Protein 6D52 (pdb70)

B-factor: mean 26.04, std 10.32, range [11.14, 84.32]

InterPro domains:
  IPR001424 Superoxide dismutase, copper/zinc binding domain [PF00080] (41-175)
  IPR001424 Superoxide dismutase, copper/zinc binding domain [cd00305] (23-175)
  IPR018152 Superoxide dismutase, copper/zinc, binding site [PS00332] (164-175)
  IPR024134 Superoxide dismutase (Cu/Zn) / superoxide dismutase copper chaperone [PTHR10003] (38-175)
  IPR036423 Superoxide dismutase-like, copper/zinc binding domain superfamily [G3DSA:2.60.40.200] (21-177)
  IPR036423 Superoxide dismutase-like, copper/zinc binding domain superfamily [SSF49329] (25-176)

Secondary structure (DSSP, 8-state):
--EEEEEEEEEETTEEEEEEEEEEEEEETTEEEEEEEE-S--SEEE-EEEESSS----EEETTEEETTGGG-SB--TT-------TT-TTS-TTB-PPEEE-TTS-B---EEETT---GGGGTTEEEEEESS---SSSSSSGGGG--SEEEEEEE--/--EEEEEEEEEETTEEEEEEEEEEEEEETTEEEEEEEE-S--SEEE-EEEESSS----EEETTEEETTGGG-SB--TT-------TT-TTS-TTBPPPEEE-TTS-B---EEETT---GGGGTTEEEEEESS---SSSSSSGGGG--SEEEEEEE-/--EEEEEEEEEETTEEEEEEEEEEEEEETTEEEEEEEE-S--SEEE-EEEESSS----EEETTEEETTGGG-SB--TT-------TT-TTS-TTB-PPEEE-TTS-B---EEETT---GGGGTTEEEEEESS---SSSSSSGGGG--SEEEEEEE--/--EEEEEEEEE-SSSEEEEEEEEEEEEETTEEEEEEEE-S--SEEE-EEEESSS----EEETTEEETTGGG-SB--TT-------TT-TTS-TTBPPPEEE-TTS-B---EEETT---GGGGTTEEEEEESS---SSSSSSGGGG--SEEEEEEE--

Foldseek 3Di:
DDKDKWWKFWWDLQFTHGTFFIWIWDADPQAIKTFTWGFDAAADWWFKWKAQAQDQTWDDDPHGTAGRCVLHGGAAPPPLPWQQALPDPSDGLGHWATFGADNRGTTGDMTGRRSHGDPVVRARIKMWTANFHAPRGPPPHHNRGRPGTTMMTGHD/DDKDWWWKFWWDLVWTHDTFFTWIWDADPQAIKTFTWGFDAAADWWFKWKAQAQDQTWDDDPHGTATRCVLHGGAAPVPLPWQQALPDPSDGVGHWATFGADNRRTGGDMTGRRSHGDPVVRARIKMWTANDHAPRGPPPHHNRGRPGTTMMTGHHD/DAKDKWWKFWWDLVWTHGTFAIWMWGADPQAIKTFFFGFDAAADWWFKWKAQAQDQTWDDDPNGTAGRCVLHGGAAPVPLQWQQALPDPSDGLGHWATFGADNRGTGGDMTGRRSHGDPVVRERIKMWTANDHAPRGCPPHHNRGRPGTTMMTGRYD/DQKDKWWKFWWDLQFTHDTFAIWMWGADPQAIKTFDFGFDAAADWWFKWKAQAQDQGWDDDPHGIAGRCVLHGGAAVVPLVWQQALPDPSDGLGHWATFGADNRRTTGDMTGRRSHGDCVSRERIKMWTANDHAPSGCPPHHNRGRPGTTMMTGHYD

Radius of gyration: 34.14 Å; Cα contacts (8 Å, |Δi|>4): 2012; chains: 4; bounding box: 68×37×112 Å

Nearest PDB structures (foldseek):
  6d52-assembly2_D  TM=1.006E+00  e=9.455E-32  Salmonella enterica subsp. enterica serovar Typhimurium str. ST4/74
  6vbs-assembly3_F  TM=9.992E-01  e=1.410E-27  Salmonella enterica subsp. enterica serovar Typhimurium
  2wwo-assembly1_B  TM=1.000E+00  e=6.544E-25  Yersinia pseudotuberculosis
  2aqq-assembly1_A  TM=9.770E-01  e=2.189E-21  Neisseria meningitidis
  2aps-assembly1_B  TM=9.524E-01  e=6.412E-22  Actinobacillus pleuropneumoniae

CATH classification: 2.60.40.200

Solvent-accessible surface area: 26966 Å² total; per-residue (Å²): 181,109,56,29,88,4,148,0,41,10,12,22,30,80,13,66,19,107,79,3,17,40,0,34,0,16,72,30,119,33,1,0,26,0,32,1,100,5,75,51,8,83,80,32,43,5,0,0,0,0,0,58,69,71,31,18,96,26,9,119,116,138,54,96,61,40,31,0,42,80,0,26,40,16,10,29,71,142,175,37,63,95,0,49,0,1,27,56,99,137,1,13,34,0,2,0,2,0,0,6,8,38,91,112,8,40,0,74,15,30,3,7,2,1,31,1,113,40,2,75,61,0,81,19,34,0,0,0,0,7,126,26,26,18,80,30,35,48,156,126,39,96,77,6,29,0,61,47,37,51,0,2,2,60,5,162,206,116,50,28,76,3,127,0,41,18,12,80,60,103,10,64,24,126,80,6,21,40,0,32,0,29,85,27,118,43,0,0,28,0,33,1,94,7,82,50,9,83,66,23,42,5,0,0,0,0,0,58,58,68,26,16,84,16,10,108,117,131,66,142,77,42,33,0,50,103,0,22,41,14,15,32,89,140,186,37,64,112,0,49,0,1,21,48,79,147,1,14,37,0,3,0,2,0,0,5,8,38,75,111,8,38,0,72,14,32,4,8,2,2,26,1,109,40,6,74,61,0,67,10,35,0,0,0,0,8,133,24,25,18,77,30,34,50,155,124,38,97,76,6,30,1,60,50,37,52,0,2,2,50,8,133,195,184,104,71,24,83,2,130,0,36,18,12,87,63,105,14,96,19,132,68,3,17,43,0,30,0,29,74,28,109,43,1,0,24,0,34,1,86,4,82,50,7,87,68,31,46,6,0,0,0,0,0,51,60,69,24,24,126,24,7,140,117,116,81,128,54,41,33,0,44,86,0,20,39,14,11,34,62,27,88,33,60,111,0,48,0,1,27,51,92,143,0,12,32,0,2,0,2,0,0,4,8,30,69,116,7,35,0,69,11,27,3,8,2,2,29,1,114,39,5,68,28,0,88,18,38,0,0,0,0,8,152,22,25,19,79,37,23,54,156,134,37,98,76,6,30,0,60,60,40,69,0,2,1,55,5,127,201,118,110,56,20,78,3,142,0,37,24,12,77,57,100,16,88,22,127,69,6,23,44,0,34,0,28,76,29,119,37,1,0,25,0,32,1,94,7,82,41,9,84,76,30,45,6,0,0,0,0,0,57,60,68,28,19,120,15,2,115,120,127,68,134,78,36,35,0,49,102,0,21,42,11,8,29,85,134,185,38,57,109,0,50,0,1,33,52,96,134,1,13,30,0,3,0,3,0,0,5,8,40,94,110,7,39,0,73,15,27,4,7,2,1,31,1,121,41,3,76,50,0,46,29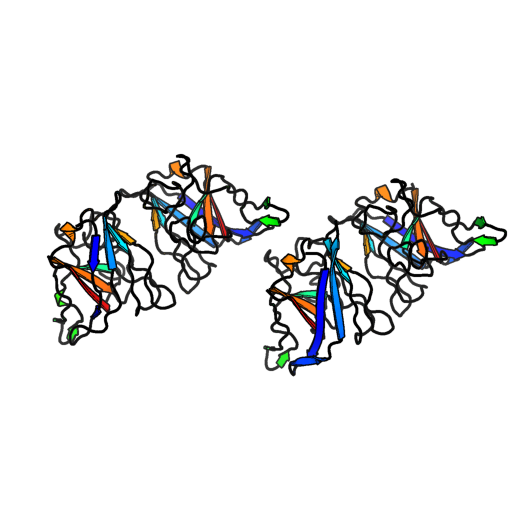,37,0,0,0,0,7,152,23,24,19,80,36,24,56,159,135,39,98,73,7,30,1,58,62,37,67,0,1,2,50,9,129,186

Structure (mmCIF, N/CA/C/O backbone):
data_6D52
#
_entry.id   6D52
#
_cell.length_a   67.530
_cell.length_b   68.571
_cell.length_c   122.172
_cell.angle_alpha   90.00
_cell.angle_beta   90.00
_cell.angle_gamma   90.00
#
_symmetry.space_group_name_H-M   'P 21 21 21'
#
loop_
_entity.id
_entity.type
_entity.pdbx_description
1 polymer 'Superoxide dismutase [Cu-Zn] 1'
2 non-polymer 'ZINC ION'
3 non-polymer 'COPPER (II) ION'
4 water water
#
loop_
_atom_site.group_PDB
_atom_site.id
_atom_site.type_symbol
_atom_site.label_atom_id
_atom_site.label_alt_id
_atom_site.label_comp_id
_atom_site.label_asym_id
_atom_site.label_entity_id
_atom_site.label_seq_id
_atom_site.pdbx_PDB_ins_code
_atom_site.Cartn_x
_atom_site.Cartn_y
_atom_site.Cartn_z
_atom_site.occupancy
_atom_site.B_iso_or_equiv
_atom_site.auth_seq_id
_atom_site.auth_comp_id
_atom_site.auth_asym_id
_atom_site.auth_atom_id
_atom_site.pdbx_PDB_model_num
ATOM 1 N N . GLU A 1 1 ? 4.699 88.632 19.110 1.00 50.55 1 GLU B N 1
ATOM 2 C CA . GLU A 1 1 ? 4.098 87.305 19.428 1.00 48.86 1 GLU B CA 1
ATOM 3 C C . GLU A 1 1 ? 4.595 86.809 20.782 1.00 41.11 1 GLU B C 1
ATOM 4 O O . GLU A 1 1 ? 5.505 87.391 21.375 1.00 38.92 1 GLU B O 1
ATOM 18 N N . ASN A 1 2 ? 3.985 85.734 21.266 1.00 38.78 2 ASN B N 1
ATOM 19 C CA . ASN A 1 2 ? 4.369 85.151 22.544 1.00 38.66 2 ASN B CA 1
ATOM 20 C C . ASN A 1 2 ? 5.596 84.262 22.346 1.00 32.46 2 ASN B C 1
ATOM 21 O O . ASN A 1 2 ? 5.546 83.267 21.615 1.00 30.48 2 ASN B O 1
ATOM 32 N N . THR A 1 3 ? 6.700 84.639 22.975 1.00 29.46 3 THR B N 1
ATOM 33 C CA . THR A 1 3 ? 7.913 83.834 22.943 1.00 27.31 3 THR B CA 1
ATOM 34 C C . THR A 1 3 ? 8.485 83.786 24.344 1.00 27.48 3 THR B C 1
ATOM 35 O O . THR A 1 3 ? 8.201 84.653 25.179 1.00 30.80 3 THR B O 1
ATOM 46 N N . LEU A 1 4 ? 9.278 82.748 24.603 1.00 23.39 4 LEU B N 1
ATOM 47 C CA . LEU A 1 4 ? 10.083 82.637 25.808 1.00 27.41 4 LEU B CA 1
ATOM 48 C C . LEU A 1 4 ? 11.537 82.841 25.422 1.00 23.76 4 LEU B C 1
ATOM 49 O O . LEU A 1 4 ? 11.969 82.391 24.362 1.00 23.46 4 LEU B O 1
ATOM 65 N N . THR A 1 5 ? 12.279 83.530 26.278 1.00 23.43 5 THR B N 1
ATOM 66 C CA . THR A 1 5 ? 13.724 83.638 26.149 1.00 23.65 5 THR B CA 1
ATOM 67 C C . THR A 1 5 ? 14.355 82.988 27.369 1.00 22.53 5 THR B C 1
ATOM 68 O O . THR A 1 5 ? 14.150 83.452 28.493 1.00 26.22 5 THR B O 1
ATOM 79 N N . VAL A 1 6 ? 15.115 81.924 27.153 1.00 18.77 6 VAL B N 1
ATOM 80 C CA . VAL A 1 6 ? 15.674 81.124 28.238 1.00 20.20 6 VAL B CA 1
ATOM 81 C C . VAL A 1 6 ? 17.184 81.328 28.255 1.00 19.70 6 VAL B C 1
ATOM 82 O O . VAL A 1 6 ? 17.890 80.880 27.346 1.00 15.98 6 VAL B O 1
ATOM 95 N N . LYS A 1 7 ? 17.693 82.016 29.282 1.00 19.13 7 LYS B N 1
ATOM 96 C CA . LYS A 1 7 ? 19.135 82.167 29.419 1.00 18.12 7 LYS B CA 1
ATOM 97 C C . LYS A 1 7 ? 19.755 80.837 29.814 1.00 19.76 7 LYS B C 1
ATOM 98 O O . LYS A 1 7 ? 19.251 80.138 30.701 1.00 20.97 7 LYS B O 1
ATOM 117 N N . MET A 1 8 ? 20.849 80.484 29.154 1.00 16.28 8 MET B N 1
ATOM 118 C CA . MET A 1 8 ? 21.540 79.221 29.385 1.00 17.07 8 MET B CA 1
ATOM 119 C C . MET A 1 8 ? 22.918 79.501 29.960 1.00 17.32 8 MET B C 1
ATOM 120 O O . MET A 1 8 ? 23.637 80.369 29.455 1.00 16.90 8 MET B O 1
ATOM 134 N N . ASN A 1 9 ? 23.287 78.782 31.023 1.00 16.76 9 ASN B N 1
ATOM 135 C CA . ASN A 1 9 ? 24.565 78.952 31.677 1.00 16.79 9 ASN B CA 1
ATOM 136 C C . ASN A 1 9 ? 25.262 77.606 31.832 1.00 16.44 9 ASN B C 1
ATOM 137 O O . ASN A 1 9 ? 24.627 76.573 32.027 1.00 15.96 9 ASN B O 1
ATOM 148 N N . ASP A 1 10 ? 26.585 77.622 31.752 1.00 17.66 10 ASP B N 1
ATOM 149 C CA . ASP A 1 10 ? 27.330 76.400 32.007 1.00 17.82 10 ASP B CA 1
ATOM 150 C C . ASP A 1 10 ? 27.030 75.876 33.403 1.00 17.07 10 ASP B C 1
ATOM 151 O O . ASP A 1 10 ? 26.845 76.638 34.360 1.00 19.82 10 ASP B O 1
ATOM 160 N N . ALA A 1 11 ? 26.923 74.562 33.503 1.00 16.53 11 ALA B N 1
ATOM 161 C CA . ALA A 1 11 ? 26.669 73.890 34.770 1.00 17.12 11 ALA B CA 1
ATOM 162 C C . ALA A 1 11 ? 27.978 73.330 35.299 1.00 19.70 11 ALA B C 1
ATOM 163 O O . ALA A 1 11 ? 28.667 72.576 34.596 1.00 19.96 11 ALA B O 1
ATOM 170 N N . LEU A 1 12 ? 28.303 73.689 36.537 1.00 18.98 12 LEU B N 1
ATOM 171 C CA . LEU A 1 12 ? 29.523 73.232 37.190 1.00 18.53 12 LEU B CA 1
ATOM 172 C C . LEU A 1 12 ? 29.202 72.437 38.446 1.00 22.16 12 LEU B C 1
ATOM 173 O O . LEU A 1 12 ? 28.106 72.518 39.005 1.00 21.74 12 LEU B O 1
ATOM 189 N N . SER A 1 13 ? 30.175 71.641 38.902 1.00 22.00 13 SER B N 1
ATOM 190 C CA . SER A 1 13 ? 29.931 70.897 40.137 1.00 23.02 13 SER B CA 1
ATOM 191 C C . SER A 1 13 ? 29.752 71.834 41.327 1.00 26.02 13 SER B C 1
ATOM 192 O O . SER A 1 13 ? 29.079 71.469 42.295 1.00 26.18 13 SER B O 1
ATOM 200 N N . SER A 1 14 ? 30.292 73.047 41.266 1.00 24.04 14 SER B N 1
ATOM 201 C CA . SER A 1 14 ? 30.245 73.975 42.390 1.00 27.19 14 SER B CA 1
ATOM 202 C C . SER A 1 14 ? 29.094 74.959 42.306 1.00 30.44 14 SER B C 1
ATOM 203 O O . SER A 1 14 ? 28.883 75.720 43.253 1.00 28.84 14 SER B O 1
ATOM 211 N N . GLY A 1 15 ? 28.348 74.962 41.211 1.00 22.87 15 GLY B N 1
ATOM 212 C CA . GLY A 1 15 ? 27.301 75.923 41.016 1.00 25.51 15 GLY B CA 1
ATOM 213 C C . GLY A 1 15 ? 27.177 76.242 39.538 1.00 26.34 15 GLY B C 1
ATOM 214 O O . GLY A 1 15 ? 27.503 75.416 38.684 1.00 23.12 15 GLY B O 1
ATOM 218 N N . THR A 1 16 ? 26.733 77.460 39.272 1.00 25.01 16 THR B N 1
ATOM 219 C CA . THR A 1 16 ? 26.452 77.911 37.914 1.00 22.51 16 THR B CA 1
ATOM 220 C C . THR A 1 16 ? 27.627 78.710 37.381 1.00 25.61 16 THR B C 1
ATOM 221 O O . THR A 1 16 ? 28.168 79.581 38.078 1.00 26.16 16 THR B O 1
ATOM 232 N N . GLY A 1 17 ? 28.031 78.400 36.152 1.00 22.04 17 GLY B N 1
ATOM 233 C CA . GLY A 1 17 ? 29.118 79.069 35.492 1.00 21.18 17 GLY B CA 1
ATOM 234 C C . GLY A 1 17 ? 28.643 80.148 34.540 1.00 21.32 17 GLY B C 1
ATOM 235 O O . GLY A 1 17 ? 27.545 80.703 34.683 1.00 24.51 17 GLY B O 1
ATOM 239 N N . GLU A 1 18 ? 29.480 80.438 33.556 1.00 22.77 18 GLU B N 1
ATOM 240 C CA . GLU A 1 18 ? 29.268 81.589 32.692 1.00 24.27 18 GLU B CA 1
ATOM 241 C C . GLU A 1 18 ? 28.073 81.392 31.759 1.00 23.91 18 GLU B C 1
ATOM 242 O O . GLU A 1 18 ? 27.711 80.275 31.374 1.00 21.32 18 GLU B O 1
ATOM 254 N N . ASN A 1 19 ? 27.442 82.508 31.426 1.00 22.27 19 ASN B N 1
ATOM 255 C CA . ASN A 1 19 ? 26.363 82.503 30.458 1.00 20.70 19 ASN B CA 1
ATOM 256 C C . ASN A 1 19 ? 26.883 82.200 29.061 1.00 21.81 19 ASN B C 1
ATOM 257 O O . ASN A 1 19 ? 27.921 82.724 28.636 1.00 21.80 19 ASN B O 1
ATOM 268 N N . ILE A 1 20 ? 26.137 81.377 28.329 1.00 18.55 20 ILE B N 1
ATOM 269 C CA . ILE A 1 20 ? 26.522 81.030 26.965 1.00 18.18 20 ILE B CA 1
ATOM 270 C C . ILE A 1 20 ? 25.450 81.449 25.962 1.00 20.67 20 ILE B C 1
ATOM 271 O O . ILE A 1 20 ? 25.394 80.913 24.859 1.00 20.16 20 ILE B O 1
ATOM 287 N N . GLY A 1 21 ? 24.609 82.408 26.335 1.00 19.40 21 GLY B N 1
ATOM 288 C CA . GLY A 1 21 ? 23.601 82.901 25.426 1.00 18.41 21 GLY B CA 1
ATOM 289 C C . GLY A 1 21 ? 22.195 82.567 25.864 1.00 20.39 21 GLY B C 1
ATOM 290 O O . GLY A 1 21 ? 21.932 82.388 27.057 1.00 19.30 21 GLY B O 1
ATOM 294 N N . GLU A 1 22 ? 21.273 82.503 24.914 1.00 19.61 22 GLU B N 1
ATOM 295 C CA . GLU A 1 22 ? 19.887 82.225 25.246 1.00 17.00 22 GLU B CA 1
ATOM 296 C C . GLU A 1 22 ? 19.255 81.406 24.135 1.00 19.65 22 GLU B C 1
ATOM 297 O O . GLU A 1 22 ? 19.757 81.360 23.000 1.00 18.55 22 GLU B O 1
ATOM 309 N N . ILE A 1 23 ? 18.142 80.760 24.482 1.00 17.33 23 ILE B N 1
ATOM 310 C CA . ILE A 1 23 ? 17.324 80.017 23.534 1.00 17.59 23 ILE B CA 1
ATOM 311 C C . ILE A 1 23 ? 15.956 80.677 23.503 1.00 18.55 23 ILE B C 1
ATOM 312 O O . ILE A 1 23 ? 15.334 80.871 24.554 1.00 18.25 23 ILE B O 1
ATOM 328 N N . THR A 1 24 ? 15.509 81.039 22.313 1.00 19.24 24 THR B N 1
ATOM 329 C CA . THR A 1 24 ? 14.188 81.618 22.118 1.00 19.72 24 THR B CA 1
ATOM 330 C C . THR A 1 24 ? 13.206 80.538 21.680 1.00 17.23 24 THR B C 1
ATOM 331 O O . THR A 1 24 ? 13.410 79.902 20.641 1.00 20.91 24 THR B O 1
ATOM 342 N N . VAL A 1 25 ? 12.138 80.355 22.450 1.00 18.03 25 VAL B N 1
ATOM 343 C CA . VAL A 1 25 ? 11.115 79.356 22.162 1.00 18.68 25 VAL B CA 1
ATOM 344 C C . VAL A 1 25 ? 9.876 80.065 21.624 1.00 21.89 25 VAL B C 1
ATOM 345 O O . VAL A 1 25 ? 9.390 81.032 22.225 1.00 20.62 25 VAL B O 1
ATOM 358 N N . SER A 1 26 ? 9.367 79.578 20.499 1.00 18.58 26 SER B N 1
ATOM 359 C CA . SER A 1 26 ? 8.183 80.170 19.893 1.00 19.61 26 SER B CA 1
ATOM 360 C C . SER A 1 26 ? 7.190 79.064 19.570 1.00 21.20 26 SER B C 1
ATOM 361 O O . SER A 1 26 ? 7.547 77.896 19.453 1.00 21.35 26 SER B O 1
ATOM 369 N N . GLU A 1 27 ? 5.916 79.446 19.432 1.00 21.27 27 GLU B N 1
ATOM 370 C CA . GLU A 1 27 ? 4.875 78.510 19.032 1.00 21.93 27 GLU B CA 1
ATOM 371 C C . GLU A 1 27 ? 4.688 78.586 17.521 1.00 22.03 27 GLU B C 1
ATOM 372 O O . GLU A 1 27 ? 4.698 79.675 16.941 1.00 24.59 27 GLU B O 1
ATOM 384 N N . THR A 1 28 ? 4.577 77.430 16.880 1.00 20.46 28 THR B N 1
ATOM 385 C CA . THR A 1 28 ? 4.272 77.306 15.467 1.00 22.48 28 THR B CA 1
ATOM 386 C C . THR A 1 28 ? 3.071 76.395 15.315 1.00 19.83 28 THR B C 1
ATOM 387 O O . THR A 1 28 ? 2.716 75.651 16.229 1.00 20.33 28 THR B O 1
ATOM 398 N N . PRO A 1 29 ? 2.448 76.374 14.134 1.00 20.13 29 PRO B N 1
ATOM 399 C CA . PRO A 1 29 ? 1.359 75.406 13.894 1.00 19.27 29 PRO B CA 1
ATOM 400 C C . PRO A 1 29 ? 1.793 73.953 13.971 1.00 20.59 29 PRO B C 1
ATOM 401 O O . PRO A 1 29 ? 0.936 73.061 13.942 1.00 22.20 29 PRO B O 1
ATOM 412 N N . TYR A 1 30 ? 3.101 73.679 14.052 1.00 18.36 30 TYR B N 1
ATOM 413 C CA . TYR A 1 30 ? 3.630 72.322 14.072 1.00 21.74 30 TYR B CA 1
ATOM 414 C C . TYR A 1 30 ? 4.241 71.954 15.411 1.00 21.16 30 TYR B C 1
ATOM 415 O O . TYR A 1 30 ? 4.693 70.818 15.574 1.00 22.54 30 TYR B O 1
ATOM 433 N N . GLY A 1 31 ? 4.244 72.871 16.372 1.00 19.78 31 GLY B N 1
ATOM 434 C CA . GLY A 1 31 ? 4.809 72.615 17.684 1.00 21.05 31 GLY B CA 1
ATOM 435 C C . GLY A 1 31 ? 5.759 73.722 18.065 1.00 19.15 31 GLY B C 1
ATOM 436 O O . GLY A 1 31 ? 5.876 74.742 17.384 1.00 19.20 31 GLY B O 1
ATOM 440 N N . LEU A 1 32 ? 6.480 73.514 19.163 1.00 16.35 32 LEU B N 1
ATOM 441 C CA . LEU A 1 32 ? 7.383 74.534 19.661 1.00 15.55 32 LEU B CA 1
ATOM 442 C C . LEU A 1 32 ? 8.703 74.524 18.899 1.00 16.41 32 LEU B C 1
ATOM 443 O O . LEU A 1 32 ? 9.289 73.466 18.637 1.00 18.94 32 LEU B O 1
ATOM 459 N N . LEU A 1 33 ? 9.178 75.719 18.562 1.00 17.11 33 LEU B N 1
ATOM 460 C CA . LEU A 1 33 ? 10.439 75.926 17.870 1.00 16.20 33 LEU B CA 1
ATOM 461 C C . LEU A 1 33 ? 11.442 76.518 18.849 1.00 18.58 33 LEU B C 1
ATOM 462 O O . LEU A 1 33 ? 11.191 77.577 19.434 1.00 17.35 33 LEU B O 1
ATOM 478 N N . PHE A 1 34 ? 12.580 75.819 19.034 1.00 14.41 34 PHE B N 1
ATOM 479 C CA . PHE A 1 34 ? 13.671 76.280 19.875 1.00 14.52 34 PHE B CA 1
ATOM 480 C C . PHE A 1 34 ? 14.755 76.869 18.973 1.00 16.94 34 PHE B C 1
ATOM 481 O O . PHE A 1 34 ? 15.421 76.137 18.226 1.00 16.56 34 PHE B O 1
ATOM 498 N N . THR A 1 35 ? 14.922 78.189 19.021 1.00 14.49 35 THR B N 1
ATOM 499 C CA . THR A 1 35 ? 15.904 78.877 18.182 1.00 16.87 35 THR B CA 1
ATOM 500 C C . THR A 1 35 ? 17.071 79.287 19.066 1.00 18.63 35 THR B C 1
ATOM 501 O O . THR A 1 35 ? 16.936 80.233 19.866 1.00 17.63 35 THR B O 1
ATOM 512 N N . PRO A 1 36 ? 18.205 78.609 18.998 1.00 16.84 36 PRO B N 1
ATOM 513 C CA . PRO A 1 36 ? 19.293 78.931 19.917 1.00 17.55 36 PRO B CA 1
ATOM 514 C C . PRO A 1 36 ? 20.100 80.111 19.413 1.00 17.67 36 PRO B C 1
ATOM 515 O O . PRO A 1 36 ? 20.193 80.370 18.213 1.00 19.08 36 PRO B O 1
ATOM 526 N N . HIS A 1 37 ? 20.655 80.851 20.382 1.00 19.12 37 HIS B N 1
ATOM 527 C CA A HIS A 1 37 ? 21.653 81.884 20.133 0.64 20.55 37 HIS B CA 1
ATOM 528 C CA B HIS A 1 37 ? 21.664 81.876 20.125 0.36 20.80 37 HIS B CA 1
ATOM 529 C C . HIS A 1 37 ? 22.763 81.663 21.163 1.00 19.72 37 HIS B C 1
ATOM 530 O O . HIS A 1 37 ? 22.874 82.409 22.139 1.00 19.99 37 HIS B O 1
ATOM 557 N N . LEU A 1 38 ? 23.550 80.607 20.959 1.00 18.19 38 LEU B N 1
ATOM 558 C CA . LEU A 1 38 ? 24.507 80.165 21.958 1.00 18.26 38 LEU B CA 1
ATOM 559 C C . LEU A 1 38 ? 25.924 80.145 21.420 1.00 20.88 38 LEU B C 1
ATOM 560 O O . LEU A 1 38 ? 26.160 80.126 20.213 1.00 17.28 38 LEU B O 1
ATOM 576 N N . ASN A 1 39 ? 26.861 80.113 22.364 1.00 19.28 39 ASN B N 1
ATOM 577 C CA . ASN A 1 39 ? 28.280 80.025 22.075 1.00 20.67 39 ASN B CA 1
ATOM 578 C C . ASN A 1 39 ? 28.928 79.114 23.114 1.00 20.24 39 ASN B C 1
ATOM 579 O O . ASN A 1 39 ? 28.288 78.666 24.068 1.00 21.45 39 ASN B O 1
ATOM 590 N N . GLY A 1 40 ? 30.220 78.855 22.944 1.00 19.62 40 GLY B N 1
ATOM 591 C CA . GLY A 1 40 ? 30.972 78.147 23.960 1.00 21.34 40 GLY B CA 1
ATOM 592 C C . GLY A 1 40 ? 30.674 76.671 24.096 1.00 21.00 40 GLY B C 1
ATOM 593 O O . GLY A 1 40 ? 30.902 76.097 25.166 1.00 21.11 40 GLY B O 1
ATOM 597 N N . LEU A 1 41 ? 30.205 76.025 23.032 1.00 19.68 41 LEU B N 1
ATOM 598 C CA . LEU A 1 41 ? 29.889 74.607 23.071 1.00 19.62 41 LEU B CA 1
ATOM 599 C C . LEU A 1 41 ? 30.826 73.822 22.162 1.00 18.19 41 LEU B C 1
ATOM 600 O O . LEU A 1 41 ? 31.367 74.346 21.193 1.00 18.69 41 LEU B O 1
ATOM 616 N N . THR A 1 42 ? 30.979 72.537 22.455 1.00 18.71 42 THR B N 1
ATOM 617 C CA . THR A 1 42 ? 31.808 71.708 21.586 1.00 20.33 42 THR B CA 1
ATOM 618 C C . THR A 1 42 ? 31.059 71.433 20.282 1.00 18.66 42 THR B C 1
ATOM 619 O O . THR A 1 42 ? 29.855 71.171 20.295 1.00 17.71 42 THR B O 1
ATOM 630 N N . PRO A 1 43 ? 31.726 71.544 19.141 1.00 18.76 43 PRO B N 1
ATOM 631 C CA . PRO A 1 43 ? 31.054 71.257 17.874 1.00 19.47 43 PRO B CA 1
ATOM 632 C C . PRO A 1 43 ? 30.418 69.878 17.872 1.00 16.62 43 PRO B C 1
ATOM 633 O O . PRO A 1 43 ? 30.955 68.925 18.430 1.00 21.43 43 PRO B O 1
ATOM 644 N N . GLY A 1 44 ? 29.251 69.776 17.227 1.00 19.08 44 GLY B N 1
ATOM 645 C CA . GLY A 1 44 ? 28.598 68.492 17.105 1.00 18.77 44 GLY B CA 1
ATOM 646 C C . GLY A 1 44 ? 27.179 68.564 17.596 1.00 19.50 44 GLY B C 1
ATOM 647 O O . GLY A 1 44 ? 26.615 69.647 17.769 1.00 20.26 44 GLY B O 1
ATOM 651 N N . ILE A 1 45 ? 26.604 67.394 17.845 1.00 16.90 45 ILE B N 1
ATOM 652 C CA . ILE A 1 45 ? 25.224 67.279 18.301 1.00 17.12 45 ILE B CA 1
ATOM 653 C C . ILE A 1 45 ? 25.235 67.017 19.796 1.00 19.51 45 ILE B C 1
ATOM 654 O O . ILE A 1 45 ? 25.958 66.133 20.272 1.00 20.46 45 ILE B O 1
ATOM 670 N N . HIS A 1 46 ? 24.411 67.764 20.526 1.00 15.94 46 HIS B N 1
ATOM 671 C CA . HIS A 1 46 ? 24.289 67.648 21.968 1.00 16.47 46 HIS B CA 1
ATOM 672 C C . HIS A 1 46 ? 22.884 67.243 22.385 1.00 14.65 46 HIS B C 1
ATOM 673 O O . HIS A 1 46 ? 21.891 67.807 21.905 1.00 15.63 46 HIS B O 1
ATOM 688 N N . GLY A 1 47 ? 22.810 66.296 23.300 1.00 15.78 47 GLY B N 1
ATOM 689 C CA . GLY A 1 47 ? 21.553 65.990 23.964 1.00 17.11 47 GLY B CA 1
ATOM 690 C C . GLY A 1 47 ? 20.907 67.250 24.489 1.00 16.26 47 GLY B C 1
ATOM 691 O O . GLY A 1 47 ? 21.560 68.074 25.136 1.00 15.71 47 GLY B O 1
ATOM 695 N N . PHE A 1 48 ? 19.611 67.407 24.223 1.00 14.97 48 PHE B N 1
ATOM 696 C CA . PHE A 1 48 ? 18.880 68.637 24.526 1.00 14.42 48 PHE B CA 1
ATOM 697 C C . PHE A 1 48 ? 17.489 68.210 24.967 1.00 15.54 48 PHE B C 1
ATOM 698 O O . PHE A 1 48 ? 16.754 67.618 24.177 1.00 16.35 48 PHE B O 1
ATOM 715 N N . HIS A 1 49 ? 17.142 68.451 26.232 1.00 12.36 49 HIS B N 1
ATOM 716 C CA . HIS A 1 49 ? 15.852 67.979 26.743 1.00 14.09 49 HIS B CA 1
ATOM 717 C C . HIS A 1 49 ? 15.298 68.939 27.779 1.00 14.47 49 HIS B C 1
ATOM 718 O O . HIS A 1 49 ? 16.039 69.700 28.428 1.00 16.89 49 HIS B O 1
ATOM 732 N N . VAL A 1 50 ? 13.980 68.897 27.920 1.00 14.99 50 VAL B N 1
ATOM 733 C CA . VAL A 1 50 ? 13.313 69.533 29.046 1.00 14.10 50 VAL B CA 1
ATOM 734 C C . VAL A 1 50 ? 13.386 68.587 30.231 1.00 16.76 50 VAL B C 1
ATOM 735 O O . VAL A 1 50 ? 13.015 67.410 30.123 1.00 18.25 50 VAL B O 1
ATOM 748 N N . HIS A 1 51 ? 13.848 69.099 31.363 1.00 15.83 51 HIS B N 1
ATOM 749 C CA . HIS A 1 51 ? 13.922 68.340 32.609 1.00 16.91 51 HIS B CA 1
ATOM 750 C C . HIS A 1 51 ? 12.873 68.862 33.590 1.00 15.89 51 HIS B C 1
ATOM 751 O O . HIS A 1 51 ? 12.361 69.978 33.464 1.00 17.81 51 HIS B O 1
ATOM 765 N N . THR A 1 52 ? 12.558 68.033 34.578 1.00 16.42 52 THR B N 1
ATOM 766 C CA . THR A 1 52 ? 11.339 68.245 35.356 1.00 19.70 52 THR B CA 1
ATOM 767 C C . THR A 1 52 ? 11.425 69.471 36.255 1.00 18.65 52 THR B C 1
ATOM 768 O O . THR A 1 52 ? 10.466 70.248 36.341 1.00 19.85 52 THR B O 1
ATOM 779 N N . ASN A 1 53 ? 12.564 69.662 36.960 1.00 17.97 53 ASN B N 1
ATOM 780 C CA . ASN A 1 53 ? 12.567 70.691 38.001 1.00 18.31 53 ASN B CA 1
ATOM 781 C C . ASN A 1 53 ? 13.081 72.036 37.508 1.00 19.63 53 ASN B C 1
ATOM 782 O O . ASN A 1 53 ? 13.982 72.097 36.660 1.00 19.70 53 ASN B O 1
ATOM 793 N N . PRO A 1 54 ? 12.551 73.130 38.054 1.00 19.36 54 PRO B N 1
ATOM 794 C CA . PRO A 1 54 ? 13.023 74.481 37.685 1.00 18.72 54 PRO B CA 1
ATOM 795 C C . PRO A 1 54 ? 14.279 74.879 38.450 1.00 20.37 54 PRO B C 1
ATOM 796 O O . PRO A 1 54 ? 14.326 75.881 39.163 1.00 22.38 54 PRO B O 1
ATOM 807 N N . SER A 1 55 ? 15.314 74.062 38.315 1.00 17.35 55 SER B N 1
ATOM 808 C CA . SER A 1 55 ? 16.599 74.351 38.916 1.00 21.46 55 SER B CA 1
ATOM 809 C C . SER A 1 55 ? 17.702 73.805 38.029 1.00 20.24 55 SER B C 1
ATOM 810 O O . SER A 1 55 ? 17.541 72.766 37.378 1.00 18.86 55 SER B O 1
ATOM 818 N N . CYS A 1 56 ? 18.830 74.514 38.029 1.00 18.02 56 CYS B N 1
ATOM 819 C CA . CYS A 1 56 ? 20.047 74.057 37.382 1.00 17.64 56 CYS B CA 1
ATOM 820 C C . CYS A 1 56 ? 21.159 73.801 38.379 1.00 19.38 56 CYS B C 1
ATOM 821 O O . CYS A 1 56 ? 22.309 73.619 37.978 1.00 18.52 56 CYS B O 1
ATOM 828 N N . MET A 1 57 ? 20.852 73.783 39.674 1.00 18.51 57 MET B N 1
ATOM 829 C CA A MET A 1 57 ? 21.923 73.692 40.649 0.61 21.14 57 MET B CA 1
ATOM 830 C CA B MET A 1 57 ? 21.894 73.685 40.685 0.39 21.16 57 MET B CA 1
ATOM 831 C C . MET A 1 57 ? 22.499 72.282 40.728 1.00 19.09 57 MET B C 1
ATOM 832 O O . MET A 1 57 ? 21.838 71.297 40.391 1.00 16.88 57 MET B O 1
ATOM 859 N N . PRO A 1 58 ? 23.746 72.166 41.164 1.00 17.37 58 PRO B N 1
ATOM 860 C CA . PRO A 1 58 ? 24.370 70.853 41.325 1.00 18.22 58 PRO B CA 1
ATOM 861 C C . PRO A 1 58 ? 23.903 70.180 42.604 1.00 18.83 58 PRO B C 1
ATOM 862 O O . PRO A 1 58 ? 23.307 70.801 43.480 1.00 19.71 58 PRO B O 1
ATOM 873 N N . GLY A 1 59 ? 24.184 68.886 42.692 1.00 20.57 59 GLY B N 1
ATOM 874 C CA . GLY A 1 59 ? 23.908 68.152 43.916 1.00 23.02 59 GLY B CA 1
ATOM 875 C C . GLY A 1 59 ? 24.767 66.915 44.019 1.00 24.49 59 GLY B C 1
ATOM 876 O O . GLY A 1 59 ? 25.370 66.468 43.044 1.00 23.24 59 GLY B O 1
ATOM 880 N N . MET A 1 60 ? 24.812 66.352 45.231 1.00 23.25 60 MET B N 1
ATOM 881 C CA . MET A 1 60 ? 25.619 65.172 45.488 1.00 25.39 60 MET B CA 1
ATOM 882 C C . MET A 1 60 ? 24.896 63.899 45.065 1.00 27.84 60 MET B C 1
ATOM 883 O O . MET A 1 60 ? 23.693 63.745 45.281 1.00 34.74 60 MET B O 1
ATOM 897 N N . LYS A 1 61 ? 25.639 62.985 44.458 1.00 34.58 61 LYS B N 1
ATOM 898 C CA . LYS A 1 61 ? 25.120 61.670 44.104 1.00 37.88 61 LYS B CA 1
ATOM 899 C C . LYS A 1 61 ? 26.246 60.669 44.280 1.00 40.72 61 LYS B C 1
ATOM 900 O O . LYS A 1 61 ? 27.323 60.833 43.695 1.00 39.76 61 LYS B O 1
ATOM 919 N N . ASP A 1 62 ? 26.007 59.657 45.111 1.00 46.09 62 ASP B N 1
ATOM 920 C CA . ASP A 1 62 ? 26.980 58.594 45.324 1.00 43.70 62 ASP B CA 1
ATOM 921 C C . ASP A 1 62 ? 28.354 59.173 45.648 1.00 45.06 62 ASP B C 1
ATOM 922 O O . ASP A 1 62 ? 29.384 58.688 45.179 1.00 48.12 62 ASP B O 1
ATOM 931 N N . GLY A 1 63 ? 28.366 60.243 46.445 1.00 44.90 63 GLY B N 1
ATOM 932 C CA . GLY A 1 63 ? 29.597 60.819 46.940 1.00 40.03 63 GLY B CA 1
ATOM 933 C C . GLY A 1 63 ? 30.241 61.871 46.068 1.00 42.78 63 GLY B C 1
ATOM 934 O O . GLY A 1 63 ? 31.294 62.403 46.447 1.00 46.72 63 GLY B O 1
ATOM 938 N N . LYS A 1 64 ? 29.653 62.197 44.919 1.00 41.77 64 LYS B N 1
ATOM 939 C CA . LYS A 1 64 ? 30.223 63.185 44.014 1.00 38.41 64 LYS B CA 1
ATOM 940 C C . LYS A 1 64 ? 29.192 64.265 43.718 1.00 33.70 64 LYS B C 1
ATOM 941 O O . LYS A 1 64 ? 27.988 63.998 43.689 1.00 29.23 64 LYS B O 1
ATOM 960 N N . GLU A 1 65 ? 29.676 65.493 43.526 1.00 29.17 65 GLU B N 1
ATOM 961 C CA . GLU A 1 65 ? 28.817 66.585 43.077 1.00 28.82 65 GLU B CA 1
ATOM 962 C C . GLU A 1 65 ? 28.590 66.445 41.580 1.00 28.56 65 GLU B C 1
ATOM 963 O O . GLU A 1 65 ? 29.543 66.323 40.802 1.00 30.16 65 GLU B O 1
ATOM 975 N N . VAL A 1 66 ? 27.329 66.467 41.183 1.00 23.69 66 VAL B N 1
ATOM 976 C CA . VAL A 1 66 ? 26.899 66.263 39.804 1.00 19.84 66 VAL B CA 1
ATOM 977 C C . VAL A 1 66 ? 26.347 67.584 39.286 1.00 19.21 66 VAL B C 1
ATOM 978 O O . VAL A 1 66 ? 25.379 68.102 39.851 1.00 17.67 66 VAL B O 1
ATOM 991 N N . PRO A 1 67 ? 26.921 68.161 38.231 1.00 17.06 67 PRO B N 1
ATOM 992 C CA . PRO A 1 67 ? 26.368 69.406 37.687 1.00 17.50 67 PRO B CA 1
ATOM 993 C C . PRO A 1 67 ? 24.902 69.275 37.314 1.00 16.71 67 PRO B C 1
ATOM 994 O O . PRO A 1 67 ? 24.458 68.287 36.709 1.00 17.67 67 PRO B O 1
ATOM 1005 N N . ALA A 1 68 ? 24.144 70.294 37.701 1.00 17.65 68 ALA B N 1
ATOM 1006 C CA . ALA A 1 68 ? 22.731 70.433 37.368 1.00 16.68 68 ALA B CA 1
ATOM 1007 C C . ALA A 1 68 ? 21.896 69.222 37.760 1.00 19.08 68 ALA B C 1
ATOM 1008 O O . ALA A 1 68 ? 20.800 69.001 37.226 1.00 16.76 68 ALA B O 1
ATOM 1015 N N . LEU A 1 69 ? 22.339 68.473 38.766 1.00 17.31 69 LEU B N 1
ATOM 1016 C CA . LEU A 1 69 ? 21.537 67.338 39.213 1.00 19.28 69 LEU B CA 1
ATOM 1017 C C . LEU A 1 69 ? 20.146 67.759 39.669 1.00 19.37 69 LEU B C 1
ATOM 1018 O O . LEU A 1 69 ? 19.182 66.986 39.526 1.00 19.91 69 LEU B O 1
ATOM 1034 N N . MET A 1 70 ? 19.991 68.970 40.203 1.00 18.44 70 MET B N 1
ATOM 1035 C CA A MET A 1 70 ? 18.709 69.357 40.785 0.56 20.36 70 MET B CA 1
ATOM 1036 C CA B MET A 1 70 ? 18.711 69.372 40.777 0.44 20.37 70 MET B CA 1
ATOM 1037 C C . MET A 1 70 ? 17.619 69.588 39.744 1.00 18.03 70 MET B C 1
ATOM 1038 O O . MET A 1 70 ? 16.450 69.745 40.124 1.00 19.04 70 MET B O 1
ATOM 1065 N N . ALA A 1 71 ? 17.959 69.615 38.460 1.00 17.78 71 ALA B N 1
ATOM 1066 C CA . ALA A 1 71 ? 16.928 69.660 37.437 1.00 19.44 71 ALA B CA 1
ATOM 1067 C C . ALA A 1 71 ? 16.107 68.379 37.382 1.00 19.92 71 ALA B C 1
ATOM 1068 O O . ALA A 1 71 ? 15.062 68.365 36.727 1.00 18.26 71 ALA B O 1
ATOM 1075 N N . GLY A 1 72 ? 16.549 67.308 38.034 1.00 19.17 72 GLY B N 1
ATOM 1076 C CA . GLY A 1 72 ? 15.805 66.071 37.894 1.00 18.79 72 GLY B CA 1
ATOM 1077 C C . GLY A 1 72 ? 15.997 65.434 36.529 1.00 20.88 72 GLY B C 1
ATOM 1078 O O . GLY A 1 72 ? 16.940 65.731 35.798 1.00 18.48 72 GLY B O 1
ATOM 1082 N N . GLY A 1 73 ? 15.097 64.514 36.212 1.00 19.61 73 GLY B N 1
ATOM 1083 C CA . GLY A 1 73 ? 15.184 63.737 34.992 1.00 20.56 73 GLY B CA 1
ATOM 1084 C C . GLY A 1 73 ? 14.455 64.395 33.838 1.00 18.67 73 GLY B C 1
ATOM 1085 O O . GLY A 1 73 ? 13.978 65.521 33.925 1.00 17.66 73 GLY B O 1
ATOM 1089 N N . HIS A 1 74 ? 14.358 63.655 32.735 1.00 21.65 74 HIS B N 1
ATOM 1090 C CA . HIS A 1 74 ? 13.615 64.152 31.583 1.00 18.57 74 HIS B CA 1
ATOM 1091 C C . HIS A 1 74 ? 12.132 64.293 31.893 1.00 18.34 74 HIS B C 1
ATOM 1092 O O . HIS A 1 74 ? 11.511 63.414 32.507 1.00 21.03 74 HIS B O 1
ATOM 1106 N N . LEU A 1 75 ? 11.551 65.411 31.459 1.00 20.48 75 LEU B N 1
ATOM 1107 C CA . LEU A 1 75 ? 10.137 65.659 31.661 1.00 19.66 75 LEU B CA 1
ATOM 1108 C C . LEU A 1 75 ? 9.321 64.515 31.069 1.00 21.82 75 LEU B C 1
ATOM 1109 O O . LEU A 1 75 ? 9.495 64.153 29.898 1.00 21.09 75 LEU B O 1
ATOM 1125 N N . ASP A 1 76 ? 8.427 63.943 31.881 1.00 24.45 76 ASP B N 1
ATOM 1126 C CA . ASP A 1 76 ? 7.750 62.691 31.522 1.00 22.93 76 ASP B CA 1
ATOM 1127 C C . ASP A 1 76 ? 6.375 62.633 32.184 1.00 25.57 76 ASP B C 1
ATOM 1128 O O . ASP A 1 76 ? 6.123 61.739 32.998 1.00 26.42 76 ASP B O 1
ATOM 1137 N N . PRO A 1 77 ? 5.471 63.562 31.873 1.00 26.66 77 PRO B N 1
ATOM 1138 C CA . PRO A 1 77 ? 4.164 63.583 32.560 1.00 29.06 77 PRO B CA 1
ATOM 1139 C C . PRO A 1 77 ? 3.351 62.314 32.360 1.00 35.24 77 PRO B C 1
ATOM 1140 O O . PRO A 1 77 ? 2.498 62.002 33.203 1.00 35.31 77 PRO B O 1
ATOM 1151 N N . GLU A 1 78 ? 3.577 61.573 31.282 1.00 29.98 78 GLU B N 1
ATOM 1152 C CA . GLU A 1 78 ? 2.854 60.333 31.025 1.00 32.13 78 GLU B CA 1
ATOM 1153 C C . GLU A 1 78 ? 3.547 59.118 31.621 1.00 31.81 78 GLU B C 1
ATOM 1154 O O . GLU A 1 78 ? 3.051 57.997 31.460 1.00 31.72 78 GLU B O 1
ATOM 1166 N N . LYS A 1 79 ? 4.668 59.316 32.315 1.00 31.25 79 LYS B N 1
ATOM 1167 C CA . LYS A 1 79 ? 5.375 58.254 33.019 1.00 30.13 79 LYS B CA 1
ATOM 1168 C C . LYS A 1 79 ? 5.688 57.088 32.088 1.00 33.29 79 LYS B C 1
ATOM 1169 O O . LYS A 1 79 ? 5.489 55.916 32.414 1.00 31.04 79 LYS B O 1
ATOM 1188 N N . THR A 1 80 ? 6.219 57.425 30.907 1.00 28.70 80 THR B N 1
ATOM 1189 C CA . THR A 1 80 ? 6.628 56.398 29.961 1.00 29.42 80 THR B CA 1
ATOM 1190 C C . THR A 1 80 ? 7.863 55.652 30.433 1.00 27.68 80 THR B C 1
ATOM 1191 O O . THR A 1 80 ? 8.021 54.461 30.134 1.00 30.16 80 THR B O 1
ATOM 1202 N N . GLY A 1 81 ? 8.769 56.332 31.139 1.00 27.21 81 GLY B N 1
ATOM 1203 C CA . GLY A 1 81 ? 10.034 55.732 31.510 1.00 28.44 81 GLY B CA 1
ATOM 1204 C C . GLY A 1 81 ? 10.930 55.343 30.358 1.00 28.70 81 GLY B C 1
ATOM 1205 O O . GLY A 1 81 ? 11.817 54.505 30.527 1.00 31.25 81 GLY B O 1
ATOM 1209 N N . LYS A 1 82 ? 10.740 55.942 29.184 1.00 23.85 82 LYS B N 1
ATOM 1210 C CA . LYS A 1 82 ? 11.505 55.584 28.004 1.00 23.52 82 LYS B CA 1
ATOM 1211 C C . LYS A 1 82 ? 11.975 56.843 27.298 1.00 20.62 82 LYS B C 1
ATOM 1212 O O . LYS A 1 82 ? 11.209 57.796 27.145 1.00 21.25 82 LYS B O 1
ATOM 1231 N N . HIS A 1 83 ? 13.207 56.807 26.827 1.00 22.42 83 HIS B N 1
ATOM 1232 C CA . HIS A 1 83 ? 13.793 57.902 26.054 1.00 20.69 83 HIS B CA 1
ATOM 1233 C C . HIS A 1 83 ? 13.709 57.547 24.573 1.00 20.00 83 HIS B C 1
ATOM 1234 O O . HIS A 1 83 ? 14.491 56.725 24.079 1.00 19.95 83 HIS B O 1
ATOM 1248 N N . LEU A 1 84 ? 12.782 58.188 23.861 1.00 17.74 84 LEU B N 1
ATOM 1249 C CA . LEU A 1 84 ? 12.582 57.870 22.447 1.00 18.51 84 LEU B CA 1
ATOM 1250 C C . LEU A 1 84 ? 12.618 59.081 21.523 1.00 20.47 84 LEU B C 1
ATOM 1251 O O . LEU A 1 84 ? 12.319 58.937 20.331 1.00 19.11 84 LEU B O 1
ATOM 1267 N N . GLY A 1 85 ? 13.007 60.259 22.022 1.00 19.11 85 GLY B N 1
ATOM 1268 C CA . GLY A 1 85 ? 13.218 61.404 21.165 1.00 19.38 85 GLY B CA 1
ATOM 1269 C C . GLY A 1 85 ? 11.974 62.198 2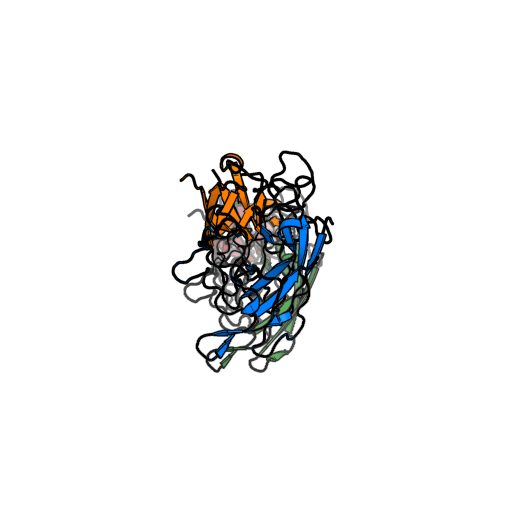0.841 1.00 16.67 85 GLY B C 1
ATOM 1270 O O . GLY A 1 85 ? 10.873 61.927 21.331 1.00 17.56 85 GLY B O 1
ATOM 1274 N N . PRO A 1 86 ? 12.147 63.238 20.021 1.00 14.98 86 PRO B N 1
ATOM 1275 C CA . PRO A 1 86 ? 11.081 64.232 19.818 1.00 17.34 86 PRO B CA 1
ATOM 1276 C C . PRO A 1 86 ? 9.957 63.811 18.880 1.00 18.86 86 PRO B C 1
ATOM 1277 O O . PRO A 1 86 ? 8.986 64.561 18.748 1.00 18.49 86 PRO B O 1
ATOM 1288 N N . TYR A 1 87 ? 10.067 62.668 18.208 1.00 17.82 87 TYR B N 1
ATOM 1289 C CA . TYR A 1 87 ? 9.109 62.276 17.174 1.00 18.67 87 TYR B CA 1
ATOM 1290 C C . TYR A 1 87 ? 8.307 61.042 17.557 1.00 21.63 87 TYR B C 1
ATOM 1291 O O . TYR A 1 87 ? 7.563 60.513 16.723 1.00 23.51 87 TYR B O 1
ATOM 1309 N N . ASN A 1 88 ? 8.437 60.577 18.795 1.00 20.42 88 ASN B N 1
ATOM 1310 C CA . ASN A 1 88 ? 7.889 59.298 19.228 1.00 23.63 88 ASN B CA 1
ATOM 1311 C C . ASN A 1 88 ? 7.146 59.527 20.541 1.00 25.05 88 ASN B C 1
ATOM 1312 O O . ASN A 1 88 ? 7.773 59.804 21.570 1.00 23.58 88 ASN B O 1
ATOM 1323 N N . ASP A 1 89 ? 5.813 59.440 20.510 1.00 23.23 89 ASP B N 1
ATOM 1324 C CA . ASP A 1 89 ? 5.034 59.805 21.692 1.00 25.61 89 ASP B CA 1
ATOM 1325 C C . ASP A 1 89 ? 5.033 58.717 22.760 1.00 26.11 89 ASP B C 1
ATOM 1326 O O . ASP A 1 89 ? 4.366 58.876 23.785 1.00 28.20 89 ASP B O 1
ATOM 1335 N N . LYS A 1 90 ? 5.778 57.640 22.562 1.00 25.42 90 LYS B N 1
ATOM 1336 C CA . LYS A 1 90 ? 5.908 56.585 23.558 1.00 25.48 90 LYS B CA 1
ATOM 1337 C C . LYS A 1 90 ? 6.997 56.868 24.585 1.00 26.48 90 LYS B C 1
ATOM 1338 O O . LYS A 1 90 ? 7.175 56.068 25.513 1.00 21.43 90 LYS B O 1
ATOM 1357 N N . GLY A 1 91 ? 7.724 57.979 24.435 1.00 22.61 91 GLY B N 1
ATOM 1358 C CA . GLY A 1 91 ? 8.789 58.324 25.364 1.00 22.63 91 GLY B CA 1
ATOM 1359 C C . GLY A 1 91 ? 8.607 59.683 26.017 1.00 18.74 91 GLY B C 1
ATOM 1360 O O . GLY A 1 91 ? 7.568 60.333 25.850 1.00 21.02 91 GLY B O 1
ATOM 1364 N N . HIS A 1 92 ? 9.636 60.117 26.758 1.00 21.11 92 HIS B N 1
ATOM 1365 C CA . HIS A 1 92 ? 9.577 61.358 27.524 1.00 18.57 92 HIS B CA 1
ATOM 1366 C C . HIS A 1 92 ? 9.095 62.522 26.668 1.00 18.20 92 HIS B C 1
ATOM 1367 O O . HIS A 1 92 ? 9.679 62.805 25.621 1.00 18.80 92 HIS B O 1
ATOM 1381 N N . LEU A 1 93 ? 8.100 63.256 27.171 1.00 19.27 93 LEU B N 1
ATOM 1382 C CA . LEU A 1 93 ? 7.636 64.457 26.490 1.00 20.49 93 LEU B CA 1
ATOM 1383 C C . LEU A 1 93 ? 8.731 65.511 26.400 1.00 17.93 93 LEU B C 1
ATOM 1384 O O . LEU A 1 93 ? 8.720 66.342 25.491 1.00 19.27 93 LEU B O 1
ATOM 1400 N N . GLY A 1 94 ? 9.669 65.507 27.342 1.00 17.15 94 GLY B N 1
ATOM 1401 C CA . GLY A 1 94 ? 10.717 66.502 27.327 1.00 17.56 94 GLY B CA 1
ATOM 1402 C C . GLY A 1 94 ? 11.830 66.277 26.330 1.00 16.93 94 GLY B C 1
ATOM 1403 O O . GLY A 1 94 ? 12.764 67.084 26.285 1.00 15.52 94 GLY B O 1
ATOM 1407 N N . ASP A 1 95 ? 11.753 65.208 25.526 1.00 17.26 95 ASP B N 1
ATOM 1408 C CA . ASP A 1 95 ? 12.798 64.875 24.556 1.00 17.16 95 ASP B CA 1
ATOM 1409 C C . ASP A 1 95 ? 12.740 65.818 23.360 1.00 15.11 95 ASP B C 1
ATOM 1410 O O . ASP A 1 95 ? 11.801 65.774 22.555 1.00 16.68 95 ASP B O 1
ATOM 1419 N N . LEU A 1 96 ? 13.731 66.686 23.226 1.00 13.95 96 LEU B N 1
ATOM 1420 C CA . LEU A 1 96 ? 13.808 67.624 22.123 1.00 13.39 96 LEU B CA 1
ATOM 1421 C C . LEU A 1 96 ? 14.785 67.112 21.079 1.00 14.71 96 LEU B C 1
ATOM 1422 O O . LEU A 1 96 ? 15.583 66.210 21.345 1.00 14.15 96 LEU B O 1
ATOM 1438 N N . PRO A 1 97 ? 14.780 67.681 19.871 1.00 13.12 97 PRO B N 1
ATOM 1439 C CA . PRO A 1 97 ? 15.817 67.309 18.911 1.00 15.18 97 PRO B CA 1
ATOM 1440 C C . PRO A 1 97 ? 17.194 67.681 19.431 1.00 16.57 97 PRO B C 1
ATOM 1441 O O . PRO A 1 97 ? 17.356 68.605 20.230 1.00 15.39 97 PRO B O 1
ATOM 1452 N N . GLY A 1 98 ? 18.191 66.937 18.961 1.00 14.51 98 GLY B N 1
ATOM 1453 C CA . GLY A 1 98 ? 19.558 67.238 19.333 1.00 13.96 98 GLY B CA 1
ATOM 1454 C C . GLY A 1 98 ? 19.946 68.661 18.963 1.00 15.41 98 GLY B C 1
ATOM 1455 O O . GLY A 1 98 ? 19.622 69.148 17.870 1.00 14.75 98 GLY B O 1
ATOM 1459 N N . LEU A 1 99 ? 20.674 69.316 19.869 1.00 13.82 99 LEU B N 1
ATOM 1460 C CA . LEU A 1 99 ? 21.168 70.668 19.638 1.00 16.07 99 LEU B CA 1
ATOM 1461 C C . LEU A 1 99 ? 22.357 70.612 18.688 1.00 17.06 99 LEU B C 1
ATOM 1462 O O . LEU A 1 99 ? 23.335 69.891 18.933 1.00 15.15 99 LEU B O 1
ATOM 1478 N N . VAL A 1 100 ? 22.280 71.376 17.608 1.00 14.21 100 VAL B N 1
ATOM 1479 C CA . VAL A 1 100 ? 23.306 71.378 16.578 1.00 14.51 100 VAL B CA 1
ATOM 1480 C C . VAL A 1 100 ? 24.260 72.531 16.848 1.00 17.19 100 VAL B C 1
ATOM 1481 O O . VAL A 1 100 ? 23.847 73.697 16.837 1.00 15.84 100 VAL B O 1
ATOM 1494 N N . VAL A 1 101 ? 25.538 72.203 17.098 1.00 15.35 101 VAL B N 1
ATOM 1495 C CA . VAL A 1 101 ? 26.575 73.191 17.371 1.00 17.82 101 VAL B CA 1
ATOM 1496 C C . VAL A 1 101 ? 27.544 73.250 16.188 1.00 17.02 101 VAL B C 1
ATOM 1497 O O . VAL A 1 101 ? 28.079 72.220 15.747 1.00 15.86 101 VAL B O 1
ATOM 1510 N N . ASN A 1 102 ? 27.762 74.459 15.693 1.00 16.84 102 ASN B N 1
ATOM 1511 C CA . ASN A 1 102 ? 28.600 74.711 14.535 1.00 19.00 102 ASN B CA 1
ATOM 1512 C C . ASN A 1 102 ? 30.083 74.549 14.893 1.00 21.14 102 ASN B C 1
ATOM 1513 O O . ASN A 1 102 ? 30.472 74.445 16.065 1.00 20.07 102 ASN B O 1
ATOM 1524 N N . ALA A 1 103 ? 30.925 74.515 13.850 1.00 20.08 103 ALA B N 1
ATOM 1525 C CA . ALA A 1 103 ? 32.352 74.289 14.057 1.00 21.21 103 ALA B CA 1
ATOM 1526 C C . ALA A 1 103 ? 32.980 75.356 14.944 1.00 21.02 103 ALA B C 1
ATOM 1527 O O . ALA A 1 103 ? 33.988 75.087 15.602 1.00 21.37 103 ALA B O 1
ATOM 1534 N N . ASP A 1 104 ? 32.447 76.573 14.938 1.00 19.93 104 ASP B N 1
ATOM 1535 C CA . ASP A 1 104 ? 32.994 77.646 15.766 1.00 23.28 104 ASP B CA 1
ATOM 1536 C C . ASP A 1 104 ? 32.426 77.657 17.183 1.00 23.38 104 ASP B C 1
ATOM 1537 O O . ASP A 1 104 ? 32.690 78.596 17.945 1.00 22.75 104 ASP B O 1
ATOM 1546 N N . GLY A 1 105 ? 31.687 76.627 17.565 1.00 22.12 105 GLY B N 1
ATOM 1547 C CA . GLY A 1 105 ? 31.183 76.525 18.913 1.00 21.16 105 GLY B CA 1
ATOM 1548 C C . GLY A 1 105 ? 29.874 77.233 19.170 1.00 20.71 105 GLY B C 1
ATOM 1549 O O . GLY A 1 105 ? 29.418 77.244 20.324 1.00 18.22 105 GLY B O 1
ATOM 1553 N N . THR A 1 106 ? 29.266 77.840 18.153 1.00 19.00 106 THR B N 1
ATOM 1554 C CA . THR A 1 106 ? 27.977 78.498 18.297 1.00 18.83 106 THR B CA 1
ATOM 1555 C C . THR A 1 106 ? 26.846 77.560 17.882 1.00 17.12 106 THR B C 1
ATOM 1556 O O . THR A 1 106 ? 27.038 76.630 17.101 1.00 18.94 106 THR B O 1
ATOM 1567 N N . ALA A 1 107 ? 25.649 77.840 18.418 1.00 16.49 107 ALA B N 1
ATOM 1568 C CA . ALA A 1 107 ? 24.428 77.113 18.081 1.00 17.04 107 ALA B CA 1
ATOM 1569 C C . ALA A 1 107 ? 23.383 78.112 17.601 1.00 18.00 107 ALA B C 1
ATOM 1570 O O . ALA A 1 107 ? 23.001 79.026 18.338 1.00 17.47 107 ALA B O 1
ATOM 1577 N N . THR A 1 108 ? 22.950 77.939 16.352 1.00 16.83 108 THR B N 1
ATOM 1578 C CA . THR A 1 108 ? 21.990 78.808 15.697 1.00 17.76 108 THR B CA 1
ATOM 1579 C C . THR A 1 108 ? 20.862 78.054 15.013 1.00 17.14 108 THR B C 1
ATOM 1580 O O . THR A 1 108 ? 19.810 78.655 14.764 1.00 18.88 108 THR B O 1
ATOM 1591 N N . TYR A 1 109 ? 21.043 76.774 14.701 1.00 16.63 109 TYR B N 1
ATOM 1592 C CA . TYR A 1 109 ? 20.080 76.024 13.888 1.00 16.18 109 TYR B CA 1
ATOM 1593 C C . TYR A 1 109 ? 18.789 75.786 14.660 1.00 16.12 109 TYR B C 1
ATOM 1594 O O . TYR A 1 109 ? 18.830 75.223 15.759 1.00 15.92 109 TYR B O 1
ATOM 1612 N N . PRO A 1 110 ? 17.624 76.197 14.141 1.00 17.80 110 PRO B N 1
ATOM 1613 C CA . PRO A 1 110 ? 16.389 76.062 14.925 1.00 15.65 110 PRO B CA 1
ATOM 1614 C C . PRO A 1 110 ? 15.885 74.626 14.981 1.00 16.63 110 PRO B C 1
ATOM 1615 O O . PRO A 1 110 ? 15.996 73.861 14.019 1.00 16.40 110 PRO B O 1
ATOM 1626 N N . LEU A 1 111 ? 15.299 74.277 16.125 1.00 14.86 111 LEU B N 1
ATOM 1627 C CA . LEU A 1 111 ? 14.894 72.904 16.415 1.00 12.36 111 LEU B CA 1
ATOM 1628 C C . LEU A 1 111 ? 13.393 72.845 16.672 1.00 14.62 111 LEU B C 1
ATOM 1629 O O . LEU A 1 111 ? 12.903 73.441 17.634 1.00 15.96 111 LEU B O 1
ATOM 1645 N N . LEU A 1 112 ? 12.689 72.048 15.884 1.00 15.92 112 LEU B N 1
ATOM 1646 C CA . LEU A 1 112 ? 11.247 71.865 16.053 1.00 14.18 112 LEU B CA 1
ATOM 1647 C C . LEU A 1 112 ? 10.948 70.631 16.891 1.00 13.92 112 LEU B C 1
ATOM 1648 O O . LEU A 1 112 ? 11.360 69.514 16.544 1.00 16.39 112 LEU B O 1
ATOM 1664 N N . ALA A 1 113 ? 10.214 70.827 17.991 1.00 14.31 113 ALA B N 1
ATOM 1665 C CA . ALA A 1 113 ? 9.728 69.747 18.845 1.00 15.73 113 ALA B CA 1
ATOM 1666 C C . ALA A 1 113 ? 8.227 69.587 18.646 1.00 18.09 113 ALA B C 1
ATOM 1667 O O . ALA A 1 113 ? 7.435 70.267 19.324 1.00 15.37 113 ALA B O 1
ATOM 1674 N N . PRO A 1 114 ? 7.780 68.713 17.736 1.00 16.13 114 PRO B N 1
ATOM 1675 C CA . PRO A 1 114 ? 6.358 68.740 17.349 1.00 18.12 114 PRO B CA 1
ATOM 1676 C C . PRO A 1 114 ? 5.411 68.283 18.439 1.00 16.46 114 PRO B C 1
ATOM 1677 O O . PRO A 1 114 ? 4.208 68.572 18.342 1.00 19.37 114 PRO B O 1
ATOM 1688 N N . ARG A 1 115 ? 5.890 67.564 19.449 1.00 16.69 115 ARG B N 1
ATOM 1689 C CA . ARG A 1 115 ? 5.010 67.016 20.471 1.00 18.47 115 ARG B CA 1
ATOM 1690 C C . ARG A 1 115 ? 4.617 68.042 21.522 1.00 20.16 115 ARG B C 1
ATOM 1691 O O . ARG A 1 115 ? 3.635 67.820 22.247 1.00 23.40 115 ARG B O 1
ATOM 1712 N N . LEU A 1 116 ? 5.357 69.143 21.613 1.00 18.23 116 LEU B N 1
ATOM 1713 C CA . LEU A 1 116 ? 5.058 70.253 22.501 1.00 17.71 116 LEU B CA 1
ATOM 1714 C C . LEU A 1 116 ? 4.301 71.308 21.718 1.00 18.83 116 LEU B C 1
ATOM 1715 O O . LEU A 1 116 ? 4.713 71.692 20.621 1.00 18.52 116 LEU B O 1
ATOM 1731 N N . LYS A 1 117 ? 3.182 71.771 22.277 1.00 20.17 117 LYS B N 1
ATOM 1732 C CA . LYS A 1 117 ? 2.300 72.654 21.527 1.00 20.62 117 LYS B CA 1
ATOM 1733 C C . LYS A 1 117 ? 2.193 74.055 22.098 1.00 21.31 117 LYS B C 1
ATOM 1734 O O . LYS A 1 117 ? 1.955 74.996 21.340 1.00 21.74 117 LYS B O 1
ATOM 1753 N N . SER A 1 118 ? 2.365 74.223 23.408 1.00 21.28 118 SER B N 1
ATOM 1754 C CA . SER A 1 118 ? 2.183 75.514 24.058 1.00 21.38 118 SER B CA 1
ATOM 1755 C C . SER A 1 118 ? 3.356 75.821 24.980 1.00 21.33 118 SER B C 1
ATOM 1756 O O . SER A 1 118 ? 3.865 74.933 25.667 1.00 18.88 118 SER B O 1
ATOM 1764 N N . LEU A 1 119 ? 3.762 77.094 24.997 1.00 21.01 119 LEU B N 1
ATOM 1765 C CA . LEU A 1 119 ? 4.816 77.530 25.907 1.00 22.15 119 LEU B CA 1
ATOM 1766 C C . LEU A 1 119 ? 4.487 77.232 27.355 1.00 22.63 119 LEU B C 1
ATOM 1767 O O . LEU A 1 119 ? 5.400 77.041 28.167 1.00 20.47 119 LEU B O 1
ATOM 1783 N N . SER A 1 120 ? 3.194 77.213 27.709 1.00 22.57 120 SER B N 1
ATOM 1784 C CA . SER A 1 120 ? 2.808 76.936 29.087 1.00 21.61 120 SER B CA 1
ATOM 1785 C C . SER A 1 120 ? 3.304 75.574 29.548 1.00 23.21 120 SER B C 1
ATOM 1786 O O . SER A 1 120 ? 3.499 75.381 30.754 1.00 24.51 120 SER B O 1
ATOM 1794 N N . GLU A 1 121 ? 3.539 74.640 28.612 1.00 21.21 121 GLU B N 1
ATOM 1795 C CA . GLU A 1 121 ? 4.001 73.302 28.952 1.00 20.52 121 GLU B CA 1
ATOM 1796 C C . GLU A 1 121 ? 5.438 73.294 29.460 1.00 18.15 121 GLU B C 1
ATOM 1797 O O . GLU A 1 121 ? 5.856 72.309 30.079 1.00 23.32 121 GLU B O 1
ATOM 1809 N N . LEU A 1 122 ? 6.193 74.372 29.212 1.00 18.36 122 LEU B N 1
ATOM 1810 C CA . LEU A 1 122 ? 7.567 74.491 29.665 1.00 20.45 122 LEU B CA 1
ATOM 1811 C C . LEU A 1 122 ? 7.694 75.183 31.016 1.00 22.03 122 LEU B C 1
ATOM 1812 O O . LEU A 1 122 ? 8.751 75.098 31.634 1.00 21.06 122 LEU B O 1
ATOM 1828 N N . LYS A 1 123 ? 6.655 75.863 31.482 1.00 23.01 123 LYS B N 1
ATOM 1829 C CA . LYS A 1 123 ? 6.755 76.625 32.726 1.00 23.39 123 LYS B CA 1
ATOM 1830 C C . LYS A 1 123 ? 7.001 75.721 33.930 1.00 23.10 123 LYS B C 1
ATOM 1831 O O . LYS A 1 123 ? 6.365 74.673 34.099 1.00 21.92 123 LYS B O 1
ATOM 1850 N N . GLY A 1 124 ? 7.919 76.155 34.794 1.00 22.02 124 GLY B N 1
ATOM 1851 C CA . GLY A 1 124 ? 8.299 75.371 35.949 1.00 23.90 124 GLY B CA 1
ATOM 1852 C C . GLY A 1 124 ? 9.234 74.225 35.663 1.00 21.36 124 GLY B C 1
ATOM 1853 O O . GLY A 1 124 ? 9.323 73.300 36.471 1.00 20.79 124 GLY B O 1
ATOM 1857 N N . HIS A 1 125 ? 9.915 74.246 34.522 1.00 19.72 125 HIS B N 1
ATOM 1858 C CA . HIS A 1 125 ? 10.835 73.180 34.156 1.00 17.67 125 HIS B CA 1
ATOM 1859 C C . HIS A 1 125 ? 12.177 73.794 33.780 1.00 20.72 125 HIS B C 1
ATOM 1860 O O . HIS A 1 125 ? 12.402 74.992 34.001 1.00 18.26 125 HIS B O 1
ATOM 1874 N N . SER A 1 126 ? 13.075 72.985 33.232 1.00 17.10 126 SER B N 1
ATOM 1875 C CA . SER A 1 126 ? 14.398 73.471 32.862 1.00 16.28 126 SER B CA 1
ATOM 1876 C C . SER A 1 126 ? 14.764 72.923 31.490 1.00 16.20 126 SER B C 1
ATOM 1877 O O . SER A 1 126 ? 14.237 71.903 31.047 1.00 16.49 126 SER B O 1
ATOM 1885 N N . LEU A 1 127 ? 15.664 73.624 30.818 1.00 15.74 127 LEU B N 1
ATOM 1886 C CA . LEU A 1 127 ? 16.228 73.149 29.557 1.00 14.27 127 LEU B CA 1
ATOM 1887 C C . LEU A 1 127 ? 17.661 72.719 29.800 1.00 16.87 127 LEU B C 1
ATOM 1888 O O . LEU A 1 127 ? 18.416 73.446 30.448 1.00 17.48 127 LEU B O 1
ATOM 1904 N N . MET A 1 128 ? 18.038 71.555 29.268 1.00 13.72 128 MET B N 1
ATOM 1905 C CA . MET A 1 128 ? 19.332 70.949 29.532 1.00 14.03 128 MET B CA 1
ATOM 1906 C C . MET A 1 128 ? 20.083 70.691 28.239 1.00 15.85 128 MET B C 1
ATOM 1907 O O . MET A 1 128 ? 19.503 70.156 27.288 1.00 15.30 128 MET B O 1
ATOM 1921 N N . ILE A 1 129 ? 21.362 71.075 28.213 1.00 14.41 129 ILE B N 1
ATOM 1922 C CA . ILE A 1 129 ? 22.278 70.714 27.132 1.00 15.11 129 ILE B CA 1
ATOM 1923 C C . ILE A 1 129 ? 23.321 69.774 27.713 1.00 17.94 129 ILE B C 1
ATOM 1924 O O . ILE A 1 129 ? 23.993 70.115 28.698 1.00 16.22 129 ILE B O 1
ATOM 1940 N N . HIS A 1 130 ? 23.449 68.591 27.119 1.00 16.08 130 HIS B N 1
ATOM 1941 C CA . HIS A 1 130 ? 24.377 67.580 27.613 1.00 19.12 130 HIS B CA 1
ATOM 1942 C C . HIS A 1 130 ? 25.724 67.623 26.886 1.00 15.92 130 HIS B C 1
ATOM 1943 O O . HIS A 1 130 ? 25.886 68.232 25.826 1.00 17.51 130 HIS B O 1
ATOM 1957 N N . LYS A 1 131 ? 26.713 66.936 27.477 1.00 18.24 131 LYS B N 1
ATOM 1958 C CA . LYS A 1 131 ? 28.017 66.808 26.842 1.00 18.57 131 LYS B CA 1
ATOM 1959 C C . LYS A 1 131 ? 27.952 65.890 25.627 1.00 17.75 131 LYS B C 1
ATOM 1960 O O . LYS A 1 131 ? 28.504 66.213 24.573 1.00 20.00 131 LYS B O 1
ATOM 1979 N N . GLY A 1 132 ? 27.277 64.751 25.764 1.00 18.99 132 GLY B N 1
ATOM 1980 C CA . GLY A 1 132 ? 27.148 63.791 24.691 1.00 18.65 132 GLY B CA 1
ATOM 1981 C C . GLY A 1 132 ? 26.009 64.153 23.748 1.00 17.23 132 GLY B C 1
ATOM 1982 O O . GLY A 1 132 ? 25.389 65.210 23.845 1.00 17.61 132 GLY B O 1
ATOM 1986 N N . GLY A 1 133 ? 25.739 63.250 22.824 1.00 20.10 133 GLY B N 1
ATOM 1987 C CA . GLY A 1 133 ? 24.713 63.468 21.811 1.00 18.31 133 GLY B CA 1
ATOM 1988 C C . GLY A 1 133 ? 23.371 62.906 22.212 1.00 17.51 133 GLY B C 1
ATOM 1989 O O . GLY A 1 133 ? 23.055 62.784 23.393 1.00 18.59 133 GLY B O 1
ATOM 1993 N N . ASP A 1 134 ? 22.564 62.548 21.204 1.00 17.90 134 ASP B N 1
ATOM 1994 C CA . ASP A 1 134 ? 21.264 61.941 21.453 1.00 15.20 134 ASP B CA 1
ATOM 1995 C C . ASP A 1 134 ? 20.845 61.136 20.226 1.00 18.71 134 ASP B C 1
ATOM 1996 O O . ASP A 1 134 ? 20.534 61.725 19.192 1.00 18.90 134 ASP B O 1
ATOM 2005 N N . ASN A 1 135 ? 20.856 59.810 20.337 1.00 20.30 135 ASN B N 1
ATOM 2006 C CA . ASN A 1 135 ? 20.343 58.955 19.272 1.00 17.42 135 ASN B CA 1
ATOM 2007 C C . ASN A 1 135 ? 18.870 58.591 19.470 1.00 21.63 135 ASN B C 1
ATOM 2008 O O . ASN A 1 135 ? 18.366 57.688 18.783 1.00 22.12 135 ASN B O 1
ATOM 2019 N N . TYR A 1 136 ? 18.170 59.280 20.382 1.00 16.70 136 TYR B N 1
ATOM 2020 C CA . TYR A 1 136 ? 16.722 59.144 20.577 1.00 18.18 136 TYR B CA 1
ATOM 2021 C C . TYR A 1 136 ? 16.340 57.719 20.998 1.00 16.58 136 TYR B C 1
ATOM 2022 O O . TYR A 1 136 ? 15.254 57.233 20.686 1.00 19.49 136 TYR B O 1
ATOM 2040 N N . SER A 1 137 ? 17.197 57.081 21.792 1.00 18.99 137 SER B N 1
ATOM 2041 C CA . SER A 1 137 ? 16.955 55.715 22.233 1.00 18.32 137 SER B CA 1
ATOM 2042 C C . SER A 1 137 ? 17.673 55.501 23.557 1.00 19.34 137 SER B C 1
ATOM 2043 O O . SER A 1 137 ? 18.596 56.241 23.902 1.00 18.48 137 SER B O 1
ATOM 2051 N N . ASP A 1 138 ? 17.230 54.485 24.295 1.00 21.18 138 ASP B N 1
ATOM 2052 C CA . ASP A 1 138 ? 17.908 54.059 25.520 1.00 19.79 138 ASP B CA 1
ATOM 2053 C C . ASP A 1 138 ? 19.012 53.036 25.275 1.00 23.15 138 ASP B C 1
ATOM 2054 O O . ASP A 1 138 ? 19.614 52.554 26.248 1.00 23.12 138 ASP B O 1
ATOM 2063 N N . LYS A 1 139 ? 19.287 52.679 24.022 1.00 22.24 139 LYS B N 1
ATOM 2064 C CA . LYS A 1 139 ? 20.427 51.848 23.681 1.00 20.51 139 LYS B CA 1
ATOM 2065 C C . LYS A 1 139 ? 21.209 52.493 22.550 1.00 22.09 139 LYS B C 1
ATOM 2066 O O . LYS A 1 139 ? 20.610 53.135 21.677 1.00 22.67 139 LYS B O 1
ATOM 2085 N N . PRO A 1 140 ? 22.533 52.312 22.504 1.00 21.58 140 PRO B N 1
ATOM 2086 C CA . PRO A 1 140 ? 23.336 51.464 23.409 1.00 22.68 140 PRO B CA 1
ATOM 2087 C C . PRO A 1 140 ? 23.526 52.100 24.783 1.00 24.66 140 PRO B C 1
ATOM 2088 O O . PRO A 1 140 ? 23.862 51.390 25.731 1.00 24.14 140 PRO B O 1
ATOM 2099 N N . ALA A 1 141 ? 23.259 53.401 24.897 1.00 23.29 141 ALA B N 1
ATOM 2100 C CA . ALA A 1 141 ? 23.414 54.124 26.164 1.00 23.04 141 ALA B CA 1
ATOM 2101 C C . ALA A 1 141 ? 22.084 54.701 26.632 1.00 24.13 141 ALA B C 1
ATOM 2102 O O . ALA A 1 141 ? 21.298 55.201 25.818 1.00 20.72 141 ALA B O 1
ATOM 2109 N N . PRO A 1 142 ? 21.800 54.671 27.936 1.00 20.98 142 PRO B N 1
ATOM 2110 C CA . PRO A 1 142 ? 20.526 55.210 28.408 1.00 22.37 142 PRO B CA 1
ATOM 2111 C C . PRO A 1 142 ? 20.396 56.689 28.060 1.00 20.27 142 PRO B C 1
ATOM 2112 O O . PRO A 1 142 ? 21.386 57.407 27.909 1.00 20.49 142 PRO B O 1
ATOM 2123 N N . LEU A 1 143 ? 19.154 57.121 27.913 1.00 21.48 143 LEU B N 1
ATOM 2124 C CA . LEU A 1 143 ? 18.824 58.536 27.738 1.00 21.10 143 LEU B CA 1
ATOM 2125 C C . LEU A 1 143 ? 19.537 59.131 26.529 1.00 20.79 143 LEU B C 1
ATOM 2126 O O . LEU A 1 143 ? 19.960 60.291 26.537 1.00 20.36 143 LEU B O 1
ATOM 2142 N N . GLY A 1 144 ? 19.698 58.320 25.478 1.00 21.10 144 GLY B N 1
ATOM 2143 C CA . GLY A 1 144 ? 20.264 58.780 24.237 1.00 21.41 144 GLY B CA 1
ATOM 2144 C C . GLY A 1 144 ? 21.763 58.981 24.225 1.00 20.58 144 GLY B C 1
ATOM 2145 O O . GLY A 1 144 ? 22.296 59.420 23.205 1.00 22.06 144 GLY B O 1
ATOM 2149 N N . GLY A 1 145 ? 22.470 58.679 25.321 1.00 18.23 145 GLY B N 1
ATOM 2150 C CA . GLY A 1 145 ? 23.893 58.912 25.372 1.00 21.68 145 GLY B CA 1
ATOM 2151 C C . GLY A 1 145 ? 24.291 60.328 25.719 1.00 18.58 145 GLY B C 1
ATOM 2152 O O . GLY A 1 145 ? 25.444 60.710 25.496 1.00 18.49 145 GLY B O 1
ATOM 2156 N N . GLY A 1 146 ? 23.362 61.124 26.246 1.00 19.23 146 GLY B N 1
ATOM 2157 C CA . GLY A 1 146 ? 23.675 62.498 26.586 1.00 19.24 146 GLY B CA 1
ATOM 2158 C C . GLY A 1 146 ? 24.711 62.599 27.694 1.00 20.40 146 GLY B C 1
ATOM 2159 O O . GLY A 1 146 ? 25.542 63.518 27.704 1.00 20.57 146 GLY B O 1
ATOM 2163 N N . GLY A 1 147 ? 24.692 61.662 28.626 1.00 19.64 147 GLY B N 1
ATOM 2164 C CA . GLY A 1 147 ? 25.708 61.697 29.663 1.00 20.89 147 GLY B CA 1
ATOM 2165 C C . GLY A 1 147 ? 25.596 62.936 30.530 1.00 19.32 147 GLY B C 1
ATOM 2166 O O . GLY A 1 147 ? 24.502 63.372 30.888 1.00 19.39 147 GLY B O 1
ATOM 2170 N N . ALA A 1 148 ? 26.751 63.537 30.841 1.00 21.15 148 ALA B N 1
ATOM 2171 C CA . ALA A 1 148 ? 26.804 64.629 31.807 1.00 20.33 148 ALA B CA 1
ATOM 2172 C C . ALA A 1 148 ? 26.084 65.876 31.293 1.00 20.38 148 ALA B C 1
ATOM 2173 O O . ALA A 1 148 ? 25.895 66.079 30.085 1.00 19.35 148 ALA B O 1
ATOM 2180 N N . ARG A 1 149 ? 25.683 66.718 32.245 1.00 17.36 149 ARG B N 1
ATOM 2181 C CA . ARG A 1 149 ? 24.965 67.953 31.974 1.00 16.21 149 ARG B CA 1
ATOM 2182 C C . ARG A 1 149 ? 25.956 69.096 31.865 1.00 16.85 149 ARG B C 1
ATOM 2183 O O . ARG A 1 149 ? 26.723 69.348 32.796 1.00 20.29 149 ARG B O 1
ATOM 2204 N N . PHE A 1 150 ? 25.963 69.766 30.714 1.00 15.22 150 PHE B N 1
ATOM 2205 C CA . PHE A 1 150 ? 26.938 70.799 30.406 1.00 16.29 150 PHE B CA 1
ATOM 2206 C C . PHE A 1 150 ? 26.423 72.213 30.628 1.00 16.96 150 PHE B C 1
ATOM 2207 O O . PHE A 1 150 ? 27.166 73.064 31.132 1.00 16.90 150 PHE B O 1
ATOM 2224 N N . ALA A 1 151 ? 25.194 72.501 30.216 1.00 16.44 151 ALA B N 1
ATOM 2225 C CA . ALA A 1 151 ? 24.605 73.821 30.394 1.00 13.21 151 ALA B CA 1
ATOM 2226 C C . ALA A 1 151 ? 23.116 73.651 30.621 1.00 17.05 151 ALA B C 1
ATOM 2227 O O . ALA A 1 151 ? 22.525 72.623 30.272 1.00 17.57 151 ALA B O 1
ATOM 2234 N N . CYS A 1 152 ? 22.500 74.686 31.187 1.00 16.30 152 CYS B N 1
ATOM 2235 C CA . CYS A 1 152 ? 21.149 74.545 31.721 1.00 16.84 152 CYS B CA 1
ATOM 2236 C C . CYS A 1 152 ? 20.511 75.928 31.854 1.00 18.08 152 CYS B C 1
ATOM 2237 O O . CYS A 1 152 ? 21.207 76.939 32.015 1.00 16.65 152 CYS B O 1
ATOM 2244 N N . GLY A 1 153 ? 19.185 75.970 31.720 1.00 16.32 153 GLY B N 1
ATOM 2245 C CA . GLY A 1 153 ? 18.433 77.187 31.955 1.00 16.17 153 GLY B CA 1
ATOM 2246 C C . GLY A 1 153 ? 17.067 76.918 32.541 1.00 19.23 153 GLY B C 1
ATOM 2247 O O . GLY A 1 153 ? 16.397 75.965 32.142 1.00 20.12 153 GLY B O 1
ATOM 2251 N N . VAL A 1 154 ? 16.642 77.731 33.511 1.00 19.27 154 VAL B N 1
ATOM 2252 C CA . VAL A 1 154 ? 15.342 77.549 34.147 1.00 18.78 154 VAL B CA 1
ATOM 2253 C C . VAL A 1 154 ? 14.274 78.336 33.395 1.00 20.67 154 VAL B C 1
ATOM 2254 O O . VAL A 1 154 ? 14.503 79.473 32.961 1.00 22.06 154 VAL B O 1
ATOM 2267 N N . ILE A 1 155 ? 13.092 77.732 33.269 1.00 20.04 155 ILE B N 1
ATOM 2268 C CA . ILE A 1 155 ? 11.910 78.392 32.720 1.00 20.70 155 ILE B CA 1
ATOM 2269 C C . ILE A 1 155 ? 10.941 78.636 33.874 1.00 27.62 155 ILE B C 1
ATOM 2270 O O . ILE A 1 155 ? 10.333 77.687 34.389 1.00 25.76 155 ILE B O 1
ATOM 2286 N N . GLU A 1 156 ? 10.761 79.908 34.231 1.00 32.56 156 GLU B N 1
ATOM 2287 C CA . GLU A 1 156 ? 9.890 80.330 35.339 1.00 44.01 156 GLU B CA 1
ATOM 2288 C C . GLU A 1 156 ? 10.550 79.934 36.649 1.00 41.48 156 GLU B C 1
ATOM 2289 O O . GLU A 1 156 ? 11.168 80.769 37.315 1.00 52.00 156 GLU B O 1
ATOM 2301 N N . GLU B 1 1 ? 39.024 89.683 62.761 1.00 27.94 1 GLU D N 1
ATOM 2302 C CA . GLU B 1 1 ? 38.942 88.221 62.495 1.00 28.56 1 GLU D CA 1
ATOM 2303 C C . GLU B 1 1 ? 39.129 87.448 63.790 1.00 29.38 1 GLU D C 1
ATOM 2304 O O . GLU B 1 1 ? 39.774 87.920 64.735 1.00 28.85 1 GLU D O 1
ATOM 2318 N N . ASN B 1 2 ? 38.573 86.245 63.833 1.00 26.41 2 ASN D N 1
ATOM 2319 C CA . ASN B 1 2 ? 38.617 85.423 65.034 1.00 26.44 2 ASN D CA 1
ATOM 2320 C C . ASN B 1 2 ? 39.842 84.513 64.967 1.00 26.19 2 ASN D C 1
ATOM 2321 O O . ASN B 1 2 ? 39.907 83.618 64.113 1.00 25.02 2 ASN D O 1
ATOM 2332 N N . THR B 1 3 ? 40.826 84.767 65.829 1.00 25.09 3 THR D N 1
ATOM 2333 C CA . THR B 1 3 ? 42.020 83.932 65.876 1.00 23.44 3 THR D CA 1
ATOM 2334 C C . THR B 1 3 ? 42.478 83.755 67.322 1.00 25.73 3 THR D C 1
ATOM 2335 O O . THR B 1 3 ? 42.074 84.487 68.233 1.00 26.43 3 THR D O 1
ATOM 2346 N N . LEU B 1 4 ? 43.324 82.753 67.533 1.00 18.68 4 LEU D N 1
ATOM 2347 C CA . LEU B 1 4 ? 44.063 82.627 68.778 1.00 21.15 4 LEU D CA 1
ATOM 2348 C C . LEU B 1 4 ? 45.535 82.834 68.475 1.00 21.12 4 LEU D C 1
ATOM 2349 O O . LEU B 1 4 ? 46.034 82.379 67.443 1.00 20.54 4 LEU D O 1
ATOM 2365 N N . THR B 1 5 ? 46.219 83.498 69.397 1.00 20.86 5 THR D N 1
ATOM 2366 C CA . THR B 1 5 ? 47.662 83.689 69.334 1.00 23.81 5 THR D CA 1
ATOM 2367 C C . THR B 1 5 ? 48.226 82.963 70.542 1.00 24.22 5 THR D C 1
ATOM 2368 O O . THR B 1 5 ? 47.960 83.346 71.686 1.00 24.22 5 THR D O 1
ATOM 2379 N N . VAL B 1 6 ? 48.967 81.893 70.293 1.00 18.43 6 VAL D N 1
ATOM 2380 C CA . VAL B 1 6 ? 49.464 81.020 71.343 1.00 18.64 6 VAL D CA 1
ATOM 2381 C C . VAL B 1 6 ? 50.973 81.235 71.429 1.00 18.80 6 VAL D C 1
ATOM 2382 O O . VAL B 1 6 ? 51.710 80.829 70.531 1.00 19.00 6 VAL D O 1
ATOM 2395 N N . LYS B 1 7 ? 51.428 81.883 72.501 1.00 20.93 7 LYS D N 1
ATOM 2396 C CA . LYS B 1 7 ? 52.861 82.046 72.718 1.00 21.17 7 LYS D CA 1
ATOM 2397 C C . LYS B 1 7 ? 53.457 80.709 73.134 1.00 19.63 7 LYS D C 1
ATOM 2398 O O . LYS B 1 7 ? 52.924 80.028 74.022 1.00 21.31 7 LYS D O 1
ATOM 2417 N N . MET B 1 8 ? 54.554 80.327 72.484 1.00 17.88 8 MET D N 1
ATOM 2418 C CA . MET B 1 8 ? 55.253 79.080 72.757 1.00 17.99 8 MET D CA 1
ATOM 2419 C C . MET B 1 8 ? 56.604 79.355 73.399 1.00 20.47 8 MET D C 1
ATOM 2420 O O . MET B 1 8 ? 57.347 80.231 72.945 1.00 20.28 8 MET D O 1
ATOM 2434 N N . ASN B 1 9 ? 56.922 78.583 74.438 1.00 18.98 9 ASN D N 1
ATOM 2435 C CA . ASN B 1 9 ? 58.162 78.717 75.189 1.00 20.40 9 ASN D CA 1
ATOM 2436 C C . ASN B 1 9 ? 58.859 77.372 75.342 1.00 20.14 9 ASN D C 1
ATOM 2437 O O . ASN B 1 9 ? 58.221 76.323 75.480 1.00 17.77 9 ASN D O 1
ATOM 2448 N N . ASP B 1 10 ? 60.192 77.410 75.364 1.00 19.52 10 ASP D N 1
ATOM 2449 C CA . ASP B 1 10 ? 60.953 76.208 75.657 1.00 20.74 10 ASP D CA 1
ATOM 2450 C C . ASP B 1 10 ? 60.479 75.607 76.974 1.00 21.68 10 ASP D C 1
ATOM 2451 O O . ASP B 1 10 ? 60.174 76.326 77.937 1.00 21.40 10 ASP D O 1
ATOM 2460 N N . ALA B 1 11 ? 60.450 74.287 77.032 1.00 19.82 11 ALA D N 1
ATOM 2461 C CA . ALA B 1 11 ? 60.125 73.571 78.263 1.00 19.91 11 ALA D CA 1
ATOM 2462 C C . ALA B 1 11 ? 61.411 72.987 78.826 1.00 23.38 11 ALA D C 1
ATOM 2463 O O . ALA B 1 11 ? 62.103 72.230 78.145 1.00 21.64 11 ALA D O 1
ATOM 2470 N N . LEU B 1 12 ? 61.724 73.338 80.075 1.00 20.03 12 LEU D N 1
ATOM 2471 C CA . LEU B 1 12 ? 62.939 72.863 80.720 1.00 22.91 12 LEU D CA 1
ATOM 2472 C C . LEU B 1 12 ? 62.588 72.005 81.931 1.00 24.32 12 LEU D C 1
ATOM 2473 O O . LEU B 1 12 ? 61.472 72.037 82.445 1.00 25.33 12 LEU D O 1
ATOM 2489 N N . SER B 1 13 ? 63.561 71.212 82.384 1.00 27.50 13 SER D N 1
ATOM 2490 C CA . SER B 1 13 ? 63.355 70.462 83.620 1.00 30.01 13 SER D CA 1
ATOM 2491 C C . SER B 1 13 ? 63.138 71.409 84.789 1.00 27.59 13 SER D C 1
ATOM 2492 O O . SER B 1 13 ? 62.377 71.101 85.714 1.00 29.37 13 SER D O 1
ATOM 2500 N N . SER B 1 14 ? 63.755 72.591 84.733 1.00 32.50 14 SER D N 1
ATOM 2501 C CA . SER B 1 14 ? 63.725 73.574 85.804 1.00 32.59 14 SER D CA 1
ATOM 2502 C C . SER B 1 14 ? 62.515 74.492 85.758 1.00 34.28 14 SER D C 1
ATOM 2503 O O . SER B 1 14 ? 62.250 75.190 86.739 1.00 36.40 14 SER D O 1
ATOM 2511 N N . GLY B 1 15 ? 61.790 74.525 84.657 1.00 27.93 15 GLY D N 1
ATOM 2512 C CA . GLY B 1 15 ? 60.679 75.431 84.512 1.00 25.99 15 GLY D CA 1
ATOM 2513 C C . GLY B 1 15 ? 60.485 75.774 83.043 1.00 28.15 15 GLY D C 1
ATOM 2514 O O . GLY B 1 15 ? 60.795 74.969 82.172 1.00 26.65 15 GLY D O 1
ATOM 2518 N N . THR B 1 16 ? 59.996 76.986 82.797 1.00 26.48 16 THR D N 1
ATOM 2519 C CA . THR B 1 16 ? 59.757 77.478 81.445 1.00 27.41 16 THR D CA 1
ATOM 2520 C C . THR B 1 16 ? 60.918 78.355 80.995 1.00 28.56 16 THR D C 1
ATOM 2521 O O . THR B 1 16 ? 61.427 79.178 81.761 1.00 31.24 16 THR D O 1
ATOM 2532 N N . GLY B 1 17 ? 61.343 78.167 79.753 1.00 27.55 17 GLY D N 1
ATOM 2533 C CA . GLY B 1 17 ? 62.479 78.861 79.190 1.00 23.83 17 GLY D CA 1
ATOM 2534 C C . GLY B 1 17 ? 62.085 79.973 78.243 1.00 23.62 17 GLY D C 1
ATOM 2535 O O . GLY B 1 17 ? 61.030 80.598 78.383 1.00 27.18 17 GLY D O 1
ATOM 2539 N N . GLU B 1 18 ? 62.948 80.227 77.261 1.00 25.70 18 GLU D N 1
ATOM 2540 C CA . GLU B 1 18 ? 62.784 81.393 76.406 1.00 29.17 18 GLU D CA 1
ATOM 2541 C C . GLU B 1 18 ? 61.562 81.233 75.506 1.00 26.13 18 GLU D C 1
ATOM 2542 O O . GLU B 1 18 ? 61.165 80.118 75.146 1.00 24.86 18 GLU D O 1
ATOM 2554 N N . ASN B 1 19 ? 60.953 82.362 75.164 1.00 26.40 19 ASN D N 1
ATOM 2555 C CA . ASN B 1 19 ? 59.910 82.361 74.153 1.00 23.45 19 ASN D CA 1
ATOM 2556 C C . ASN B 1 19 ? 60.526 82.108 72.785 1.00 23.54 19 ASN D C 1
ATOM 2557 O O . ASN B 1 19 ? 61.586 82.651 72.451 1.00 25.93 19 ASN D O 1
ATOM 2568 N N . ILE B 1 20 ? 59.855 81.280 71.985 1.00 19.85 20 ILE D N 1
ATOM 2569 C CA . ILE B 1 20 ? 60.325 80.949 70.652 1.00 17.15 20 ILE D CA 1
ATOM 2570 C C . ILE B 1 20 ? 59.327 81.400 69.586 1.00 20.97 20 ILE D C 1
ATOM 2571 O O . ILE B 1 20 ? 59.385 80.936 68.438 1.00 20.01 20 ILE D O 1
ATOM 2587 N N . GLY B 1 21 ? 58.434 82.309 69.922 1.00 19.67 21 GLY D N 1
ATOM 2588 C CA . GLY B 1 21 ? 57.472 82.822 68.971 1.00 17.56 21 GLY D CA 1
ATOM 2589 C C . GLY B 1 21 ? 56.052 82.459 69.364 1.00 18.43 21 GLY D C 1
ATOM 2590 O O . GLY B 1 21 ? 55.731 82.214 70.508 1.00 19.05 21 GLY D O 1
ATOM 2594 N N . GLU B 1 22 ? 55.187 82.435 68.350 1.00 17.30 22 GLU D N 1
ATOM 2595 C CA . GLU B 1 22 ? 53.775 82.166 68.600 1.00 20.03 22 GLU D CA 1
ATOM 2596 C C . GLU B 1 22 ? 53.218 81.354 67.444 1.00 16.52 22 GLU D C 1
ATOM 2597 O O . GLU B 1 22 ? 53.751 81.354 66.333 1.00 18.82 22 GLU D O 1
ATOM 2609 N N . ILE B 1 23 ? 52.114 80.669 67.715 1.00 18.48 23 ILE D N 1
ATOM 2610 C CA . ILE B 1 23 ? 51.343 79.966 66.697 1.00 17.51 23 ILE D CA 1
ATOM 2611 C C . ILE B 1 23 ? 49.984 80.639 66.620 1.00 17.95 23 ILE D C 1
ATOM 2612 O O . ILE B 1 23 ? 49.307 80.784 67.646 1.00 19.82 23 ILE D O 1
ATOM 2628 N N . THR B 1 24 ? 49.600 81.063 65.426 1.00 17.36 24 THR D N 1
ATOM 2629 C CA . THR B 1 24 ? 48.296 81.692 65.216 1.00 17.66 24 THR D CA 1
ATOM 2630 C C . THR B 1 24 ? 47.308 80.638 64.732 1.00 18.80 24 THR D C 1
ATOM 2631 O O . THR B 1 24 ? 47.582 79.945 63.755 1.00 18.25 24 THR D O 1
ATOM 2642 N N . VAL B 1 25 ? 46.181 80.499 65.425 1.00 17.13 25 VAL D N 1
ATOM 2643 C CA . VAL B 1 25 ? 45.184 79.499 65.065 1.00 17.23 25 VAL D CA 1
ATOM 2644 C C . VAL B 1 25 ? 43.995 80.224 64.462 1.00 16.93 25 VAL D C 1
ATOM 2645 O O . VAL B 1 25 ? 43.470 81.178 65.064 1.00 17.91 25 VAL D O 1
ATOM 2658 N N . SER B 1 26 ? 43.559 79.760 63.303 1.00 17.16 26 SER D N 1
ATOM 2659 C CA . SER B 1 26 ? 42.424 80.349 62.606 1.00 16.16 26 SER D CA 1
ATOM 2660 C C . SER B 1 26 ? 41.479 79.233 62.181 1.00 20.77 26 SER D C 1
ATOM 2661 O O . SER B 1 26 ? 41.821 78.049 62.208 1.00 17.29 26 SER D O 1
ATOM 2669 N N . GLU B 1 27 ? 40.264 79.619 61.786 1.00 19.28 27 GLU D N 1
ATOM 2670 C CA . GLU B 1 27 ? 39.242 78.679 61.350 1.00 18.52 27 GLU D CA 1
ATOM 2671 C C . GLU B 1 27 ? 39.119 78.734 59.833 1.00 18.36 27 GLU D C 1
ATOM 2672 O O . GLU B 1 27 ? 39.099 79.821 59.251 1.00 21.27 27 GLU D O 1
ATOM 2684 N N . THR B 1 28 ? 39.096 77.573 59.203 1.00 17.88 28 THR D N 1
ATOM 2685 C CA . THR B 1 28 ? 38.804 77.437 57.788 1.00 19.82 28 THR D CA 1
ATOM 2686 C C . THR B 1 28 ? 37.593 76.522 57.635 1.00 18.53 28 THR D C 1
ATOM 2687 O O . THR B 1 28 ? 37.210 75.827 58.579 1.00 18.55 28 THR D O 1
ATOM 2698 N N . PRO B 1 29 ? 36.964 76.508 56.456 1.00 20.29 29 PRO D N 1
ATOM 2699 C CA . PRO B 1 29 ? 35.876 75.549 56.214 1.00 22.55 29 PRO D CA 1
ATOM 2700 C C . PRO B 1 29 ? 36.305 74.094 56.313 1.00 22.38 29 PRO D C 1
ATOM 2701 O O . PRO B 1 29 ? 35.434 73.225 56.420 1.00 23.88 29 PRO D O 1
ATOM 2712 N N . TYR B 1 30 ? 37.600 73.804 56.295 1.00 18.11 30 TYR D N 1
ATOM 2713 C CA . TYR B 1 30 ? 38.112 72.439 56.340 1.00 18.74 30 TYR D CA 1
ATOM 2714 C C . TYR B 1 30 ? 38.741 72.090 57.678 1.00 18.90 30 TYR D C 1
ATOM 2715 O O . TYR B 1 30 ? 39.295 70.987 57.818 1.00 18.85 30 TYR D O 1
ATOM 2733 N N . GLY B 1 31 ? 38.678 72.989 58.648 1.00 17.64 31 GLY D N 1
ATOM 2734 C CA . GLY B 1 31 ? 39.200 72.749 59.983 1.00 19.37 31 GLY D CA 1
ATOM 2735 C C . GLY B 1 31 ? 40.104 73.870 60.448 1.00 17.26 31 GLY D C 1
ATOM 2736 O O . GLY B 1 31 ? 40.306 74.879 59.775 1.00 17.79 31 GLY D O 1
ATOM 2740 N N . LEU B 1 32 ? 40.677 73.665 61.636 1.00 15.56 32 LEU D N 1
ATOM 2741 C CA . LEU B 1 32 ? 41.563 74.667 62.209 1.00 12.98 32 LEU D CA 1
ATOM 2742 C C . LEU B 1 32 ? 42.909 74.691 61.495 1.00 15.45 32 LEU D C 1
ATOM 2743 O O . LEU B 1 32 ? 43.479 73.646 61.152 1.00 15.59 32 LEU D O 1
ATOM 2759 N N . LEU B 1 33 ? 43.433 75.893 61.315 1.00 14.59 33 LEU D N 1
ATOM 2760 C CA . LEU B 1 33 ? 44.722 76.111 60.668 1.00 15.11 33 LEU D CA 1
ATOM 2761 C C . LEU B 1 33 ? 45.676 76.663 61.709 1.00 14.71 33 LEU D C 1
ATOM 2762 O O . LEU B 1 33 ? 45.399 77.698 62.316 1.00 15.83 33 LEU D O 1
ATOM 2778 N N . PHE B 1 34 ? 46.781 75.955 61.932 1.00 14.00 34 PHE D N 1
ATOM 2779 C CA . PHE B 1 34 ? 47.834 76.389 62.847 1.00 14.31 34 PHE D CA 1
ATOM 2780 C C . PHE B 1 34 ? 48.961 76.983 62.011 1.00 14.81 34 PHE D C 1
ATOM 2781 O O . PHE B 1 34 ? 49.639 76.258 61.272 1.00 15.92 34 PHE D O 1
ATOM 2798 N N . THR B 1 35 ? 49.130 78.306 62.076 1.00 15.85 35 THR D N 1
ATOM 2799 C CA . THR B 1 35 ? 50.157 78.992 61.295 1.00 13.94 35 THR D CA 1
ATOM 2800 C C . THR B 1 35 ? 51.269 79.396 62.244 1.00 15.95 35 THR D C 1
ATOM 2801 O O . THR B 1 35 ? 51.113 80.351 63.020 1.00 16.60 35 THR D O 1
ATOM 2812 N N . PRO B 1 36 ? 52.382 78.664 62.275 1.00 16.31 36 PRO D N 1
ATOM 2813 C CA . PRO B 1 36 ? 53.442 78.977 63.229 1.00 16.53 36 PRO D CA 1
ATOM 2814 C C . PRO B 1 36 ? 54.289 80.149 62.774 1.00 16.04 36 PRO D C 1
ATOM 2815 O O . PRO B 1 36 ? 54.444 80.411 61.580 1.00 15.94 36 PRO D O 1
ATOM 2826 N N . HIS B 1 37 ? 54.830 80.863 63.775 1.00 16.71 37 HIS D N 1
ATOM 2827 C CA A HIS B 1 37 ? 55.831 81.903 63.575 0.49 18.85 37 HIS D CA 1
ATOM 2828 C CA B HIS B 1 37 ? 55.856 81.877 63.556 0.51 18.84 37 HIS D CA 1
ATOM 2829 C C . HIS B 1 37 ? 56.891 81.678 64.665 1.00 18.24 37 HIS D C 1
ATOM 2830 O O . HIS B 1 37 ? 56.967 82.420 65.646 1.00 17.38 37 HIS D O 1
ATOM 2857 N N . LEU B 1 38 ? 57.682 80.620 64.508 1.00 17.85 38 LEU D N 1
ATOM 2858 C CA . LEU B 1 38 ? 58.559 80.133 65.559 1.00 18.83 38 LEU D CA 1
ATOM 2859 C C . LEU B 1 38 ? 60.005 80.087 65.086 1.00 18.09 38 LEU D C 1
ATOM 2860 O O . LEU B 1 38 ? 60.279 80.040 63.880 1.00 16.91 38 LEU D O 1
ATOM 2876 N N . ASN B 1 39 ? 60.912 80.067 66.061 1.00 19.34 39 ASN D N 1
ATOM 2877 C CA . ASN B 1 39 ? 62.321 79.810 65.803 1.00 21.58 39 ASN D CA 1
ATOM 2878 C C . ASN B 1 39 ? 62.862 78.929 66.924 1.00 20.80 39 ASN D C 1
ATOM 2879 O O . ASN B 1 39 ? 62.121 78.442 67.785 1.00 21.90 39 ASN D O 1
ATOM 2890 N N . GLY B 1 40 ? 64.164 78.700 66.896 1.00 18.12 40 GLY D N 1
ATOM 2891 C CA . GLY B 1 40 ? 64.797 77.934 67.946 1.00 21.32 40 GLY D CA 1
ATOM 2892 C C . GLY B 1 40 ? 64.485 76.455 67.980 1.00 17.95 40 GLY D C 1
ATOM 2893 O O . GLY B 1 40 ? 64.528 75.857 69.056 1.00 18.23 40 GLY D O 1
ATOM 2897 N N . LEU B 1 41 ? 64.211 75.841 66.835 1.00 16.52 41 LEU D N 1
ATOM 2898 C CA . LEU B 1 41 ? 63.845 74.437 66.768 1.00 15.67 41 LEU D CA 1
ATOM 2899 C C . LEU B 1 41 ? 64.791 73.668 65.861 1.00 15.56 41 LEU D C 1
ATOM 2900 O O . LEU B 1 41 ? 65.403 74.221 64.950 1.00 15.85 41 LEU D O 1
ATOM 2916 N N . THR B 1 42 ? 64.889 72.366 66.100 1.00 15.63 42 THR D N 1
ATOM 2917 C CA . THR B 1 42 ? 65.679 71.526 65.208 1.00 14.81 42 THR D CA 1
ATOM 2918 C C . THR B 1 42 ? 64.945 71.333 63.883 1.00 14.95 42 THR D C 1
ATOM 2919 O O . THR B 1 42 ? 63.720 71.108 63.862 1.00 15.38 42 THR D O 1
ATOM 2930 N N . PRO B 1 43 ? 65.634 71.451 62.749 1.00 13.97 43 PRO D N 1
ATOM 2931 C CA . PRO B 1 43 ? 64.978 71.191 61.464 1.00 15.44 43 PRO D CA 1
ATOM 2932 C C . PRO B 1 43 ? 64.313 69.820 61.406 1.00 17.44 43 PRO D C 1
ATOM 2933 O O . PRO B 1 43 ? 64.787 68.848 61.989 1.00 18.26 43 PRO D O 1
ATOM 2944 N N . GLY B 1 44 ? 63.202 69.756 60.679 1.00 14.34 44 GLY D N 1
ATOM 2945 C CA . GLY B 1 44 ? 62.512 68.508 60.470 1.00 15.96 44 GLY D CA 1
ATOM 2946 C C . GLY B 1 44 ? 61.109 68.546 61.024 1.00 13.98 44 GLY D C 1
ATOM 2947 O O . GLY B 1 44 ? 60.574 69.610 61.333 1.00 14.78 44 GLY D O 1
ATOM 2951 N N . ILE B 1 45 ? 60.532 67.370 61.197 1.00 13.13 45 ILE D N 1
ATOM 2952 C CA . ILE B 1 45 ? 59.141 67.230 61.602 1.00 12.90 45 ILE D CA 1
ATOM 2953 C C . ILE B 1 45 ? 59.113 66.926 63.084 1.00 16.83 45 ILE D C 1
ATOM 2954 O O . ILE B 1 45 ? 59.811 66.021 63.539 1.00 16.22 45 ILE D O 1
ATOM 2970 N N . HIS B 1 46 ? 58.301 67.676 63.824 1.00 13.99 46 HIS D N 1
ATOM 2971 C CA . HIS B 1 46 ? 58.135 67.529 65.267 1.00 13.75 46 HIS D CA 1
ATOM 2972 C C . HIS B 1 46 ? 56.706 67.129 65.615 1.00 12.43 46 HIS D C 1
ATOM 2973 O O . HIS B 1 46 ? 55.740 67.720 65.120 1.00 13.48 46 HIS D O 1
ATOM 2988 N N . GLY B 1 47 ? 56.580 66.155 66.521 1.00 14.29 47 GLY D N 1
ATOM 2989 C CA . GLY B 1 47 ? 55.295 65.867 67.140 1.00 14.28 47 GLY D CA 1
ATOM 2990 C C . GLY B 1 47 ? 54.650 67.129 67.663 1.00 13.79 47 GLY D C 1
ATOM 2991 O O . GLY B 1 47 ? 55.290 67.939 68.350 1.00 13.60 47 GLY D O 1
ATOM 2995 N N . PHE B 1 48 ? 53.361 67.292 67.353 1.00 13.47 48 PHE D N 1
ATOM 2996 C CA . PHE B 1 48 ? 52.629 68.532 67.614 1.00 13.19 48 PHE D CA 1
ATOM 2997 C C . PHE B 1 48 ? 51.215 68.123 67.974 1.00 14.95 48 PHE D C 1
ATOM 2998 O O . PHE B 1 48 ? 50.497 67.572 67.136 1.00 13.97 48 PHE D O 1
ATOM 3015 N N . HIS B 1 49 ? 50.829 68.339 69.234 1.00 12.39 49 HIS D N 1
ATOM 3016 C CA . HIS B 1 49 ? 49.532 67.876 69.695 1.00 13.37 49 HIS D CA 1
ATOM 3017 C C . HIS B 1 49 ? 48.932 68.824 70.720 1.00 14.32 49 HIS D C 1
ATOM 3018 O O . HIS B 1 49 ? 49.636 69.585 71.406 1.00 14.64 49 HIS D O 1
ATOM 3032 N N . VAL B 1 50 ? 47.611 68.747 70.838 1.00 13.95 50 VAL D N 1
ATOM 3033 C CA . VAL B 1 50 ? 46.902 69.402 71.923 1.00 14.85 50 VAL D CA 1
ATOM 3034 C C . VAL B 1 50 ? 46.914 68.456 73.116 1.00 15.35 50 VAL D C 1
ATOM 3035 O O . VAL B 1 50 ? 46.517 67.287 72.999 1.00 15.55 50 VAL D O 1
ATOM 3048 N N . HIS B 1 51 ? 47.376 68.953 74.255 1.00 14.28 51 HIS D N 1
ATOM 3049 C CA . HIS B 1 51 ? 47.369 68.190 75.499 1.00 15.34 51 HIS D CA 1
ATOM 3050 C C . HIS B 1 51 ? 46.241 68.685 76.395 1.00 16.55 51 HIS D C 1
ATOM 3051 O O . HIS B 1 51 ? 45.703 69.785 76.219 1.00 18.77 51 HIS D O 1
ATOM 3065 N N . THR B 1 52 ? 45.877 67.843 77.361 1.00 16.76 52 THR D N 1
ATOM 3066 C CA . THR B 1 52 ? 44.636 68.038 78.106 1.00 18.64 52 THR D CA 1
ATOM 3067 C C . THR B 1 52 ? 44.669 69.276 78.995 1.00 17.63 52 THR D C 1
ATOM 3068 O O . THR B 1 52 ? 43.695 70.040 79.035 1.00 18.94 52 THR D O 1
ATOM 3079 N N . ASN B 1 53 ? 45.770 69.480 79.756 1.00 19.92 53 ASN D N 1
ATOM 3080 C CA . ASN B 1 53 ? 45.735 70.486 80.813 1.00 19.04 53 ASN D CA 1
ATOM 3081 C C . ASN B 1 53 ? 46.327 71.811 80.367 1.00 21.25 53 ASN D C 1
ATOM 3082 O O . ASN B 1 53 ? 47.285 71.846 79.582 1.00 20.02 53 ASN D O 1
ATOM 3093 N N . PRO B 1 54 ? 45.773 72.920 80.879 1.00 19.24 54 PRO D N 1
ATOM 3094 C CA . PRO B 1 54 ? 46.287 74.261 80.542 1.00 20.76 54 PRO D CA 1
ATOM 3095 C C . PRO B 1 54 ? 47.492 74.643 81.391 1.00 21.53 54 PRO D C 1
ATOM 3096 O O . PRO B 1 54 ? 47.492 75.633 82.121 1.00 24.05 54 PRO D O 1
ATOM 3107 N N . SER B 1 55 ? 48.541 73.831 81.310 1.00 20.73 55 SER D N 1
ATOM 3108 C CA . SER B 1 55 ? 49.794 74.130 81.985 1.00 20.81 55 SER D CA 1
ATOM 3109 C C . SER B 1 55 ? 50.947 73.598 81.154 1.00 21.57 55 SER D C 1
ATOM 3110 O O . SER B 1 55 ? 50.821 72.563 80.491 1.00 20.77 55 SER D O 1
ATOM 3118 N N . CYS B 1 56 ? 52.067 74.314 81.209 1.00 19.33 56 CYS D N 1
ATOM 3119 C CA . CYS B 1 56 ? 53.294 73.856 80.570 1.00 21.57 56 CYS D CA 1
ATOM 3120 C C . CYS B 1 56 ? 54.385 73.591 81.584 1.00 20.78 56 CYS D C 1
ATOM 3121 O O . CYS B 1 56 ? 55.549 73.407 81.192 1.00 19.50 56 CYS D O 1
ATOM 3128 N N . MET B 1 57 ? 54.049 73.579 82.874 1.00 21.76 57 MET D N 1
ATOM 3129 C CA A MET B 1 57 ? 55.104 73.461 83.862 0.51 24.25 57 MET D CA 1
ATOM 3130 C CA B MET B 1 57 ? 55.060 73.447 83.914 0.49 24.27 57 MET D CA 1
ATOM 3131 C C . MET B 1 57 ? 55.620 72.026 83.948 1.00 23.20 57 MET D C 1
ATOM 3132 O O . MET B 1 57 ? 54.919 71.073 83.595 1.00 22.10 57 MET D O 1
ATOM 3159 N N . PRO B 1 58 ? 56.871 71.857 84.390 1.00 21.62 58 PRO D N 1
ATOM 3160 C CA . PRO B 1 58 ? 57.424 70.508 84.550 1.00 21.15 58 PRO D CA 1
ATOM 3161 C C . PRO B 1 58 ? 56.824 69.821 85.754 1.00 24.39 58 PRO D C 1
ATOM 3162 O O . PRO B 1 58 ? 56.201 70.453 86.605 1.00 24.69 58 PRO D O 1
ATOM 3173 N N . GLY B 1 59 ? 57.008 68.504 85.804 1.00 22.64 59 GLY D N 1
ATOM 3174 C CA . GLY B 1 59 ? 56.511 67.721 86.917 1.00 23.55 59 GLY D CA 1
ATOM 3175 C C . GLY B 1 59 ? 57.425 66.541 87.185 1.00 24.80 59 GLY D C 1
ATOM 3176 O O . GLY B 1 59 ? 58.157 66.084 86.313 1.00 23.22 59 GLY D O 1
ATOM 3180 N N . MET B 1 60 ? 57.369 66.050 88.419 1.00 24.36 60 MET D N 1
ATOM 3181 C CA . MET B 1 60 ? 58.188 64.902 88.784 1.00 26.55 60 MET D CA 1
ATOM 3182 C C . MET B 1 60 ? 57.564 63.604 88.281 1.00 27.72 60 MET D C 1
ATOM 3183 O O . MET B 1 60 ? 56.343 63.453 88.214 1.00 30.28 60 MET D O 1
ATOM 3197 N N . LYS B 1 61 ? 58.425 62.664 87.909 1.00 29.92 61 LYS D N 1
ATOM 3198 C CA . LYS B 1 61 ? 57.993 61.313 87.553 1.00 30.77 61 LYS D CA 1
ATOM 3199 C C . LYS B 1 61 ? 59.180 60.383 87.730 1.00 35.91 61 LYS D C 1
ATOM 3200 O O . LYS B 1 61 ? 60.241 60.616 87.139 1.00 34.41 61 LYS D O 1
ATOM 3219 N N . ASP B 1 62 ? 59.010 59.343 88.548 1.00 42.89 62 ASP D N 1
ATOM 3220 C CA . ASP B 1 62 ? 60.064 58.356 88.784 1.00 43.83 62 ASP D CA 1
ATOM 3221 C C . ASP B 1 62 ? 61.358 59.029 89.235 1.00 37.18 62 ASP D C 1
ATOM 3222 O O . ASP B 1 62 ? 62.460 58.616 88.872 1.00 40.59 62 ASP D O 1
ATOM 3231 N N . GLY B 1 63 ? 61.219 60.092 90.030 1.00 36.69 63 GLY D N 1
ATOM 3232 C CA . GLY B 1 63 ? 62.342 60.741 90.669 1.00 36.33 63 GLY D CA 1
ATOM 3233 C C . GLY B 1 63 ? 63.020 61.844 89.890 1.00 35.35 63 GLY D C 1
ATOM 3234 O O . GLY B 1 63 ? 63.974 62.445 90.407 1.00 33.35 63 GLY D O 1
ATOM 3238 N N . LYS B 1 64 ? 62.563 62.149 88.678 1.00 34.60 64 LYS D N 1
ATOM 3239 C CA . LYS B 1 64 ? 63.188 63.168 87.852 1.00 32.86 64 LYS D CA 1
ATOM 3240 C C . LYS B 1 64 ? 62.133 64.121 87.320 1.00 26.34 64 LYS D C 1
ATOM 3241 O O . LYS B 1 64 ? 60.979 63.740 87.128 1.00 24.67 64 LYS D O 1
ATOM 3260 N N . GLU B 1 65 ? 62.559 65.365 87.096 1.00 25.43 65 GLU D N 1
ATOM 3261 C CA . GLU B 1 65 ? 61.679 66.375 86.531 1.00 24.14 65 GLU D CA 1
ATOM 3262 C C . GLU B 1 65 ? 61.508 66.097 85.046 1.00 27.32 65 GLU D C 1
ATOM 3263 O O . GLU B 1 65 ? 62.483 65.831 84.336 1.00 28.12 65 GLU D O 1
ATOM 3275 N N . VAL B 1 66 ? 60.266 66.107 84.596 1.00 21.15 66 VAL D N 1
ATOM 3276 C CA . VAL B 1 66 ? 59.919 65.892 83.191 1.00 21.84 66 VAL D CA 1
ATOM 3277 C C . VAL B 1 66 ? 59.421 67.218 82.624 1.00 22.96 66 VAL D C 1
ATOM 3278 O O . VAL B 1 66 ? 58.395 67.738 83.093 1.00 21.43 66 VAL D O 1
ATOM 3291 N N . PRO B 1 67 ? 60.081 67.788 81.609 1.00 19.25 67 PRO D N 1
ATOM 3292 C CA . PRO B 1 67 ? 59.614 69.067 81.068 1.00 19.30 67 PRO D CA 1
ATOM 3293 C C . PRO B 1 67 ? 58.167 68.976 80.594 1.00 20.49 67 PRO D C 1
ATOM 3294 O O . PRO B 1 67 ? 57.757 67.983 79.984 1.00 18.58 67 PRO D O 1
ATOM 3305 N N . ALA B 1 68 ? 57.387 70.019 80.925 1.00 18.60 68 ALA D N 1
ATOM 3306 C CA . ALA B 1 68 ? 55.985 70.172 80.499 1.00 18.99 68 ALA D CA 1
ATOM 3307 C C . ALA B 1 68 ? 55.094 68.973 80.860 1.00 20.52 68 ALA D C 1
ATOM 3308 O O . ALA B 1 68 ? 54.019 68.773 80.285 1.00 16.77 68 ALA D O 1
ATOM 3315 N N . LEU B 1 69 ? 55.463 68.219 81.896 1.00 18.56 69 LEU D N 1
ATOM 3316 C CA . LEU B 1 69 ? 54.648 67.077 82.296 1.00 21.33 69 LEU D CA 1
ATOM 3317 C C . LEU B 1 69 ? 53.247 67.489 82.746 1.00 18.79 69 LEU D C 1
ATOM 3318 O O . LEU B 1 69 ? 52.303 66.699 82.601 1.00 19.81 69 LEU D O 1
ATOM 3334 N N . MET B 1 70 ? 53.095 68.704 83.298 1.00 19.10 70 MET D N 1
ATOM 3335 C CA A MET B 1 70 ? 51.814 69.140 83.839 0.36 21.68 70 MET D CA 1
ATOM 3336 C CA B MET B 1 70 ? 51.815 69.144 83.840 0.64 21.68 70 MET D CA 1
ATOM 3337 C C . MET B 1 70 ? 50.756 69.339 82.768 1.00 20.82 70 MET D C 1
ATOM 3338 O O . MET B 1 70 ? 49.576 69.487 83.105 1.00 19.48 70 MET D O 1
ATOM 3365 N N . ALA B 1 71 ? 51.142 69.350 81.494 1.00 18.55 71 ALA D N 1
ATOM 3366 C CA . ALA B 1 71 ? 50.152 69.455 80.432 1.00 19.65 71 ALA D CA 1
ATOM 3367 C C . ALA B 1 71 ? 49.284 68.208 80.320 1.00 18.65 71 ALA D C 1
ATOM 3368 O O . ALA B 1 71 ? 48.259 68.254 79.636 1.00 18.84 71 ALA D O 1
ATOM 3375 N N . GLY B 1 72 ? 49.659 67.104 80.960 1.00 19.50 72 GLY D N 1
ATOM 3376 C CA . GLY B 1 72 ? 48.947 65.868 80.812 1.00 17.90 72 GLY D CA 1
ATOM 3377 C C . GLY B 1 72 ? 49.217 65.206 79.469 1.00 17.56 72 GLY D C 1
ATOM 3378 O O . GLY B 1 72 ? 50.215 65.484 78.806 1.00 18.51 72 GLY D O 1
ATOM 3382 N N . GLY B 1 73 ? 48.320 64.304 79.088 1.00 17.61 73 GLY D N 1
ATOM 3383 C CA . GLY B 1 73 ? 48.477 63.521 77.882 1.00 19.34 73 GLY D CA 1
ATOM 3384 C C . GLY B 1 73 ? 47.797 64.192 76.704 1.00 15.88 73 GLY D C 1
ATOM 3385 O O . GLY B 1 73 ? 47.367 65.342 76.774 1.00 16.75 73 GLY D O 1
ATOM 3389 N N . HIS B 1 74 ? 47.750 63.468 75.581 1.00 16.61 74 HIS D N 1
ATOM 3390 C CA . HIS B 1 74 ? 47.068 63.983 74.398 1.00 15.20 74 HIS D CA 1
ATOM 3391 C C . HIS B 1 74 ? 45.570 64.109 74.662 1.00 15.41 74 HIS D C 1
ATOM 3392 O O . HIS B 1 74 ? 44.949 63.207 75.217 1.00 16.61 74 HIS D O 1
ATOM 3406 N N . LEU B 1 75 ? 44.984 65.227 74.240 1.00 14.56 75 LEU D N 1
ATOM 3407 C CA . LEU B 1 75 ? 43.544 65.420 74.386 1.00 17.11 75 LEU D CA 1
ATOM 3408 C C . LEU B 1 75 ? 42.771 64.256 73.764 1.00 15.40 75 LEU D C 1
ATOM 3409 O O . LEU B 1 75 ? 42.924 63.946 72.577 1.00 15.94 75 LEU D O 1
ATOM 3425 N N . ASP B 1 76 ? 41.900 63.618 74.575 1.00 16.40 76 ASP D N 1
ATOM 3426 C CA . ASP B 1 76 ? 41.253 62.376 74.158 1.00 15.02 76 ASP D CA 1
ATOM 3427 C C . ASP B 1 76 ? 39.869 62.228 74.772 1.00 15.95 76 ASP D C 1
ATOM 3428 O O . ASP B 1 76 ? 39.628 61.286 75.532 1.00 16.69 76 ASP D O 1
ATOM 3437 N N . PRO B 1 77 ? 38.934 63.130 74.477 1.00 17.74 77 PRO D N 1
ATOM 3438 C CA . PRO B 1 77 ? 37.586 63.000 75.071 1.00 19.12 77 PRO D CA 1
ATOM 3439 C C . PRO B 1 77 ? 36.834 61.750 74.642 1.00 20.33 77 PRO D C 1
ATOM 3440 O O . PRO B 1 77 ? 35.926 61.311 75.372 1.00 22.16 77 PRO D O 1
ATOM 3451 N N . GLU B 1 78 ? 37.139 61.164 73.496 1.00 16.73 78 GLU D N 1
ATOM 3452 C CA . GLU B 1 78 ? 36.503 59.904 73.115 1.00 19.05 78 GLU D CA 1
ATOM 3453 C C . GLU B 1 78 ? 37.093 58.705 73.854 1.00 21.31 78 GLU D C 1
ATOM 3454 O O . GLU B 1 78 ? 36.619 57.580 73.655 1.00 21.08 78 GLU D O 1
ATOM 3466 N N . LYS B 1 79 ? 38.130 58.912 74.666 1.00 20.84 79 LYS D N 1
ATOM 3467 C CA . LYS B 1 79 ? 38.767 57.832 75.415 1.00 17.76 79 LYS D CA 1
ATOM 3468 C C . LYS B 1 79 ? 39.220 56.711 74.485 1.00 21.38 79 LYS D C 1
ATOM 3469 O O . LYS B 1 79 ? 39.057 55.523 74.778 1.00 22.81 79 LYS D O 1
ATOM 3488 N N . THR B 1 80 ? 39.827 57.085 73.351 1.00 18.39 80 THR D N 1
ATOM 3489 C CA . THR B 1 80 ? 40.314 56.062 72.436 1.00 19.53 80 THR D CA 1
ATOM 3490 C C . THR B 1 80 ? 41.536 55.342 72.988 1.00 17.73 80 THR D C 1
ATOM 3491 O O . THR B 1 80 ? 41.739 54.161 72.696 1.00 20.34 80 THR D O 1
ATOM 3502 N N . GLY B 1 81 ? 42.386 56.042 73.728 1.00 18.57 81 GLY D N 1
ATOM 3503 C CA . GLY B 1 81 ? 43.640 55.463 74.176 1.00 20.28 81 GLY D CA 1
ATOM 3504 C C . GLY B 1 81 ? 44.598 55.102 73.062 1.00 20.01 81 GLY D C 1
ATOM 3505 O O . GLY B 1 81 ? 45.508 54.293 73.266 1.00 22.23 81 GLY D O 1
ATOM 3509 N N . LYS B 1 82 ? 44.439 55.694 71.886 1.00 18.49 82 LYS D N 1
ATOM 3510 C CA . LYS B 1 82 ? 45.266 55.374 70.724 1.00 15.31 82 LYS D CA 1
ATOM 3511 C C . LYS B 1 82 ? 45.750 56.659 70.074 1.00 17.84 82 LYS D C 1
ATOM 3512 O O . LYS B 1 82 ? 45.007 57.645 69.991 1.00 15.91 82 LYS D O 1
ATOM 3531 N N . HIS B 1 83 ? 47.000 56.648 69.620 1.00 15.93 83 HIS D N 1
ATOM 3532 C CA . HIS B 1 83 ? 47.568 57.769 68.877 1.00 14.92 83 HIS D CA 1
ATOM 3533 C C . HIS B 1 83 ? 47.527 57.420 67.394 1.00 15.99 83 HIS D C 1
ATOM 3534 O O . HIS B 1 83 ? 48.279 56.557 66.935 1.00 15.09 83 HIS D O 1
ATOM 3548 N N . LEU B 1 84 ? 46.660 58.099 66.633 1.00 13.12 84 LEU D N 1
ATOM 3549 C CA . LEU B 1 84 ? 46.508 57.781 65.216 1.00 14.37 84 LEU D CA 1
ATOM 3550 C C . LEU B 1 84 ? 46.549 59.004 64.302 1.00 15.72 84 LEU D C 1
ATOM 3551 O O . LEU B 1 84 ? 46.322 58.861 63.101 1.00 14.81 84 LEU D O 1
ATOM 3567 N N . GLY B 1 85 ? 46.890 60.191 64.828 1.00 14.73 85 GLY D N 1
ATOM 3568 C CA . GLY B 1 85 ? 47.127 61.326 63.957 1.00 12.50 85 GLY D CA 1
ATOM 3569 C C . GLY B 1 85 ? 45.904 62.156 63.648 1.00 13.41 85 GLY D C 1
ATOM 3570 O O . GLY B 1 85 ? 44.796 61.888 64.131 1.00 13.89 85 GLY D O 1
ATOM 3574 N N . PRO B 1 86 ? 46.102 63.188 62.833 1.00 12.62 86 PRO D N 1
ATOM 3575 C CA . PRO B 1 86 ? 45.082 64.215 62.606 1.00 14.78 86 PRO D CA 1
ATOM 3576 C C . PRO B 1 86 ? 44.018 63.838 61.589 1.00 13.94 86 PRO D C 1
ATOM 3577 O O . PRO B 1 86 ? 43.078 64.617 61.389 1.00 14.20 86 PRO D O 1
ATOM 3588 N N . TYR B 1 87 ? 44.139 62.683 60.937 1.00 13.58 87 TYR D N 1
ATOM 3589 C CA . TYR B 1 87 ? 43.195 62.299 59.895 1.00 15.22 87 TYR D CA 1
ATOM 3590 C C . TYR B 1 87 ? 42.409 61.041 60.231 1.00 15.51 87 TYR D C 1
ATOM 3591 O O . TYR B 1 87 ? 41.760 60.474 59.345 1.00 18.17 87 TYR D O 1
ATOM 3609 N N . ASN B 1 88 ? 42.446 60.596 61.482 1.00 15.10 88 ASN D N 1
ATOM 3610 C CA . ASN B 1 88 ? 41.863 59.314 61.889 1.00 18.39 88 ASN D CA 1
ATOM 3611 C C . ASN B 1 88 ? 41.083 59.510 63.182 1.00 17.08 88 ASN D C 1
ATOM 3612 O O . ASN B 1 88 ? 41.664 59.818 64.231 1.00 17.55 88 ASN D O 1
ATOM 3623 N N . ASP B 1 89 ? 39.752 59.333 63.119 1.00 17.43 89 ASP D N 1
ATOM 3624 C CA . ASP B 1 89 ? 38.923 59.559 64.295 1.00 19.14 89 ASP D CA 1
ATOM 3625 C C . ASP B 1 89 ? 39.131 58.540 65.409 1.00 18.24 89 ASP D C 1
ATOM 3626 O O . ASP B 1 89 ? 38.635 58.751 66.521 1.00 19.08 89 ASP D O 1
ATOM 3635 N N . LYS B 1 90 ? 39.777 57.417 65.129 1.00 18.14 90 LYS D N 1
ATOM 3636 C CA . LYS B 1 90 ? 39.889 56.368 66.132 1.00 19.38 90 LYS D CA 1
ATOM 3637 C C . LYS B 1 90 ? 40.982 56.638 67.160 1.00 18.97 90 LYS D C 1
ATOM 3638 O O . LYS B 1 90 ? 41.176 55.810 68.066 1.00 16.96 90 LYS D O 1
ATOM 3657 N N . GLY B 1 91 ? 41.687 57.767 67.053 1.00 16.89 91 GLY D N 1
ATOM 3658 C CA . GLY B 1 91 ? 42.680 58.139 68.031 1.00 17.33 91 GLY D CA 1
ATOM 3659 C C . GLY B 1 91 ? 42.460 59.500 68.666 1.00 14.15 91 GLY D C 1
ATOM 3660 O O . GLY B 1 91 ? 41.418 60.140 68.436 1.00 17.44 91 GLY D O 1
ATOM 3664 N N . HIS B 1 92 ? 43.430 59.959 69.458 1.00 14.60 92 HIS D N 1
ATOM 3665 C CA . HIS B 1 92 ? 43.296 61.205 70.216 1.00 14.91 92 HIS D CA 1
ATOM 3666 C C . HIS B 1 92 ? 42.842 62.378 69.353 1.00 16.76 92 HIS D C 1
ATOM 3667 O O . HIS B 1 92 ? 43.484 62.713 68.354 1.00 14.48 92 HIS D O 1
ATOM 3681 N N . LEU B 1 93 ? 41.808 63.085 69.827 1.00 14.73 93 LEU D N 1
ATOM 3682 C CA . LEU B 1 93 ? 41.359 64.299 69.151 1.00 17.03 93 LEU D CA 1
ATOM 3683 C C . LEU B 1 93 ? 42.450 65.357 69.099 1.00 15.95 93 LEU D C 1
ATOM 3684 O O . LEU B 1 93 ? 42.486 66.160 68.163 1.00 16.26 93 LEU D O 1
ATOM 3700 N N . GLY B 1 94 ? 43.343 65.376 70.087 1.00 15.06 94 GLY D N 1
ATOM 3701 C CA . GLY B 1 94 ? 44.430 66.348 70.128 1.00 15.19 94 GLY D CA 1
ATOM 3702 C C . GLY B 1 94 ? 45.550 66.134 69.122 1.00 14.84 94 GLY D C 1
ATOM 3703 O O . GLY B 1 94 ? 46.494 66.934 69.111 1.00 14.30 94 GLY D O 1
ATOM 3707 N N . ASP B 1 95 ? 45.501 65.071 68.313 1.00 14.74 95 ASP D N 1
ATOM 3708 C CA . ASP B 1 95 ? 46.584 64.753 67.384 1.00 13.58 95 ASP D CA 1
ATOM 3709 C C . ASP B 1 95 ? 46.563 65.715 66.208 1.00 13.54 95 ASP D C 1
ATOM 3710 O O . ASP B 1 95 ? 45.677 65.633 65.363 1.00 16.10 95 ASP D O 1
ATOM 3719 N N . LEU B 1 96 ? 47.566 66.574 66.114 1.00 12.82 96 LEU D N 1
ATOM 3720 C CA . LEU B 1 96 ? 47.691 67.525 65.031 1.00 13.87 96 LEU D CA 1
ATOM 3721 C C . LEU B 1 96 ? 48.719 67.041 64.025 1.00 12.21 96 LEU D C 1
ATOM 3722 O O . LEU B 1 96 ? 49.473 66.098 64.302 1.00 12.33 96 LEU D O 1
ATOM 3738 N N . PRO B 1 97 ? 48.757 67.609 62.817 1.00 11.57 97 PRO D N 1
ATOM 3739 C CA . PRO B 1 97 ? 49.841 67.253 61.900 1.00 13.71 97 PRO D CA 1
ATOM 3740 C C . PRO B 1 97 ? 51.194 67.639 62.468 1.00 13.18 97 PRO D C 1
ATOM 3741 O O . PRO B 1 97 ? 51.314 68.577 63.270 1.00 13.57 97 PRO D O 1
ATOM 3752 N N . GLY B 1 98 ? 52.215 66.895 62.046 1.00 12.88 98 GLY D N 1
ATOM 3753 C CA . GLY B 1 98 ? 53.564 67.192 62.452 1.00 13.76 98 GLY D CA 1
ATOM 3754 C C . GLY B 1 98 ? 53.927 68.622 62.142 1.00 11.84 98 GLY D C 1
ATOM 3755 O O . GLY B 1 98 ? 53.609 69.127 61.052 1.00 12.93 98 GLY D O 1
ATOM 3759 N N . LEU B 1 99 ? 54.619 69.285 63.080 1.00 11.50 99 LEU D N 1
ATOM 3760 C CA . LEU B 1 99 ? 55.103 70.648 62.864 1.00 13.75 99 LEU D CA 1
ATOM 3761 C C . LEU B 1 99 ? 56.336 70.625 61.975 1.00 15.38 99 LEU D C 1
ATOM 3762 O O . LEU B 1 99 ? 57.287 69.869 62.237 1.00 13.02 99 LEU D O 1
ATOM 3778 N N . VAL B 1 100 ? 56.334 71.448 60.930 1.00 14.46 100 VAL D N 1
ATOM 3779 C CA . VAL B 1 100 ? 57.401 71.468 59.933 1.00 15.06 100 VAL D CA 1
ATOM 3780 C C . VAL B 1 100 ? 58.382 72.586 60.283 1.00 15.42 100 VAL D C 1
ATOM 3781 O O . VAL B 1 100 ? 58.022 73.770 60.291 1.00 14.54 100 VAL D O 1
ATOM 3794 N N . VAL B 1 101 ? 59.640 72.223 60.558 1.00 14.61 101 VAL D N 1
ATOM 3795 C CA . VAL B 1 101 ? 60.678 73.195 60.900 1.00 15.40 101 VAL D CA 1
ATOM 3796 C C . VAL B 1 101 ? 61.651 73.266 59.730 1.00 17.32 101 VAL D C 1
ATOM 3797 O O . VAL B 1 101 ? 62.162 72.233 59.284 1.00 15.63 101 VAL D O 1
ATOM 3810 N N . ASN B 1 102 ? 61.920 74.484 59.271 1.00 16.64 102 ASN D N 1
ATOM 3811 C CA . ASN B 1 102 ? 62.800 74.753 58.149 1.00 14.42 102 ASN D CA 1
ATOM 3812 C C . ASN B 1 102 ? 64.270 74.522 58.537 1.00 17.73 102 ASN D C 1
ATOM 3813 O O . ASN B 1 102 ? 64.625 74.344 59.714 1.00 14.51 102 ASN D O 1
ATOM 3824 N N . ALA B 1 103 ? 65.133 74.567 57.513 1.00 17.59 103 ALA D N 1
ATOM 3825 C CA . ALA B 1 103 ? 66.560 74.293 57.708 1.00 15.54 103 ALA D CA 1
ATOM 3826 C C . ALA B 1 103 ? 67.234 75.334 58.577 1.00 15.82 103 ALA D C 1
ATOM 3827 O O . ALA B 1 103 ? 68.275 75.035 59.188 1.00 18.13 103 ALA D O 1
ATOM 3834 N N . ASP B 1 104 ? 66.665 76.529 58.703 1.00 15.96 104 ASP D N 1
ATOM 3835 C CA . ASP B 1 104 ? 67.229 77.553 59.580 1.00 17.92 104 ASP D CA 1
ATOM 3836 C C . ASP B 1 104 ? 66.634 77.548 60.981 1.00 16.74 104 ASP D C 1
ATOM 3837 O O . ASP B 1 104 ? 66.884 78.485 61.756 1.00 17.01 104 ASP D O 1
ATOM 3846 N N . GLY B 1 105 ? 65.870 76.513 61.341 1.00 16.14 105 GLY D N 1
ATOM 3847 C CA . GLY B 1 105 ? 65.330 76.381 62.675 1.00 15.99 105 GLY D CA 1
ATOM 3848 C C . GLY B 1 105 ? 64.032 77.125 62.913 1.00 15.90 105 GLY D C 1
ATOM 3849 O O . GLY B 1 105 ? 63.554 77.142 64.051 1.00 16.09 105 GLY D O 1
ATOM 3853 N N . THR B 1 106 ? 63.492 77.784 61.905 1.00 18.04 106 THR D N 1
ATOM 3854 C CA . THR B 1 106 ? 62.211 78.460 62.012 1.00 17.90 106 THR D CA 1
ATOM 3855 C C . THR B 1 106 ? 61.088 77.531 61.555 1.00 16.10 106 THR D C 1
ATOM 3856 O O . THR B 1 106 ? 61.288 76.604 60.762 1.00 16.86 106 THR D O 1
ATOM 3867 N N . ALA B 1 107 ? 59.881 77.799 62.064 1.00 16.71 107 ALA D N 1
ATOM 3868 C CA . ALA B 1 107 ? 58.684 77.100 61.621 1.00 14.09 107 ALA D CA 1
ATOM 3869 C C . ALA B 1 107 ? 57.688 78.128 61.107 1.00 15.76 107 ALA D C 1
ATOM 3870 O O . ALA B 1 107 ? 57.321 79.060 61.835 1.00 17.32 107 ALA D O 1
ATOM 3877 N N . THR B 1 108 ? 57.259 77.944 59.863 1.00 14.41 108 THR D N 1
ATOM 3878 C CA . THR B 1 108 ? 56.369 78.859 59.149 1.00 15.37 108 THR D CA 1
ATOM 3879 C C . THR B 1 108 ? 55.257 78.152 58.384 1.00 16.00 108 THR D C 1
ATOM 3880 O O . THR B 1 108 ? 54.231 78.779 58.083 1.00 17.34 108 THR D O 1
ATOM 3891 N N . TYR B 1 109 ? 55.408 76.897 58.055 1.00 14.70 109 TYR D N 1
ATOM 3892 C CA . TYR B 1 109 ? 54.461 76.195 57.182 1.00 15.67 109 TYR D CA 1
ATOM 3893 C C . TYR B 1 109 ? 53.145 75.930 57.905 1.00 15.82 109 TYR D C 1
ATOM 3894 O O . TYR B 1 109 ? 53.150 75.405 59.024 1.00 13.99 109 TYR D O 1
ATOM 3912 N N . PRO B 1 110 ? 52.007 76.324 57.332 1.00 14.42 110 PRO D N 1
ATOM 3913 C CA . PRO B 1 110 ? 50.726 76.179 58.036 1.00 15.63 110 PRO D CA 1
ATOM 3914 C C . PRO B 1 110 ? 50.196 74.751 58.025 1.00 13.27 110 PRO D C 1
ATOM 3915 O O . PRO B 1 110 ? 50.353 74.014 57.044 1.00 16.60 110 PRO D O 1
ATOM 3926 N N . LEU B 1 111 ? 49.540 74.387 59.128 1.00 14.16 111 LEU D N 1
ATOM 3927 C CA . LEU B 1 111 ? 49.111 73.010 59.394 1.00 14.52 111 LEU D CA 1
ATOM 3928 C C . LEU B 1 111 ? 47.591 72.952 59.552 1.00 13.07 111 LEU D C 1
ATOM 3929 O O . LEU B 1 111 ? 47.025 73.581 60.456 1.00 14.61 111 LEU D O 1
ATOM 3945 N N . LEU B 1 112 ? 46.941 72.138 58.733 1.00 14.93 112 LEU D N 1
ATOM 3946 C CA . LEU B 1 112 ? 45.493 71.956 58.815 1.00 13.83 112 LEU D CA 1
ATOM 3947 C C . LEU B 1 112 ? 45.144 70.728 59.652 1.00 13.61 112 LEU D C 1
ATOM 3948 O O . LEU B 1 112 ? 45.565 69.614 59.336 1.00 14.84 112 LEU D O 1
ATOM 3964 N N . ALA B 1 113 ? 44.316 70.932 60.675 1.00 12.45 113 ALA D N 1
ATOM 3965 C CA . ALA B 1 113 ? 43.820 69.850 61.524 1.00 14.36 113 ALA D CA 1
ATOM 3966 C C . ALA B 1 113 ? 42.324 69.695 61.248 1.00 13.45 113 ALA D C 1
ATOM 3967 O O . ALA B 1 113 ? 41.508 70.401 61.853 1.00 15.48 113 ALA D O 1
ATOM 3974 N N . PRO B 1 114 ? 41.918 68.811 60.330 1.00 13.27 114 PRO D N 1
ATOM 3975 C CA . PRO B 1 114 ? 40.492 68.797 59.893 1.00 14.79 114 PRO D CA 1
ATOM 3976 C C . PRO B 1 114 ? 39.523 68.253 60.921 1.00 15.85 114 PRO D C 1
ATOM 3977 O O . PRO B 1 114 ? 38.296 68.443 60.778 1.00 15.63 114 PRO D O 1
ATOM 3988 N N . ARG B 1 115 ? 40.015 67.568 61.947 1.00 14.04 115 ARG D N 1
ATOM 3989 C CA . ARG B 1 115 ? 39.145 67.028 62.981 1.00 16.71 115 ARG D CA 1
ATOM 3990 C C . ARG B 1 115 ? 38.682 68.072 63.986 1.00 17.13 115 ARG D C 1
ATOM 3991 O O . ARG B 1 115 ? 37.772 67.786 64.774 1.00 19.65 115 ARG D O 1
ATOM 4012 N N . LEU B 1 116 ? 39.282 69.256 63.979 1.00 14.36 116 LEU D N 1
ATOM 4013 C CA . LEU B 1 116 ? 38.942 70.363 64.860 1.00 15.81 116 LEU D CA 1
ATOM 4014 C C . LEU B 1 116 ? 38.356 71.471 64.003 1.00 17.21 116 LEU D C 1
ATOM 4015 O O . LEU B 1 116 ? 38.906 71.795 62.951 1.00 15.45 116 LEU D O 1
ATOM 4031 N N . LYS B 1 117 ? 37.228 72.033 64.436 1.00 16.47 117 LYS D N 1
ATOM 4032 C CA . LYS B 1 117 ? 36.538 73.030 63.649 1.00 16.79 117 LYS D CA 1
ATOM 4033 C C . LYS B 1 117 ? 36.344 74.374 64.317 1.00 15.62 117 LYS D C 1
ATOM 4034 O O . LYS B 1 117 ? 36.059 75.346 63.607 1.00 20.00 117 LYS D O 1
ATOM 4053 N N . SER B 1 118 ? 36.476 74.470 65.631 1.00 15.07 118 SER D N 1
ATOM 4054 C CA . SER B 1 118 ? 36.241 75.721 66.327 1.00 15.94 118 SER D CA 1
ATOM 4055 C C . SER B 1 118 ? 37.355 76.000 67.310 1.00 16.86 118 SER D C 1
ATOM 4056 O O . SER B 1 118 ? 37.831 75.093 68.003 1.00 16.27 118 SER D O 1
ATOM 4064 N N . LEU B 1 119 ? 37.762 77.275 67.371 1.00 19.27 119 LEU D N 1
ATOM 4065 C CA . LEU B 1 119 ? 38.768 77.676 68.339 1.00 17.94 119 LEU D CA 1
ATOM 4066 C C . LEU B 1 119 ? 38.332 77.342 69.762 1.00 18.94 119 LEU D C 1
ATOM 4067 O O . LEU B 1 119 ? 39.181 77.105 70.620 1.00 19.69 119 LEU D O 1
ATOM 4083 N N . SER B 1 120 ? 37.013 77.297 70.028 1.00 18.48 120 SER D N 1
ATOM 4084 C CA . SER B 1 120 ? 36.553 76.998 71.380 1.00 21.06 120 SER D CA 1
ATOM 4085 C C . SER B 1 120 ? 37.053 75.641 71.860 1.00 20.65 120 SER D C 1
ATOM 4086 O O . SER B 1 120 ? 37.176 75.423 73.075 1.00 20.17 120 SER D O 1
ATOM 4094 N N . GLU B 1 121 ? 37.360 74.735 70.932 1.00 17.74 121 GLU D N 1
ATOM 4095 C CA . GLU B 1 121 ? 37.768 73.389 71.290 1.00 15.80 121 GLU D CA 1
ATOM 4096 C C . GLU B 1 121 ? 39.158 73.360 71.897 1.00 18.63 121 GLU D C 1
ATOM 4097 O O . GLU B 1 121 ? 39.514 72.368 72.546 1.00 20.62 121 GLU D O 1
ATOM 4109 N N . LEU B 1 122 ? 39.941 74.414 71.683 1.00 17.15 122 LEU D N 1
ATOM 4110 C CA . LEU B 1 122 ? 41.284 74.514 72.239 1.00 16.21 122 LEU D CA 1
ATOM 4111 C C . LEU B 1 122 ? 41.327 75.165 73.611 1.00 20.99 122 LEU D C 1
ATOM 4112 O O . LEU B 1 122 ? 42.362 75.062 74.286 1.00 17.20 122 LEU D O 1
ATOM 4128 N N . LYS B 1 123 ? 40.247 75.797 74.057 1.00 19.35 123 LYS D N 1
ATOM 4129 C CA . LYS B 1 123 ? 40.291 76.585 75.284 1.00 23.37 123 LYS D CA 1
ATOM 4130 C C . LYS B 1 123 ? 40.472 75.685 76.497 1.00 22.11 123 LYS D C 1
ATOM 4131 O O . LYS B 1 123 ? 39.849 74.631 76.614 1.00 21.76 123 LYS D O 1
ATOM 4150 N N . GLY B 1 124 ? 41.347 76.101 77.403 1.00 21.70 124 GLY D N 1
ATOM 4151 C CA . GLY B 1 124 ? 41.620 75.301 78.574 1.00 22.74 124 GLY D CA 1
ATOM 4152 C C . GLY B 1 124 ? 42.536 74.124 78.321 1.00 23.80 124 GLY D C 1
ATOM 4153 O O . GLY B 1 124 ? 42.504 73.157 79.085 1.00 21.91 124 GLY D O 1
ATOM 4157 N N . HIS B 1 125 ? 43.327 74.162 77.243 1.00 18.06 125 HIS D N 1
ATOM 4158 C CA . HIS B 1 125 ? 44.225 73.061 76.896 1.00 16.92 125 HIS D CA 1
ATOM 4159 C C . HIS B 1 125 ? 45.604 73.630 76.610 1.00 18.77 125 HIS D C 1
ATOM 4160 O O . HIS B 1 125 ? 45.848 74.813 76.855 1.00 18.41 125 HIS D O 1
ATOM 4174 N N . SER B 1 126 ? 46.517 72.808 76.103 1.00 18.75 126 SER D N 1
ATOM 4175 C CA . SER B 1 126 ? 47.860 73.277 75.787 1.00 16.51 126 SER D CA 1
ATOM 4176 C C . SER B 1 126 ? 48.302 72.719 74.440 1.00 15.48 126 SER D C 1
ATOM 4177 O O . SER B 1 126 ? 47.802 71.685 73.986 1.00 16.94 126 SER D O 1
ATOM 4185 N N . LEU B 1 127 ? 49.222 73.438 73.794 1.00 15.80 127 LEU D N 1
ATOM 4186 C CA . LEU B 1 127 ? 49.854 73.002 72.556 1.00 13.38 127 LEU D CA 1
ATOM 4187 C C . LEU B 1 127 ? 51.277 72.564 72.859 1.00 17.00 127 LEU D C 1
ATOM 4188 O O . LEU B 1 127 ? 52.012 73.281 73.545 1.00 18.34 127 LEU D O 1
ATOM 4204 N N . MET B 1 128 ? 51.664 71.410 72.341 1.00 14.91 128 MET D N 1
ATOM 4205 C CA . MET B 1 128 ? 52.945 70.799 72.667 1.00 16.07 128 MET D CA 1
ATOM 4206 C C . MET B 1 128 ? 53.748 70.556 71.406 1.00 15.13 128 MET D C 1
ATOM 4207 O O . MET B 1 128 ? 53.216 70.033 70.414 1.00 14.55 128 MET D O 1
ATOM 4221 N N . ILE B 1 129 ? 55.029 70.919 71.455 1.00 14.92 129 ILE D N 1
ATOM 4222 C CA . ILE B 1 129 ? 55.994 70.546 70.421 1.00 14.66 129 ILE D CA 1
ATOM 4223 C C . ILE B 1 129 ? 56.999 69.586 71.034 1.00 15.16 129 ILE D C 1
ATOM 4224 O O . ILE B 1 129 ? 57.644 69.909 72.045 1.00 15.77 129 ILE D O 1
ATOM 4240 N N . HIS B 1 130 ? 57.139 68.415 70.430 1.00 12.32 130 HIS D N 1
ATOM 4241 C CA . HIS B 1 130 ? 58.038 67.390 70.945 1.00 14.45 130 HIS D CA 1
ATOM 4242 C C . HIS B 1 130 ? 59.396 67.440 70.252 1.00 14.94 130 HIS D C 1
ATOM 4243 O O . HIS B 1 130 ? 59.578 68.097 69.219 1.00 15.86 130 HIS D O 1
ATOM 4257 N N . LYS B 1 131 ? 60.350 66.702 70.833 1.00 17.96 131 LYS D N 1
ATOM 4258 C CA . LYS B 1 131 ? 61.675 66.569 70.234 1.00 14.99 131 LYS D CA 1
ATOM 4259 C C . LYS B 1 131 ? 61.631 65.718 68.974 1.00 15.42 131 LYS D C 1
ATOM 4260 O O . LYS B 1 131 ? 62.254 66.060 67.954 1.00 17.74 131 LYS D O 1
ATOM 4279 N N . GLY B 1 132 ? 60.916 64.584 69.048 1.00 14.91 132 GLY D N 1
ATOM 4280 C CA . GLY B 1 132 ? 60.843 63.633 67.965 1.00 15.82 132 GLY D CA 1
ATOM 4281 C C . GLY B 1 132 ? 59.744 64.000 66.991 1.00 15.37 132 GLY D C 1
ATOM 4282 O O . GLY B 1 132 ? 59.107 65.035 67.120 1.00 15.88 132 GLY D O 1
ATOM 4286 N N . GLY B 1 133 ? 59.532 63.123 66.020 1.00 15.77 133 GLY D N 1
ATOM 4287 C CA . GLY B 1 133 ? 58.566 63.337 64.956 1.00 14.07 133 GLY D CA 1
ATOM 4288 C C . GLY B 1 133 ? 57.203 62.790 65.307 1.00 13.21 133 GLY D C 1
ATOM 4289 O O . GLY B 1 133 ? 56.842 62.671 66.486 1.00 15.23 133 GLY D O 1
ATOM 4293 N N . ASP B 1 134 ? 56.449 62.420 64.276 1.00 13.80 134 ASP D N 1
ATOM 4294 C CA . ASP B 1 134 ? 55.110 61.852 64.474 1.00 15.22 134 ASP D CA 1
ATOM 4295 C C . ASP B 1 134 ? 54.733 61.046 63.237 1.00 13.36 134 ASP D C 1
ATOM 4296 O O . ASP B 1 134 ? 54.405 61.628 62.186 1.00 15.83 134 ASP D O 1
ATOM 4305 N N . ASN B 1 135 ? 54.739 59.717 63.366 1.00 13.44 135 ASN D N 1
ATOM 4306 C CA . ASN B 1 135 ? 54.259 58.877 62.276 1.00 12.65 135 ASN D CA 1
ATOM 4307 C C . ASN B 1 135 ? 52.779 58.512 62.427 1.00 13.95 135 ASN D C 1
ATOM 4308 O O . ASN B 1 135 ? 52.315 57.586 61.759 1.00 14.63 135 ASN D O 1
ATOM 4319 N N . TYR B 1 136 ? 52.057 59.195 63.321 1.00 13.61 136 TYR D N 1
ATOM 4320 C CA . TYR B 1 136 ? 50.600 59.056 63.480 1.00 13.85 136 TYR D CA 1
ATOM 4321 C C . TYR B 1 136 ? 50.235 57.624 63.869 1.00 13.78 136 TYR D C 1
ATOM 4322 O O . TYR B 1 136 ? 49.175 57.112 63.505 1.00 16.23 136 TYR D O 1
ATOM 4340 N N . SER B 1 137 ? 51.101 56.989 64.661 1.00 14.95 137 SER D N 1
ATOM 4341 C CA . SER B 1 137 ? 50.875 55.611 65.081 1.00 14.64 137 SER D CA 1
ATOM 4342 C C . SER B 1 137 ? 51.523 55.389 66.438 1.00 16.43 137 SER D C 1
ATOM 4343 O O . SER B 1 137 ? 52.420 56.128 66.842 1.00 15.78 137 SER D O 1
ATOM 4351 N N . ASP B 1 138 ? 51.079 54.345 67.138 1.00 16.60 138 ASP D N 1
ATOM 4352 C CA . ASP B 1 138 ? 51.747 53.916 68.373 1.00 15.83 138 ASP D CA 1
ATOM 4353 C C . ASP B 1 138 ? 52.872 52.904 68.142 1.00 18.42 138 ASP D C 1
ATOM 4354 O O . ASP B 1 138 ? 53.477 52.426 69.116 1.00 16.74 138 ASP D O 1
ATOM 4363 N N . LYS B 1 139 ? 53.178 52.579 66.898 1.00 14.03 139 LYS D N 1
ATOM 4364 C CA . LYS B 1 139 ? 54.348 51.777 66.556 1.00 16.31 139 LYS D CA 1
ATOM 4365 C C . LYS B 1 139 ? 55.091 52.454 65.420 1.00 15.20 139 LYS D C 1
ATOM 4366 O O . LYS B 1 139 ? 54.472 53.097 64.572 1.00 16.01 139 LYS D O 1
ATOM 4385 N N . PRO B 1 140 ? 56.437 52.330 65.364 1.00 15.59 140 PRO D N 1
ATOM 4386 C CA . PRO B 1 140 ? 57.273 51.526 66.267 1.00 16.77 140 PRO D CA 1
ATOM 4387 C C . PRO B 1 140 ? 57.397 52.082 67.685 1.00 16.92 140 PRO D C 1
ATOM 4388 O O . PRO B 1 140 ? 57.711 51.331 68.631 1.00 19.14 140 PRO D O 1
ATOM 4399 N N . ALA B 1 141 ? 57.120 53.376 67.849 1.00 17.84 141 ALA D N 1
ATOM 4400 C CA . ALA B 1 141 ? 57.228 54.041 69.143 1.00 16.50 141 ALA D CA 1
ATOM 4401 C C . ALA B 1 141 ? 55.879 54.572 69.612 1.00 17.43 141 ALA D C 1
ATOM 4402 O O . ALA B 1 141 ? 55.083 55.058 68.796 1.00 18.04 141 ALA D O 1
ATOM 4409 N N . PRO B 1 142 ? 55.590 54.526 70.905 1.00 16.67 142 PRO D N 1
ATOM 4410 C CA . PRO B 1 142 ? 54.313 55.067 71.375 1.00 17.64 142 PRO D CA 1
ATOM 4411 C C . PRO B 1 142 ? 54.163 56.541 71.018 1.00 15.17 142 PRO D C 1
ATOM 4412 O O . PRO B 1 142 ? 55.132 57.289 70.887 1.00 14.80 142 PRO D O 1
ATOM 4423 N N . LEU B 1 143 ? 52.919 56.954 70.832 1.00 17.18 143 LEU D N 1
ATOM 4424 C CA . LEU B 1 143 ? 52.591 58.366 70.694 1.00 16.15 143 LEU D CA 1
ATOM 4425 C C . LEU B 1 143 ? 53.329 58.984 69.506 1.00 14.34 143 LEU D C 1
ATOM 4426 O O . LEU B 1 143 ? 53.717 60.158 69.535 1.00 16.61 143 LEU D O 1
ATOM 4442 N N . GLY B 1 144 ? 53.505 58.191 68.442 1.00 14.34 144 GLY D N 1
ATOM 4443 C CA . GLY B 1 144 ? 54.082 58.650 67.197 1.00 13.86 144 GLY D CA 1
ATOM 4444 C C . GLY B 1 144 ? 55.579 58.862 67.204 1.00 14.98 144 GLY D C 1
ATOM 4445 O O . GLY B 1 144 ? 56.116 59.306 66.183 1.00 15.75 144 GLY D O 1
ATOM 4449 N N . GLY B 1 145 ? 56.260 58.554 68.303 1.00 14.83 145 GLY D N 1
ATOM 4450 C CA . GLY B 1 145 ? 57.686 58.784 68.448 1.00 15.93 145 GLY D CA 1
ATOM 4451 C C . GLY B 1 145 ? 58.056 60.191 68.846 1.00 15.26 145 GLY D C 1
ATOM 4452 O O . GLY B 1 145 ? 59.232 60.570 68.697 1.00 15.00 145 GLY D O 1
ATOM 4456 N N . GLY B 1 146 ? 57.085 60.981 69.325 1.00 14.91 146 GLY D N 1
ATOM 4457 C CA . GLY B 1 146 ? 57.373 62.345 69.733 1.00 15.36 146 GLY D CA 1
ATOM 4458 C C . GLY B 1 146 ? 58.372 62.428 70.873 1.00 17.84 146 GLY D C 1
ATOM 4459 O O . GLY B 1 146 ? 59.203 63.338 70.917 1.00 17.35 146 GLY D O 1
ATOM 4463 N N . GLY B 1 147 ? 58.307 61.479 71.802 1.00 16.63 147 GLY D N 1
ATOM 4464 C CA . GLY B 1 147 ? 59.210 61.497 72.948 1.00 18.04 147 GLY D CA 1
ATOM 4465 C C . GLY B 1 147 ? 59.060 62.736 73.808 1.00 15.17 147 GLY D C 1
ATOM 4466 O O . GLY B 1 147 ? 57.954 63.198 74.105 1.00 17.10 147 GLY D O 1
ATOM 4470 N N . ALA B 1 148 ? 60.206 63.299 74.202 1.00 16.87 148 ALA D N 1
ATOM 4471 C CA . ALA B 1 148 ? 60.242 64.388 75.166 1.00 16.66 148 ALA D CA 1
ATOM 4472 C C . ALA B 1 148 ? 59.573 65.646 74.627 1.00 16.85 148 ALA D C 1
ATOM 4473 O O . ALA B 1 148 ? 59.511 65.886 73.418 1.00 16.42 148 ALA D O 1
ATOM 4480 N N . ARG B 1 149 ? 59.072 66.444 75.551 1.00 15.69 149 ARG D N 1
ATOM 4481 C CA . ARG B 1 149 ? 58.403 67.705 75.263 1.00 14.97 149 ARG D CA 1
ATOM 4482 C C . ARG B 1 149 ? 59.431 68.831 75.203 1.00 16.13 149 ARG D C 1
ATOM 4483 O O . ARG B 1 149 ? 60.209 69.039 76.148 1.00 19.23 149 ARG D O 1
ATOM 4504 N N . PHE B 1 150 ? 59.465 69.542 74.083 1.00 14.86 150 PHE D N 1
ATOM 4505 C CA . PHE B 1 150 ? 60.497 70.544 73.857 1.00 15.04 150 PHE D CA 1
ATOM 4506 C C . PHE B 1 150 ? 60.006 71.966 74.060 1.00 17.58 150 PHE D C 1
ATOM 4507 O O . PHE B 1 150 ? 60.729 72.793 74.610 1.00 16.58 150 PHE D O 1
ATOM 4524 N N . ALA B 1 151 ? 58.773 72.269 73.646 1.00 16.54 151 ALA D N 1
ATOM 4525 C CA . ALA B 1 151 ? 58.223 73.608 73.766 1.00 14.36 151 ALA D CA 1
ATOM 4526 C C . ALA B 1 151 ? 56.721 73.446 73.936 1.00 17.00 151 ALA D C 1
ATOM 4527 O O . ALA B 1 151 ? 56.153 72.408 73.586 1.00 17.46 151 ALA D O 1
ATOM 4534 N N . CYS B 1 152 ? 56.085 74.477 74.497 1.00 16.28 152 CYS D N 1
ATOM 4535 C CA . CYS B 1 152 ? 54.710 74.347 74.959 1.00 16.70 152 CYS D CA 1
ATOM 4536 C C . CYS B 1 152 ? 54.086 75.725 75.108 1.00 19.36 152 CYS D C 1
ATOM 4537 O O . CYS B 1 152 ? 54.776 76.723 75.336 1.00 18.29 152 CYS D O 1
ATOM 4544 N N . GLY B 1 153 ? 52.769 75.776 74.934 1.00 15.73 153 GLY D N 1
ATOM 4545 C CA . GLY B 1 153 ? 52.029 77.002 75.154 1.00 18.93 153 GLY D CA 1
ATOM 4546 C C . GLY B 1 153 ? 50.638 76.720 75.684 1.00 20.59 153 GLY D C 1
ATOM 4547 O O . GLY B 1 153 ? 49.992 75.766 75.260 1.00 21.08 153 GLY D O 1
ATOM 4551 N N . VAL B 1 154 ? 50.172 77.516 76.635 1.00 19.77 154 VAL D N 1
ATOM 4552 C CA . VAL B 1 154 ? 48.831 77.317 77.186 1.00 20.13 154 VAL D CA 1
ATOM 4553 C C . VAL B 1 154 ? 47.816 78.151 76.417 1.00 18.76 154 VAL D C 1
ATOM 4554 O O . VAL B 1 154 ? 48.071 79.308 76.062 1.00 22.46 154 VAL D O 1
ATOM 4567 N N . ILE B 1 155 ? 46.643 77.567 76.185 1.00 22.37 155 ILE D N 1
ATOM 4568 C CA . ILE B 1 155 ? 45.482 78.265 75.645 1.00 22.85 155 ILE D CA 1
ATOM 4569 C C . ILE B 1 155 ? 44.478 78.442 76.782 1.00 28.23 155 ILE D C 1
ATOM 4570 O O . ILE B 1 155 ? 43.804 77.484 77.188 1.00 24.95 155 ILE D O 1
ATOM 4586 N N . GLU B 1 156 ? 44.361 79.670 77.274 1.00 32.64 156 GLU D N 1
ATOM 4587 C CA . GLU B 1 156 ? 43.579 79.943 78.472 1.00 35.60 156 GLU D CA 1
ATOM 4588 C C . GLU B 1 156 ? 42.091 79.721 78.234 1.00 35.60 156 GLU D C 1
ATOM 4589 O O . GLU B 1 156 ? 41.588 79.843 77.115 1.00 36.11 156 GLU D O 1
ATOM 4601 N N . LYS B 1 157 ? 41.385 79.404 79.313 1.00 37.99 157 LYS D N 1
ATOM 4602 C CA . LYS B 1 157 ? 39.942 79.224 79.272 1.00 40.52 157 LYS D CA 1
ATOM 4603 C C . LYS B 1 157 ? 39.238 80.511 79.686 1.00 43.15 157 LYS D C 1
ATOM 4604 O O . LYS B 1 157 ? 38.453 81.067 78.918 1.00 49.32 157 LYS D O 1
ATOM 4623 N N . GLU C 1 1 ? 41.367 52.049 44.309 1.00 56.06 1 GLU C N 1
ATOM 4624 C CA . GLU C 1 1 ? 40.284 52.212 45.326 1.00 63.69 1 GLU C CA 1
ATOM 4625 C C . GLU C 1 1 ? 40.888 52.396 46.719 1.00 62.56 1 GLU C C 1
ATOM 4626 O O . GLU C 1 1 ? 40.284 53.035 47.586 1.00 58.29 1 GLU C O 1
ATOM 4640 N N . ASN C 1 2 ? 42.080 51.829 46.926 1.00 60.07 2 ASN C N 1
ATOM 4641 C CA . ASN C 1 2 ? 42.756 51.919 48.217 1.00 60.74 2 ASN C CA 1
ATOM 4642 C C . ASN C 1 2 ? 43.881 52.949 48.166 1.00 53.49 2 ASN C C 1
ATOM 4643 O O . ASN C 1 2 ? 43.773 54.022 48.768 1.00 50.96 2 ASN C O 1
ATOM 4654 N N . THR C 1 3 ? 44.970 52.631 47.464 1.00 51.04 3 THR C N 1
ATOM 4655 C CA . THR C 1 3 ? 46.078 53.555 47.291 1.00 45.75 3 THR C CA 1
ATOM 4656 C C . THR C 1 3 ? 46.383 53.712 45.802 1.00 45.86 3 THR C C 1
ATOM 4657 O O . THR C 1 3 ? 45.806 53.035 44.944 1.00 46.89 3 THR C O 1
ATOM 4668 N N . LEU C 1 4 ? 47.324 54.607 45.508 1.00 43.09 4 LEU C N 1
ATOM 4669 C CA . LEU C 1 4 ? 47.663 54.991 44.144 1.00 40.70 4 LEU C CA 1
ATOM 4670 C C . LEU C 1 4 ? 49.106 55.463 44.163 1.00 42.60 4 LEU C C 1
ATOM 4671 O O . LEU C 1 4 ? 49.449 56.357 44.944 1.00 39.64 4 LEU C O 1
ATOM 4687 N N . THR C 1 5 ? 49.958 54.852 43.344 1.00 36.81 5 THR C N 1
ATOM 4688 C CA . THR C 1 5 ? 51.366 55.207 43.305 1.00 39.20 5 THR C CA 1
ATOM 4689 C C . THR C 1 5 ? 51.652 55.989 42.031 1.00 44.86 5 THR C C 1
ATOM 4690 O O . THR C 1 5 ? 51.310 55.544 40.928 1.00 44.43 5 THR C O 1
ATOM 4701 N N . VAL C 1 6 ? 52.281 57.149 42.192 1.00 40.44 6 VAL C N 1
ATOM 4702 C CA . VAL C 1 6 ? 52.550 58.065 41.096 1.00 34.96 6 VAL C CA 1
ATOM 4703 C C . VAL C 1 6 ? 54.054 58.250 41.033 1.00 39.08 6 VAL C C 1
ATOM 4704 O O . VAL C 1 6 ? 54.658 58.864 41.928 1.00 34.48 6 VAL C O 1
ATOM 4717 N N . LYS C 1 7 ? 54.672 57.697 39.991 1.00 34.36 7 LYS C N 1
ATOM 4718 C CA . LYS C 1 7 ? 56.096 57.891 39.791 1.00 35.37 7 LYS C CA 1
ATOM 4719 C C . LYS C 1 7 ? 56.356 59.332 39.382 1.00 33.96 7 LYS C C 1
ATOM 4720 O O . LYS C 1 7 ? 55.630 59.901 38.559 1.00 39.13 7 LYS C O 1
ATOM 4739 N N . MET C 1 8 ? 57.409 59.913 39.940 1.00 32.89 8 MET C N 1
ATOM 4740 C CA . MET C 1 8 ? 57.771 61.299 39.694 1.00 33.23 8 MET C CA 1
ATOM 4741 C C . MET C 1 8 ? 59.178 61.355 39.120 1.00 38.43 8 MET C C 1
ATOM 4742 O O . MET C 1 8 ? 60.104 60.752 39.675 1.00 36.85 8 MET C O 1
ATOM 4756 N N . ASN C 1 9 ? 59.337 62.085 38.017 1.00 31.99 9 ASN C N 1
ATOM 4757 C CA . ASN C 1 9 ? 60.624 62.218 37.358 1.00 32.37 9 ASN C CA 1
ATOM 4758 C C . ASN C 1 9 ? 60.915 63.689 37.123 1.00 31.06 9 ASN C C 1
ATOM 4759 O O . ASN C 1 9 ? 59.999 64.493 36.908 1.00 29.37 9 ASN C O 1
ATOM 4770 N N . ASP C 1 10 ? 62.196 64.032 37.163 1.00 29.67 10 ASP C N 1
ATOM 4771 C CA . ASP C 1 10 ? 62.614 65.392 36.868 1.00 30.31 10 ASP C CA 1
ATOM 4772 C C . ASP C 1 10 ? 62.160 65.774 35.461 1.00 33.32 10 ASP C C 1
ATOM 4773 O O . ASP C 1 10 ? 62.104 64.943 34.553 1.00 36.05 10 ASP C O 1
ATOM 4782 N N . ALA C 1 11 ? 61.854 67.051 35.282 1.00 34.79 11 ALA C N 1
ATOM 4783 C CA . ALA C 1 11 ? 61.416 67.582 33.995 1.00 29.58 11 ALA C CA 1
ATOM 4784 C C . ALA C 1 11 ? 62.495 68.508 33.461 1.00 34.25 11 ALA C C 1
ATOM 4785 O O . ALA C 1 11 ? 62.899 69.461 34.138 1.00 32.37 11 ALA C O 1
ATOM 4792 N N . LEU C 1 12 ? 62.958 68.232 32.245 1.00 34.86 12 LEU C N 1
ATOM 4793 C CA . LEU C 1 12 ? 64.038 68.986 31.630 1.00 34.54 12 LEU C CA 1
ATOM 4794 C C . LEU C 1 12 ? 63.546 69.571 30.311 1.00 35.66 12 LEU C C 1
ATOM 4795 O O . LEU C 1 12 ? 62.511 69.159 29.775 1.00 30.91 12 LEU C O 1
ATOM 4811 N N . SER C 1 13 ? 64.290 70.564 29.804 1.00 35.48 13 SER C N 1
ATOM 4812 C CA . SER C 1 13 ? 63.964 71.135 28.501 1.00 33.50 13 SER C CA 1
ATOM 4813 C C . SER C 1 13 ? 64.100 70.092 27.400 1.00 36.64 13 SER C C 1
ATOM 4814 O O . SER C 1 13 ? 63.401 70.166 26.380 1.00 36.12 13 SER C O 1
ATOM 4822 N N . SER C 1 14 ? 64.959 69.099 27.604 1.00 36.82 14 SER C N 1
ATOM 4823 C CA . SER C 1 14 ? 65.183 68.030 26.639 1.00 37.72 14 SER C CA 1
ATOM 4824 C C . SER C 1 14 ? 64.192 66.879 26.775 1.00 40.41 14 SER C C 1
ATOM 4825 O O . SER C 1 14 ? 64.234 65.940 25.972 1.00 39.07 14 SER C O 1
ATOM 4833 N N . GLY C 1 15 ? 63.312 66.915 27.770 1.00 35.58 15 GLY C N 1
ATOM 4834 C CA . GLY C 1 15 ? 62.358 65.840 27.947 1.00 35.00 15 GLY C CA 1
ATOM 4835 C C . GLY C 1 15 ? 62.294 65.388 29.389 1.00 42.26 15 GLY C C 1
ATOM 4836 O O . GLY C 1 15 ? 62.501 66.197 30.298 1.00 36.16 15 GLY C O 1
ATOM 4840 N N . THR C 1 16 ? 62.020 64.100 29.596 1.00 39.26 16 THR C N 1
ATOM 4841 C CA . THR C 1 16 ? 61.957 63.526 30.929 1.00 39.63 16 THR C CA 1
ATOM 4842 C C . THR C 1 16 ? 63.351 63.201 31.450 1.00 41.42 16 THR C C 1
ATOM 4843 O O . THR C 1 16 ? 64.196 62.663 30.727 1.00 39.93 16 THR C O 1
ATOM 4854 N N . GLY C 1 17 ? 63.582 63.527 32.718 1.00 38.98 17 GLY C N 1
ATOM 4855 C CA . GLY C 1 17 ? 64.822 63.225 33.391 1.00 39.52 17 GLY C CA 1
ATOM 4856 C C . GLY C 1 17 ? 64.701 62.025 34.308 1.00 37.24 17 GLY C C 1
ATOM 4857 O O . GLY C 1 17 ? 63.787 61.201 34.188 1.00 37.25 17 GLY C O 1
ATOM 4861 N N . GLU C 1 18 ? 65.637 61.939 35.250 1.00 40.94 18 GLU C N 1
ATOM 4862 C CA . GLU C 1 18 ? 65.730 60.788 36.132 1.00 40.94 18 GLU C CA 1
ATOM 4863 C C . GLU C 1 18 ? 64.556 60.738 37.100 1.00 42.40 18 GLU C C 1
ATOM 4864 O O . GLU C 1 18 ? 64.043 61.767 37.552 1.00 38.35 18 GLU C O 1
ATOM 4876 N N . ASN C 1 19 ? 64.133 59.519 37.412 1.00 39.52 19 ASN C N 1
ATOM 4877 C CA . ASN C 1 19 ? 63.101 59.311 38.409 1.00 37.90 19 ASN C CA 1
ATOM 4878 C C . ASN C 1 19 ? 63.625 59.707 39.788 1.00 41.45 19 ASN C C 1
ATOM 4879 O O . ASN C 1 19 ? 64.759 59.390 40.157 1.00 40.19 19 ASN C O 1
ATOM 4890 N N . ILE C 1 20 ? 62.798 60.435 40.544 1.00 37.73 20 ILE C N 1
ATOM 4891 C CA . ILE C 1 20 ? 63.146 60.872 41.892 1.00 36.32 20 ILE C CA 1
ATOM 4892 C C . ILE C 1 20 ? 62.306 60.154 42.952 1.00 36.85 20 ILE C C 1
ATOM 4893 O O . ILE C 1 20 ? 62.243 60.602 44.101 1.00 36.89 20 ILE C O 1
ATOM 4909 N N . GLY C 1 21 ? 61.654 59.051 42.588 1.00 34.26 21 GLY C N 1
ATOM 4910 C CA . GLY C 1 21 ? 60.850 58.292 43.523 1.00 32.94 21 GLY C CA 1
ATOM 4911 C C . GLY C 1 21 ? 59.379 58.301 43.134 1.00 38.43 21 GLY C C 1
ATOM 4912 O O . GLY C 1 21 ? 59.027 58.467 41.969 1.00 35.55 21 GLY C O 1
ATOM 4916 N N . GLU C 1 22 ? 58.523 58.123 44.148 1.00 38.18 22 GLU C N 1
ATOM 4917 C CA . GLU C 1 22 ? 57.086 58.061 43.922 1.00 32.13 22 GLU C CA 1
ATOM 4918 C C . GLU C 1 22 ? 56.342 58.796 45.032 1.00 35.49 22 GLU C C 1
ATOM 4919 O O . GLU C 1 22 ? 56.889 59.067 46.104 1.00 31.40 22 GLU C O 1
ATOM 4931 N N . ILE C 1 23 ? 55.087 59.133 44.736 1.00 31.65 23 ILE C N 1
ATOM 4932 C CA . ILE C 1 23 ? 54.128 59.651 45.707 1.00 30.89 23 ILE C CA 1
ATOM 4933 C C . ILE C 1 23 ? 52.993 58.651 45.795 1.00 30.94 23 ILE C C 1
ATOM 4934 O O . ILE C 1 23 ? 52.446 58.244 44.768 1.00 33.02 23 ILE C O 1
ATOM 4950 N N . THR C 1 24 ? 52.633 58.258 47.016 1.00 27.53 24 THR C N 1
ATOM 4951 C CA . THR C 1 24 ? 51.545 57.317 47.242 1.00 28.20 24 THR C CA 1
ATOM 4952 C C . THR C 1 24 ? 50.342 58.075 47.761 1.00 30.75 24 THR C C 1
ATOM 4953 O O . THR C 1 24 ? 50.412 58.684 48.841 1.00 27.77 24 THR C O 1
ATOM 4964 N N . VAL C 1 25 ? 49.237 58.013 47.020 1.00 28.17 25 VAL C N 1
ATOM 4965 C CA . VAL C 1 25 ? 48.002 58.691 47.387 1.00 29.36 25 VAL C CA 1
ATOM 4966 C C . VAL C 1 25 ? 47.050 57.679 47.994 1.00 32.27 25 VAL C C 1
ATOM 4967 O O . VAL C 1 25 ? 46.776 56.634 47.395 1.00 32.27 25 VAL C O 1
ATOM 4980 N N . SER C 1 26 ? 46.549 57.989 49.183 1.00 31.86 26 SER C N 1
ATOM 4981 C CA . SER C 1 26 ? 45.538 57.184 49.848 1.00 32.68 26 SER C CA 1
ATOM 4982 C C . SER C 1 26 ? 44.323 58.050 50.142 1.00 31.78 26 SER C C 1
ATOM 4983 O O . SER C 1 26 ? 44.390 59.282 50.105 1.00 31.34 26 SER C O 1
ATOM 4991 N N . GLU C 1 27 ? 43.208 57.396 50.449 1.00 30.13 27 GLU C N 1
ATOM 4992 C CA . GLU C 1 27 ? 41.984 58.084 50.834 1.00 30.68 27 GLU C CA 1
ATOM 4993 C C . GLU C 1 27 ? 41.838 58.056 52.353 1.00 32.47 27 GLU C C 1
ATOM 4994 O O . GLU C 1 27 ? 42.192 57.063 53.002 1.00 32.18 27 GLU C O 1
ATOM 5006 N N . THR C 1 28 ? 41.344 59.158 52.915 1.00 29.78 28 THR C N 1
ATOM 5007 C CA . THR C 1 28 ? 41.037 59.296 54.327 1.00 27.25 28 THR C CA 1
ATOM 5008 C C . THR C 1 28 ? 39.618 59.866 54.448 1.00 24.27 28 THR C C 1
ATOM 5009 O O . THR C 1 28 ? 39.102 60.438 53.489 1.00 26.03 28 THR C O 1
ATOM 5020 N N . PRO C 1 29 ? 39.001 59.772 55.635 1.00 24.86 29 PRO C N 1
ATOM 5021 C CA . PRO C 1 29 ? 37.684 60.409 55.825 1.00 20.65 29 PRO C CA 1
ATOM 5022 C C . PRO C 1 29 ? 37.689 61.919 55.671 1.00 23.79 29 PRO C C 1
ATOM 5023 O O . PRO C 1 29 ? 36.606 62.526 55.685 1.00 23.22 29 PRO C O 1
ATOM 5034 N N . TYR C 1 30 ? 38.859 62.548 55.549 1.00 20.18 30 TYR C N 1
ATOM 5035 C CA . TYR C 1 30 ? 38.962 63.999 55.484 1.00 19.19 30 TYR C CA 1
ATOM 5036 C C . TYR C 1 30 ? 39.553 64.478 54.166 1.00 22.22 30 TYR C C 1
ATOM 5037 O O . TYR C 1 30 ? 39.802 65.684 54.022 1.00 22.28 30 TYR C O 1
ATOM 5055 N N . GLY C 1 31 ? 39.793 63.572 53.215 1.00 22.86 31 GLY C N 1
ATOM 5056 C CA . GLY C 1 31 ? 40.324 63.904 51.907 1.00 23.17 31 GLY C CA 1
ATOM 5057 C C . GLY C 1 31 ? 41.479 63.011 51.519 1.00 24.35 31 GLY C C 1
ATOM 5058 O O . GLY C 1 31 ? 41.883 62.108 52.248 1.00 23.39 31 GLY C O 1
ATOM 5062 N N . LEU C 1 32 ? 42.054 63.314 50.343 1.00 22.94 32 LEU C N 1
ATOM 5063 C CA . LEU C 1 32 ? 43.198 62.559 49.856 1.00 21.37 32 LEU C CA 1
ATOM 5064 C C . LEU C 1 32 ? 44.479 62.912 50.597 1.00 22.45 32 LEU C C 1
ATOM 5065 O O . LEU C 1 32 ? 44.796 64.088 50.813 1.00 23.07 32 LEU C O 1
ATOM 5081 N N . LEU C 1 33 ? 45.249 61.880 50.943 1.00 23.80 33 LEU C N 1
ATOM 5082 C CA . LEU C 1 33 ? 46.542 62.026 51.588 1.00 25.43 33 LEU C CA 1
ATOM 5083 C C . LEU C 1 33 ? 47.635 61.649 50.599 1.00 26.58 33 LEU C C 1
ATOM 5084 O O . LEU C 1 33 ? 47.695 60.503 50.133 1.00 25.50 33 LEU C O 1
ATOM 5100 N N . PHE C 1 34 ? 48.478 62.610 50.283 1.00 24.29 34 PHE C N 1
ATOM 5101 C CA . PHE C 1 34 ? 49.638 62.408 49.427 1.00 23.08 34 PHE C CA 1
ATOM 5102 C C . PHE C 1 34 ? 50.847 62.140 50.316 1.00 25.09 34 PHE C C 1
ATOM 5103 O O . PHE C 1 34 ? 51.326 63.043 51.015 1.00 24.08 34 PHE C O 1
ATOM 5120 N N . THR C 1 35 ? 51.339 60.884 50.313 1.00 25.02 35 THR C N 1
ATOM 5121 C CA . THR C 1 35 ? 52.551 60.542 51.043 1.00 27.32 35 THR C CA 1
ATOM 5122 C C . THR C 1 35 ? 53.731 60.480 50.086 1.00 26.50 35 THR C C 1
ATOM 5123 O O . THR C 1 35 ? 53.832 59.519 49.309 1.00 30.64 35 THR C O 1
ATOM 5134 N N . PRO C 1 36 ? 54.643 61.445 50.103 1.00 26.28 36 PRO C N 1
ATOM 5135 C CA . PRO C 1 36 ? 55.784 61.389 49.182 1.00 26.78 36 PRO C CA 1
ATOM 5136 C C . PRO C 1 36 ? 56.900 60.477 49.679 1.00 31.92 36 PRO C C 1
ATOM 5137 O O . PRO C 1 36 ? 57.170 60.372 50.878 1.00 30.41 36 PRO C O 1
ATOM 5148 N N . HIS C 1 37 ? 57.559 59.810 48.727 1.00 32.44 37 HIS C N 1
ATOM 5149 C CA A HIS C 1 37 ? 58.792 59.059 48.974 0.59 34.61 37 HIS C CA 1
ATOM 5150 C CA B HIS C 1 37 ? 58.805 59.081 48.988 0.41 34.59 37 HIS C CA 1
ATOM 5151 C C . HIS C 1 37 ? 59.775 59.507 47.888 1.00 34.48 37 HIS C C 1
ATOM 5152 O O . HIS C 1 37 ? 60.027 58.775 46.932 1.00 36.01 37 HIS C O 1
ATOM 5179 N N . LEU C 1 38 ? 60.325 60.704 48.039 1.00 33.16 38 LEU C N 1
ATOM 5180 C CA . LEU C 1 38 ? 61.096 61.331 46.979 1.00 36.08 38 LEU C CA 1
ATOM 5181 C C . LEU C 1 38 ? 62.480 61.731 47.467 1.00 36.84 38 LEU C C 1
ATOM 5182 O O . LEU C 1 38 ? 62.736 61.882 48.667 1.00 33.94 38 LEU C O 1
ATOM 5198 N N . ASN C 1 39 ? 63.371 61.919 46.495 1.00 35.40 39 ASN C N 1
ATOM 5199 C CA . ASN C 1 39 ? 64.722 62.376 46.736 1.00 36.24 39 ASN C CA 1
ATOM 5200 C C . ASN C 1 39 ? 65.097 63.362 45.640 1.00 38.50 39 ASN C C 1
ATOM 5201 O O . ASN C 1 39 ? 64.349 63.570 44.678 1.00 40.54 39 ASN C O 1
ATOM 5212 N N . GLY C 1 40 ? 66.265 63.975 45.793 1.00 39.17 40 GLY C N 1
ATOM 5213 C CA . GLY C 1 40 ? 66.793 64.837 44.757 1.00 37.51 40 GLY C CA 1
ATOM 5214 C C . GLY C 1 40 ? 66.100 66.171 44.625 1.00 35.77 40 GLY C C 1
ATOM 5215 O O . GLY C 1 40 ? 66.117 66.762 43.540 1.00 34.04 40 GLY C O 1
ATOM 5219 N N . LEU C 1 41 ? 65.487 66.665 45.701 1.00 33.15 41 LEU C N 1
ATOM 5220 C CA . LEU C 1 41 ? 64.822 67.957 45.706 1.00 29.38 41 LEU C CA 1
ATOM 5221 C C . LEU C 1 41 ? 65.551 68.914 46.633 1.00 27.61 41 LEU C C 1
ATOM 5222 O O . LEU C 1 41 ? 66.184 68.497 47.599 1.00 30.27 41 LEU C O 1
ATOM 5238 N N . THR C 1 42 ? 65.473 70.201 46.333 1.00 26.17 42 THR C N 1
ATOM 5239 C CA . THR C 1 42 ? 66.075 71.180 47.210 1.00 26.57 42 THR C CA 1
ATOM 5240 C C . THR C 1 42 ? 65.257 71.256 48.498 1.00 31.66 42 THR C C 1
ATOM 5241 O O . THR C 1 42 ? 64.020 71.243 48.453 1.00 25.89 42 THR C O 1
ATOM 5252 N N . PRO C 1 43 ? 65.906 71.305 49.655 1.00 29.94 43 PRO C N 1
ATOM 5253 C CA . PRO C 1 43 ? 65.149 71.425 50.907 1.00 27.90 43 PRO C CA 1
ATOM 5254 C C . PRO C 1 43 ? 64.290 72.676 50.924 1.00 28.90 43 PRO C C 1
ATOM 5255 O O . PRO C 1 43 ? 64.674 73.732 50.414 1.00 27.92 43 PRO C O 1
ATOM 5266 N N . GLY C 1 44 ? 63.108 72.553 51.536 1.00 25.55 44 GLY C N 1
ATOM 5267 C CA . GLY C 1 44 ? 62.196 73.660 51.659 1.00 25.44 44 GLY C CA 1
ATOM 5268 C C . GLY C 1 44 ? 60.819 73.240 51.183 1.00 19.58 44 GLY C C 1
ATOM 5269 O O . GLY C 1 44 ? 60.545 72.051 51.007 1.00 20.03 44 GLY C O 1
ATOM 5273 N N . ILE C 1 45 ? 59.976 74.229 50.944 1.00 22.09 45 ILE C N 1
ATOM 5274 C CA . ILE C 1 45 ? 58.595 74.003 50.527 1.00 16.43 45 ILE C CA 1
ATOM 5275 C C . ILE C 1 45 ? 58.510 74.228 49.019 1.00 20.78 45 ILE C C 1
ATOM 5276 O O . ILE C 1 45 ? 58.946 75.274 48.522 1.00 21.19 45 ILE C O 1
ATOM 5292 N N . HIS C 1 46 ? 57.933 73.260 48.304 1.00 20.65 46 HIS C N 1
ATOM 5293 C CA . HIS C 1 46 ? 57.790 73.305 46.852 1.00 22.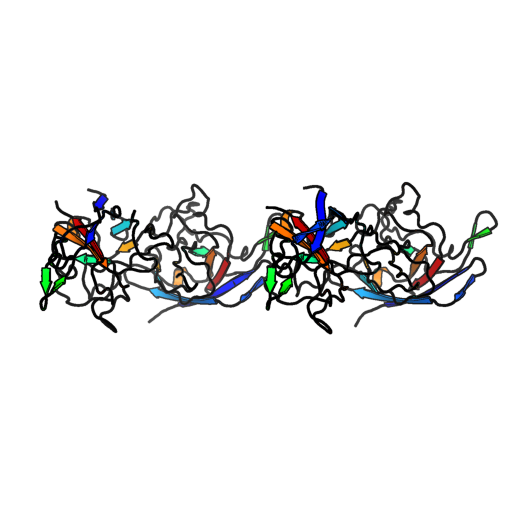75 46 HIS C CA 1
ATOM 5294 C C . HIS C 1 46 ? 56.320 73.331 46.451 1.00 18.05 46 HIS C C 1
ATOM 5295 O O . HIS C 1 46 ? 55.495 72.588 46.988 1.00 17.88 46 HIS C O 1
ATOM 5310 N N . GLY C 1 47 ? 55.998 74.192 45.495 1.00 18.30 47 GLY C N 1
ATOM 5311 C CA . GLY C 1 47 ? 54.673 74.151 44.894 1.00 18.95 47 GLY C CA 1
ATOM 5312 C C . GLY C 1 47 ? 54.328 72.762 44.400 1.00 17.33 47 GLY C C 1
ATOM 5313 O O . GLY C 1 47 ? 55.148 72.080 43.774 1.00 18.72 47 GLY C O 1
ATOM 5317 N N . PHE C 1 48 ? 53.100 72.341 44.680 1.00 14.70 48 PHE C N 1
ATOM 5318 C CA . PHE C 1 48 ? 52.666 70.958 44.488 1.00 17.69 48 PHE C CA 1
ATOM 5319 C C . PHE C 1 48 ? 51.205 71.017 44.072 1.00 17.40 48 PHE C C 1
ATOM 5320 O O . PHE C 1 48 ? 50.349 71.384 44.869 1.00 16.82 48 PHE C O 1
ATOM 5337 N N . HIS C 1 49 ? 50.916 70.704 42.807 1.00 16.38 49 HIS C N 1
ATOM 5338 C CA . HIS C 1 49 ? 49.554 70.837 42.329 1.00 13.73 49 HIS C CA 1
ATOM 5339 C C . HIS C 1 49 ? 49.228 69.738 41.322 1.00 16.13 49 HIS C C 1
ATOM 5340 O O . HIS C 1 49 ? 50.112 69.163 40.665 1.00 17.34 49 HIS C O 1
ATOM 5354 N N . VAL C 1 50 ? 47.939 69.469 41.220 1.00 15.46 50 VAL C N 1
ATOM 5355 C CA . VAL C 1 50 ? 47.397 68.655 40.138 1.00 18.84 50 VAL C CA 1
ATOM 5356 C C . VAL C 1 50 ? 47.231 69.581 38.948 1.00 17.10 50 VAL C C 1
ATOM 5357 O O . VAL C 1 50 ? 46.585 70.625 39.062 1.00 17.52 50 VAL C O 1
ATOM 5370 N N . HIS C 1 51 ? 47.839 69.217 37.815 1.00 16.64 51 HIS C N 1
ATOM 5371 C CA . HIS C 1 51 ? 47.670 69.950 36.569 1.00 18.87 51 HIS C CA 1
ATOM 5372 C C . HIS C 1 51 ? 46.717 69.192 35.670 1.00 20.96 51 HIS C C 1
ATOM 5373 O O . HIS C 1 51 ? 46.499 67.984 35.818 1.00 19.93 51 HIS C O 1
ATOM 5387 N N . THR C 1 52 ? 46.162 69.926 34.706 1.00 18.20 52 THR C N 1
ATOM 5388 C CA . THR C 1 52 ? 44.950 69.463 34.055 1.00 21.84 52 THR C CA 1
ATOM 5389 C C . THR C 1 52 ? 45.229 68.358 33.040 1.00 22.33 52 THR C C 1
ATOM 5390 O O . THR C 1 52 ? 44.446 67.403 32.941 1.00 24.40 52 THR C O 1
ATOM 5401 N N . ASN C 1 53 ? 46.336 68.429 32.316 1.00 22.97 53 ASN C N 1
ATOM 5402 C CA . ASN C 1 53 ? 46.534 67.414 31.279 1.00 24.92 53 ASN C CA 1
ATOM 5403 C C . ASN C 1 53 ? 47.349 66.226 31.802 1.00 25.37 53 ASN C C 1
ATOM 5404 O O . ASN C 1 53 ? 48.302 66.406 32.569 1.00 23.55 53 ASN C O 1
ATOM 5415 N N . PRO C 1 54 ? 47.029 65.006 31.368 1.00 25.76 54 PRO C N 1
ATOM 5416 C CA . PRO C 1 54 ? 47.828 63.823 31.744 1.00 24.60 54 PRO C CA 1
ATOM 5417 C C . PRO C 1 54 ? 49.092 63.679 30.904 1.00 26.49 54 PRO C C 1
ATOM 5418 O O . PRO C 1 54 ? 49.269 62.714 30.146 1.00 29.24 54 PRO C O 1
ATOM 5429 N N . SER C 1 55 ? 49.987 64.654 31.032 1.00 25.24 55 SER C N 1
ATOM 5430 C CA . SER C 1 55 ? 51.253 64.654 30.323 1.00 28.75 55 SER C CA 1
ATOM 5431 C C . SER C 1 55 ? 52.270 65.443 31.131 1.00 27.99 55 SER C C 1
ATOM 5432 O O . SER C 1 55 ? 51.919 66.401 31.825 1.00 27.30 55 SER C O 1
ATOM 5440 N N . CYS C 1 56 ? 53.528 65.023 31.036 1.00 27.25 56 CYS C N 1
ATOM 5441 C CA . CYS C 1 56 ? 54.657 65.741 31.614 1.00 29.25 56 CYS C CA 1
ATOM 5442 C C . CYS C 1 56 ? 55.638 66.191 30.537 1.00 30.50 56 CYS C C 1
ATOM 5443 O O . CYS C 1 56 ? 56.764 66.614 30.860 1.00 30.34 56 CYS C O 1
ATOM 5450 N N . MET C 1 57 ? 55.249 66.155 29.270 1.00 31.29 57 MET C N 1
ATOM 5451 C CA A MET C 1 57 ? 56.174 66.442 28.185 0.55 30.34 57 MET C CA 1
ATOM 5452 C CA B MET C 1 57 ? 56.205 66.437 28.218 0.45 30.33 57 MET C CA 1
ATOM 5453 C C . MET C 1 57 ? 56.515 67.932 28.141 1.00 28.52 57 MET C C 1
ATOM 5454 O O . MET C 1 57 ? 55.691 68.779 28.504 1.00 27.07 57 MET C O 1
ATOM 5481 N N . PRO C 1 58 ? 57.719 68.284 27.692 1.00 27.54 58 PRO C N 1
ATOM 5482 C CA . PRO C 1 58 ? 58.058 69.695 27.505 1.00 29.07 58 PRO C CA 1
ATOM 5483 C C . PRO C 1 58 ? 57.383 70.254 26.265 1.00 28.97 58 PRO C C 1
ATOM 5484 O O . PRO C 1 58 ? 56.937 69.521 25.391 1.00 31.30 58 PRO C O 1
ATOM 5495 N N . GLY C 1 59 ? 57.315 71.581 26.206 1.00 32.18 59 GLY C N 1
ATOM 5496 C CA . GLY C 1 59 ? 56.653 72.239 25.093 1.00 36.04 59 GLY C CA 1
ATOM 5497 C C . GLY C 1 59 ? 57.235 73.610 24.831 1.00 36.18 59 GLY C C 1
ATOM 5498 O O . GLY C 1 59 ? 57.824 74.243 25.713 1.00 34.61 59 GLY C O 1
ATOM 5502 N N . MET C 1 60 ? 57.056 74.068 23.594 1.00 32.92 60 MET C N 1
ATOM 5503 C CA . MET C 1 60 ? 57.625 75.337 23.170 1.00 33.09 60 MET C CA 1
ATOM 5504 C C . MET C 1 60 ? 56.787 76.505 23.659 1.00 36.60 60 MET C C 1
ATOM 5505 O O . MET C 1 60 ? 55.555 76.484 23.575 1.00 37.74 60 MET C O 1
ATOM 5519 N N . LYS C 1 61 ? 57.465 77.539 24.151 1.00 40.02 61 LYS C N 1
ATOM 5520 C CA . LYS C 1 61 ? 56.804 78.777 24.550 1.00 43.07 61 LYS C CA 1
ATOM 5521 C C . LYS C 1 61 ? 57.772 79.926 24.315 1.00 49.91 61 LYS C C 1
ATOM 5522 O O . LYS C 1 61 ? 58.835 79.979 24.941 1.00 47.26 61 LYS C O 1
ATOM 5541 N N . ASP C 1 62 ? 57.415 80.832 23.404 1.00 51.94 62 ASP C N 1
ATOM 5542 C CA . ASP C 1 62 ? 58.238 82.003 23.104 1.00 53.33 62 ASP C CA 1
ATOM 5543 C C . ASP C 1 62 ? 59.672 81.594 22.774 1.00 53.65 62 ASP C C 1
ATOM 5544 O O . ASP C 1 62 ? 60.641 82.089 23.355 1.00 56.51 62 ASP C O 1
ATOM 5553 N N . GLY C 1 63 ? 59.802 80.665 21.827 1.00 48.71 63 GLY C N 1
ATOM 5554 C CA . GLY C 1 63 ? 61.093 80.174 21.400 1.00 48.92 63 GLY C CA 1
ATOM 5555 C C . GLY C 1 63 ? 61.830 79.308 22.396 1.00 49.69 63 GLY C C 1
ATOM 5556 O O . GLY C 1 63 ? 62.888 78.767 22.052 1.00 49.98 63 GLY C O 1
ATOM 5560 N N . LYS C 1 64 ? 61.318 79.152 23.613 1.00 50.52 64 LYS C N 1
ATOM 5561 C CA . LYS C 1 64 ? 61.941 78.317 24.630 1.00 45.68 64 LYS C CA 1
ATOM 5562 C C . LYS C 1 64 ? 61.198 76.992 24.751 1.00 42.57 64 LYS C C 1
ATOM 5563 O O . LYS C 1 64 ? 59.969 76.952 24.681 1.00 40.87 64 LYS C O 1
ATOM 5582 N N . GLU C 1 65 ? 61.951 75.909 24.929 1.00 37.41 65 GLU C N 1
ATOM 5583 C CA . GLU C 1 65 ? 61.385 74.603 25.262 1.00 35.71 65 GLU C CA 1
ATOM 5584 C C . GLU C 1 65 ? 61.252 74.534 26.788 1.00 38.52 65 GLU C C 1
ATOM 5585 O O . GLU C 1 65 ? 62.256 74.520 27.507 1.00 35.55 65 GLU C O 1
ATOM 5597 N N . VAL C 1 66 ? 60.017 74.504 27.275 1.00 32.28 66 VAL C N 1
ATOM 5598 C CA . VAL C 1 66 ? 59.710 74.691 28.693 1.00 32.13 66 VAL C CA 1
ATOM 5599 C C . VAL C 1 66 ? 59.416 73.333 29.322 1.00 30.76 66 VAL C C 1
ATOM 5600 O O . VAL C 1 66 ? 58.492 72.637 28.868 1.00 26.75 66 VAL C O 1
ATOM 5613 N N . PRO C 1 67 ? 60.125 72.937 30.386 1.00 30.89 67 PRO C N 1
ATOM 5614 C CA . PRO C 1 67 ? 59.903 71.607 30.970 1.00 28.33 67 PRO C CA 1
ATOM 5615 C C . PRO C 1 67 ? 58.467 71.434 31.459 1.00 25.23 67 PRO C C 1
ATOM 5616 O O . PRO C 1 67 ? 57.863 72.357 32.012 1.00 27.20 67 PRO C O 1
ATOM 5627 N N . ALA C 1 68 ? 57.929 70.241 31.217 1.00 25.51 68 ALA C N 1
ATOM 5628 C CA . ALA C 1 68 ? 56.593 69.824 31.650 1.00 25.38 68 ALA C CA 1
ATOM 5629 C C . ALA C 1 68 ? 55.484 70.783 31.221 1.00 26.48 68 ALA C C 1
ATOM 5630 O O . ALA C 1 68 ? 54.396 70.789 31.801 1.00 23.84 68 ALA C O 1
ATOM 5637 N N . LEU C 1 69 ? 55.695 71.572 30.168 1.00 25.77 69 LEU C N 1
ATOM 5638 C CA . LEU C 1 69 ? 54.685 72.545 29.771 1.00 24.09 69 LEU C CA 1
ATOM 5639 C C . LEU C 1 69 ? 53.384 71.882 29.326 1.00 23.13 69 LEU C C 1
ATOM 5640 O O . LEU C 1 69 ? 52.305 72.457 29.499 1.00 23.86 69 LEU C O 1
ATOM 5656 N N . MET C 1 70 ? 53.461 70.690 28.736 1.00 25.34 70 MET C N 1
ATOM 5657 C CA A MET C 1 70 ? 52.266 70.055 28.197 0.82 25.27 70 MET C CA 1
ATOM 5658 C CA B MET C 1 70 ? 52.270 70.043 28.194 0.18 25.36 70 MET C CA 1
ATOM 5659 C C . MET C 1 70 ? 51.312 69.567 29.276 1.00 24.86 70 MET C C 1
ATOM 5660 O O . MET C 1 70 ? 50.186 69.181 28.957 1.00 24.41 70 MET C O 1
ATOM 5687 N N . ALA C 1 71 ? 51.717 69.587 30.547 1.00 23.31 71 ALA C N 1
ATOM 5688 C CA . ALA C 1 71 ? 50.753 69.286 31.601 1.00 21.54 71 ALA C CA 1
ATOM 5689 C C . ALA C 1 71 ? 49.640 70.318 31.677 1.00 23.49 71 ALA C C 1
ATOM 5690 O O . ALA C 1 71 ? 48.653 70.094 32.385 1.00 22.68 71 ALA C O 1
ATOM 5697 N N . GLY C 1 72 ? 49.792 71.461 31.016 1.00 22.16 72 GLY C N 1
ATOM 5698 C CA . GLY C 1 72 ? 48.785 72.489 31.091 1.00 24.10 72 GLY C CA 1
ATOM 5699 C C . GLY C 1 72 ? 48.840 73.193 32.434 1.00 22.04 72 GLY C C 1
ATOM 5700 O O . GLY C 1 72 ? 49.826 73.122 33.159 1.00 20.94 72 GLY C O 1
ATOM 5704 N N . GLY C 1 73 ? 47.765 73.912 32.736 1.00 20.93 73 GLY C N 1
ATOM 5705 C CA . GLY C 1 73 ? 47.675 74.694 33.950 1.00 22.03 73 GLY C CA 1
ATOM 5706 C C . GLY C 1 73 ? 47.178 73.865 35.122 1.00 17.79 73 GLY C C 1
ATOM 5707 O O . GLY C 1 73 ? 47.066 72.639 35.054 1.00 19.81 73 GLY C O 1
ATOM 5711 N N . HIS C 1 74 ? 46.888 74.560 36.220 1.00 20.00 74 HIS C N 1
ATOM 5712 C CA . HIS C 1 74 ? 46.387 73.875 37.405 1.00 18.80 74 HIS C CA 1
ATOM 5713 C C . HIS C 1 74 ? 44.986 73.349 37.139 1.00 18.46 74 HIS C C 1
ATOM 5714 O O . HIS C 1 74 ? 44.156 74.029 36.519 1.00 20.98 74 HIS C O 1
ATOM 5728 N N . LEU C 1 75 ? 44.725 72.135 37.610 1.00 17.08 75 LEU C N 1
ATOM 5729 C CA . LEU C 1 75 ? 43.390 71.550 37.473 1.00 17.86 75 LEU C CA 1
ATOM 5730 C C . LEU C 1 75 ? 42.333 72.504 38.014 1.00 20.24 75 LEU C C 1
ATOM 5731 O O . LEU C 1 75 ? 42.395 72.939 39.169 1.00 19.38 75 LEU C O 1
ATOM 5747 N N . ASP C 1 76 ? 41.339 72.816 37.182 1.00 18.86 76 ASP C N 1
ATOM 5748 C CA . ASP C 1 76 ? 40.411 73.892 37.497 1.00 19.19 76 ASP C CA 1
ATOM 5749 C C . ASP C 1 76 ? 39.040 73.629 36.882 1.00 20.22 76 ASP C C 1
ATOM 5750 O O . ASP C 1 76 ? 38.584 74.436 36.067 1.00 20.01 76 ASP C O 1
ATOM 5759 N N . PRO C 1 77 ? 38.359 72.540 37.257 1.00 22.62 77 PRO C N 1
ATOM 5760 C CA . PRO C 1 77 ? 37.054 72.237 36.631 1.00 22.52 77 PRO C CA 1
ATOM 5761 C C . PRO C 1 77 ? 35.985 73.273 36.905 1.00 24.18 77 PRO C C 1
ATOM 5762 O O . PRO C 1 77 ? 35.015 73.361 36.134 1.00 26.52 77 PRO C O 1
ATOM 5773 N N . GLU C 1 78 ? 36.104 74.040 37.981 1.00 19.85 78 GLU C N 1
ATOM 5774 C CA . GLU C 1 78 ? 35.151 75.089 38.307 1.00 23.83 78 GLU C CA 1
ATOM 5775 C C . GLU C 1 78 ? 35.456 76.401 37.597 1.00 22.98 78 GLU C C 1
ATOM 5776 O O . GLU C 1 78 ? 34.746 77.389 37.824 1.00 23.56 78 GLU C O 1
ATOM 5788 N N . LYS C 1 79 ? 36.475 76.430 36.745 1.00 22.19 79 LYS C N 1
ATOM 5789 C CA . LYS C 1 79 ? 36.790 77.601 35.928 1.00 23.04 79 LYS C CA 1
ATOM 5790 C C . LYS C 1 79 ? 36.955 78.846 36.785 1.00 24.98 79 LYS C C 1
ATOM 5791 O O . LYS C 1 79 ? 36.451 79.924 36.466 1.00 27.34 79 LYS C O 1
ATOM 5810 N N . THR C 1 80 ? 37.662 78.701 37.903 1.00 22.03 80 THR C N 1
ATOM 5811 C CA . THR C 1 80 ? 37.846 79.843 38.786 1.00 23.68 80 THR C CA 1
ATOM 5812 C C . THR C 1 80 ? 38.924 80.789 38.276 1.00 21.75 80 THR C C 1
ATOM 5813 O O . THR C 1 80 ? 38.832 81.997 38.510 1.00 24.71 80 THR C O 1
ATOM 5824 N N . GLY C 1 81 ? 39.952 80.252 37.618 1.00 22.27 81 GLY C N 1
ATOM 5825 C CA . GLY C 1 81 ? 41.123 81.001 37.202 1.00 23.63 81 GLY C CA 1
ATOM 5826 C C . GLY C 1 81 ? 41.965 81.546 38.332 1.00 24.48 81 GLY C C 1
ATOM 5827 O O . GLY C 1 81 ? 42.855 82.363 38.087 1.00 22.34 81 GLY C O 1
ATOM 5831 N N . LYS C 1 82 ? 41.725 81.113 39.566 1.00 21.06 82 LYS C N 1
ATOM 5832 C CA . LYS C 1 82 ? 42.377 81.693 40.734 1.00 22.64 82 LYS C CA 1
ATOM 5833 C C . LYS C 1 82 ? 43.179 80.637 41.485 1.00 21.10 82 LYS C C 1
ATOM 5834 O O . LYS C 1 82 ? 42.681 79.527 41.726 1.00 19.44 82 LYS C O 1
ATOM 5853 N N . HIS C 1 83 ? 44.400 80.989 41.857 1.00 19.12 83 HIS C N 1
ATOM 5854 C CA . HIS C 1 83 ? 45.248 80.117 42.678 1.00 17.82 83 HIS C CA 1
ATOM 5855 C C . HIS C 1 83 ? 45.116 80.553 44.136 1.00 20.80 83 HIS C C 1
ATOM 5856 O O . HIS C 1 83 ? 45.690 81.566 44.561 1.00 21.61 83 HIS C O 1
ATOM 5870 N N . LEU C 1 84 ? 44.366 79.765 44.921 1.00 20.21 84 LEU C N 1
ATOM 5871 C CA . LEU C 1 84 ? 44.090 80.125 46.307 1.00 18.94 84 LEU C CA 1
ATOM 5872 C C . LEU C 1 84 ? 44.423 79.012 47.293 1.00 20.02 84 LEU C C 1
ATOM 5873 O O . LEU C 1 84 ? 44.097 79.136 48.486 1.00 18.52 84 LEU C O 1
ATOM 5889 N N . GLY C 1 85 ? 45.077 77.947 46.848 1.00 17.66 85 GLY C N 1
ATOM 5890 C CA . GLY C 1 85 ? 45.559 76.938 47.768 1.00 19.31 85 GLY C CA 1
ATOM 5891 C C . GLY C 1 85 ? 44.562 75.856 48.100 1.00 16.42 85 GLY C C 1
ATOM 5892 O O . GLY C 1 85 ? 43.416 75.853 47.643 1.00 18.30 85 GLY C O 1
ATOM 5896 N N . PRO C 1 86 ? 44.985 74.926 48.955 1.00 14.60 86 PRO C N 1
ATOM 5897 C CA . PRO C 1 86 ? 44.199 73.714 49.208 1.00 15.26 86 PRO C CA 1
ATOM 5898 C C . PRO C 1 86 ? 43.066 73.891 50.202 1.00 16.22 86 PRO C C 1
ATOM 5899 O O . PRO C 1 86 ? 42.294 72.934 50.411 1.00 18.13 86 PRO C O 1
ATOM 5910 N N . TYR C 1 87 ? 42.945 75.052 50.838 1.00 17.26 87 TYR C N 1
ATOM 5911 C CA . TYR C 1 87 ? 41.939 75.259 51.870 1.00 17.29 87 TYR C CA 1
ATOM 5912 C C . TYR C 1 87 ? 40.920 76.328 51.487 1.00 21.26 87 TYR C C 1
ATOM 5913 O O . TYR C 1 87 ? 40.162 76.785 52.349 1.00 21.49 87 TYR C O 1
ATOM 5931 N N . ASN C 1 88 ? 40.861 76.716 50.214 1.00 19.35 88 ASN C N 1
ATOM 5932 C CA . ASN C 1 88 ? 39.957 77.759 49.735 1.00 21.60 88 ASN C CA 1
ATOM 5933 C C . ASN C 1 88 ? 39.236 77.244 48.493 1.00 23.57 88 ASN C C 1
ATOM 5934 O O . ASN C 1 88 ? 39.861 77.031 47.448 1.00 22.23 88 ASN C O 1
ATOM 5945 N N . ASP C 1 89 ? 37.919 77.071 48.596 1.00 23.75 89 ASP C N 1
ATOM 5946 C CA . ASP C 1 89 ? 37.164 76.472 47.501 1.00 25.38 89 ASP C CA 1
ATOM 5947 C C . ASP C 1 89 ? 36.924 77.429 46.339 1.00 26.77 89 ASP C C 1
ATOM 5948 O O . ASP C 1 89 ? 36.302 77.019 45.353 1.00 27.17 89 ASP C O 1
ATOM 5957 N N . LYS C 1 90 ? 37.405 78.670 46.415 1.00 22.27 90 LYS C N 1
ATOM 5958 C CA . LYS C 1 90 ? 37.214 79.629 45.330 1.00 25.88 90 LYS C CA 1
ATOM 5959 C C . LYS C 1 90 ? 38.317 79.587 44.287 1.00 24.61 90 LYS C C 1
ATOM 5960 O O . LYS C 1 90 ? 38.273 80.368 43.326 1.00 24.03 90 LYS C O 1
ATOM 5979 N N . GLY C 1 91 ? 39.289 78.691 44.439 1.00 21.51 91 GLY C N 1
ATOM 5980 C CA . GLY C 1 91 ? 40.361 78.571 43.480 1.00 21.07 91 GLY C CA 1
ATOM 5981 C C . GLY C 1 91 ? 40.537 77.182 42.908 1.00 17.51 91 GLY C C 1
ATOM 5982 O O . GLY C 1 91 ? 39.699 76.299 43.109 1.00 18.90 91 GLY C O 1
ATOM 5986 N N . HIS C 1 92 ? 41.637 76.986 42.183 1.00 19.09 92 HIS C N 1
ATOM 5987 C CA . HIS C 1 92 ? 41.898 75.727 41.495 1.00 18.52 92 HIS C CA 1
ATOM 5988 C C . HIS C 1 92 ? 41.693 74.513 42.389 1.00 19.82 92 HIS C C 1
ATOM 5989 O O . HIS C 1 92 ? 42.342 74.390 43.430 1.00 19.45 92 HIS C O 1
ATOM 6003 N N . LEU C 1 93 ? 40.854 73.569 41.939 1.00 18.11 93 LEU C N 1
ATOM 6004 C CA . LEU C 1 93 ? 40.720 72.305 42.666 1.00 16.95 93 LEU C CA 1
ATOM 6005 C C . LEU C 1 93 ? 42.054 71.578 42.783 1.00 18.59 93 LEU C C 1
ATOM 6006 O O . LEU C 1 93 ? 42.288 70.849 43.763 1.00 19.60 93 LEU C O 1
ATOM 6022 N N . GLY C 1 94 ? 42.948 71.775 41.806 1.00 14.61 94 GLY C N 1
ATOM 6023 C CA . GLY C 1 94 ? 44.217 71.098 41.785 1.00 17.26 94 GLY C CA 1
ATOM 6024 C C . GLY C 1 94 ? 45.230 71.609 42.799 1.00 15.29 94 GLY C C 1
ATOM 6025 O O . GLY C 1 94 ? 46.331 71.066 42.852 1.00 16.23 94 GLY C O 1
ATOM 6029 N N . ASP C 1 95 ? 44.904 72.635 43.579 1.00 16.29 95 ASP C N 1
ATOM 6030 C CA . ASP C 1 95 ? 45.890 73.220 44.498 1.00 14.76 95 ASP C CA 1
ATOM 6031 C C . ASP C 1 95 ? 46.081 72.314 45.716 1.00 16.59 95 ASP C C 1
ATOM 6032 O O . ASP C 1 95 ? 45.159 72.134 46.514 1.00 15.63 95 ASP C O 1
ATOM 6041 N N . LEU C 1 96 ? 47.275 71.772 45.879 1.00 14.41 96 LEU C N 1
ATOM 6042 C CA . LEU C 1 96 ? 47.588 70.930 47.026 1.00 13.70 96 LEU C CA 1
ATOM 6043 C C . LEU C 1 96 ? 48.453 71.700 48.001 1.00 15.88 96 LEU C C 1
ATOM 6044 O O . LEU C 1 96 ? 48.989 72.764 47.676 1.00 16.67 96 LEU C O 1
ATOM 6060 N N . PRO C 1 97 ? 48.595 71.210 49.238 1.00 15.76 97 PRO C N 1
ATOM 6061 C CA . PRO C 1 97 ? 49.531 71.860 50.155 1.00 15.68 97 PRO C CA 1
ATOM 6062 C C . PRO C 1 97 ? 50.950 71.798 49.621 1.00 14.83 97 PRO C C 1
ATOM 6063 O O . PRO C 1 97 ? 51.318 70.896 48.876 1.00 15.50 97 PRO C O 1
ATOM 6074 N N . GLY C 1 98 ? 51.748 72.768 50.029 1.00 16.53 98 GLY C N 1
ATOM 6075 C CA . GLY C 1 98 ? 53.149 72.755 49.679 1.00 15.00 98 GLY C CA 1
ATOM 6076 C C . GLY C 1 98 ? 53.810 71.443 50.019 1.00 16.66 98 GLY C C 1
ATOM 6077 O O . GLY C 1 98 ? 53.609 70.903 51.120 1.00 15.54 98 GLY C O 1
ATOM 6081 N N . LEU C 1 99 ? 54.633 70.930 49.102 1.00 18.55 99 LEU C N 1
ATOM 6082 C CA . LEU C 1 99 ? 55.375 69.701 49.336 1.00 17.54 99 LEU C CA 1
ATOM 6083 C C . LEU C 1 99 ? 56.551 70.014 50.250 1.00 18.93 99 LEU C C 1
ATOM 6084 O O . LEU C 1 99 ? 57.281 70.976 50.010 1.00 18.27 99 LEU C O 1
ATOM 6100 N N . VAL C 1 100 ? 56.689 69.238 51.322 1.00 17.64 100 VAL C N 1
ATOM 6101 C CA . VAL C 1 100 ? 57.699 69.463 52.345 1.00 19.07 100 VAL C CA 1
ATOM 6102 C C . VAL C 1 100 ? 58.899 68.584 52.032 1.00 17.21 100 VAL C C 1
ATOM 6103 O O . VAL C 1 100 ? 58.779 67.354 52.023 1.00 19.19 100 VAL C O 1
ATOM 6116 N N . VAL C 1 101 ? 60.042 69.223 51.781 1.00 21.99 101 VAL C N 1
ATOM 6117 C CA . VAL C 1 101 ? 61.309 68.548 51.512 1.00 25.26 101 VAL C CA 1
ATOM 6118 C C . VAL C 1 101 ? 62.240 68.760 52.702 1.00 22.99 101 VAL C C 1
ATOM 6119 O O . VAL C 1 101 ? 62.504 69.898 53.105 1.00 21.63 101 VAL C O 1
ATOM 6132 N N . ASN C 1 102 ? 62.752 67.662 53.224 1.00 24.09 102 ASN C N 1
ATOM 6133 C CA . ASN C 1 102 ? 63.628 67.648 54.388 1.00 24.11 102 ASN C CA 1
ATOM 6134 C C . ASN C 1 102 ? 64.984 68.304 54.089 1.00 31.28 102 ASN C C 1
ATOM 6135 O O . ASN C 1 102 ? 65.319 68.650 52.951 1.00 27.12 102 ASN C O 1
ATOM 6146 N N . ALA C 1 103 ? 65.787 68.459 55.144 1.00 28.84 103 ALA C N 1
ATOM 6147 C CA . ALA C 1 103 ? 67.082 69.124 55.008 1.00 32.71 103 ALA C CA 1
ATOM 6148 C C . ALA C 1 103 ? 68.052 68.338 54.146 1.00 30.01 103 ALA C C 1
ATOM 6149 O O . ALA C 1 103 ? 69.056 68.906 53.685 1.00 33.61 103 ALA C O 1
ATOM 6156 N N . ASP C 1 104 ? 67.798 67.050 53.934 1.00 30.33 104 ASP C N 1
ATOM 6157 C CA . ASP C 1 104 ? 68.667 66.202 53.139 1.00 29.22 104 ASP C CA 1
ATOM 6158 C C . ASP C 1 104 ? 68.156 66.019 51.714 1.00 36.65 104 ASP C C 1
ATOM 6159 O O . ASP C 1 104 ? 68.679 65.179 50.977 1.00 37.63 104 ASP C O 1
ATOM 6168 N N . GLY C 1 105 ? 67.122 66.763 51.321 1.00 33.44 105 GLY C N 1
ATOM 6169 C CA . GLY C 1 105 ? 66.617 66.688 49.965 1.00 31.49 105 GLY C CA 1
ATOM 6170 C C . GLY C 1 105 ? 65.601 65.597 49.711 1.00 30.42 105 GLY C C 1
ATOM 6171 O O . GLY C 1 105 ? 65.172 65.433 48.561 1.00 32.61 105 GLY C O 1
ATOM 6175 N N . THR C 1 106 ? 65.196 64.847 50.731 1.00 31.63 106 THR C N 1
ATOM 6176 C CA . THR C 1 106 ? 64.128 63.869 50.576 1.00 27.60 106 THR C CA 1
ATOM 6177 C C . THR C 1 106 ? 62.800 64.478 51.027 1.00 28.77 106 THR C C 1
ATOM 6178 O O . THR C 1 106 ? 62.765 65.428 51.811 1.00 28.36 106 THR C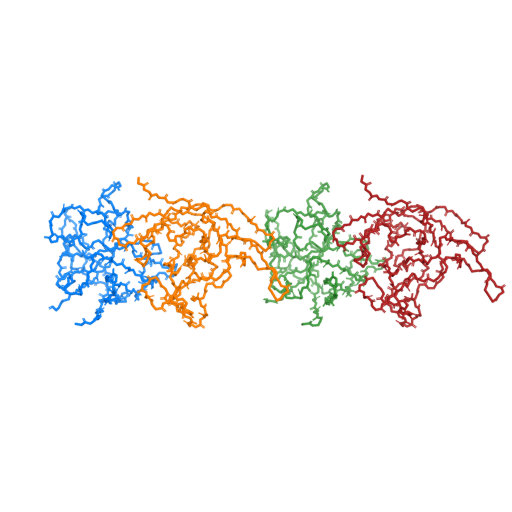 O 1
ATOM 6189 N N . ALA C 1 107 ? 61.714 63.905 50.524 1.00 29.11 107 ALA C N 1
ATOM 6190 C CA . ALA C 1 107 ? 60.356 64.344 50.852 1.00 28.26 107 ALA C CA 1
ATOM 6191 C C . ALA C 1 107 ? 59.565 63.152 51.353 1.00 24.67 107 ALA C C 1
ATOM 6192 O O . ALA C 1 107 ? 59.405 62.169 50.631 1.00 27.75 107 ALA C O 1
ATOM 6199 N N . THR C 1 108 ? 59.043 63.257 52.587 1.00 24.89 1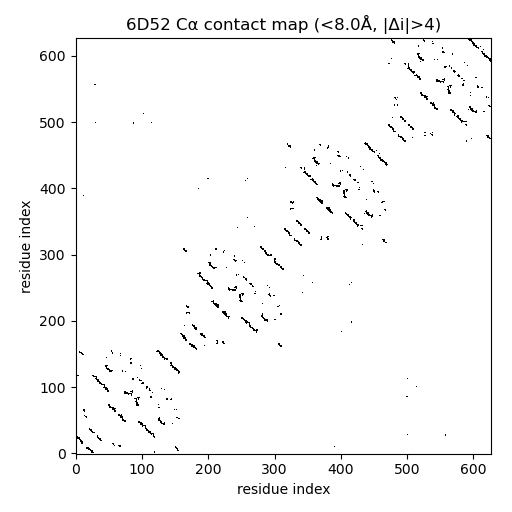08 THR C N 1
ATOM 6200 C CA . THR C 1 108 ? 58.324 62.177 53.264 1.00 24.15 108 THR C CA 1
ATOM 6201 C C . THR C 1 108 ? 57.059 62.625 54.004 1.00 23.22 108 THR C C 1
ATOM 6202 O O . THR C 1 108 ? 56.171 61.798 54.240 1.00 21.62 108 THR C O 1
ATOM 6213 N N . TYR C 1 109 ? 56.938 63.880 54.348 1.00 24.06 109 TYR C N 1
ATOM 6214 C CA . TYR C 1 109 ? 55.800 64.345 55.150 1.00 20.28 109 TYR C CA 1
ATOM 6215 C C . TYR C 1 109 ? 54.496 64.228 54.381 1.00 20.89 109 TYR C C 1
ATOM 6216 O O . TYR C 1 109 ? 54.405 64.727 53.252 1.00 21.94 109 TYR C O 1
ATOM 6234 N N . PRO C 1 110 ? 53.476 63.586 54.944 1.00 19.80 110 PRO C N 1
ATOM 6235 C CA . PRO C 1 110 ? 52.202 63.414 54.229 1.00 21.52 110 PRO C CA 1
ATOM 6236 C C . PRO C 1 110 ? 51.378 64.697 54.157 1.00 20.35 110 PRO C C 1
ATOM 6237 O O . PRO C 1 110 ? 51.383 65.519 55.074 1.00 17.38 110 PRO C O 1
ATOM 6248 N N . LEU C 1 111 ? 50.674 64.863 53.034 1.00 18.89 111 LEU C N 1
ATOM 6249 C CA . LEU C 1 111 ? 49.961 66.102 52.717 1.00 19.23 111 LEU C CA 1
ATOM 6250 C C . LEU C 1 111 ? 48.490 65.821 52.461 1.00 19.31 111 LEU C C 1
ATOM 6251 O O . LEU C 1 111 ? 48.138 65.068 51.551 1.00 19.70 111 LEU C O 1
ATOM 6267 N N . LEU C 1 112 ? 47.625 66.435 53.245 1.00 18.75 112 LEU C N 1
ATOM 6268 C CA . LEU C 1 112 ? 46.187 66.254 53.104 1.00 17.15 112 LEU C CA 1
ATOM 6269 C C . LEU C 1 112 ? 45.601 67.365 52.250 1.00 15.79 112 LEU C C 1
ATOM 6270 O O . LEU C 1 112 ? 45.774 68.547 52.557 1.00 16.45 112 LEU C O 1
ATOM 6286 N N . ALA C 1 113 ? 44.876 66.978 51.196 1.00 17.46 113 ALA C N 1
ATOM 6287 C CA . ALA C 1 113 ? 44.142 67.921 50.353 1.00 14.92 113 ALA C CA 1
ATOM 6288 C C . ALA C 1 113 ? 42.660 67.731 50.652 1.00 18.75 113 ALA C C 1
ATOM 6289 O O . ALA C 1 113 ? 42.007 66.856 50.056 1.00 21.84 113 ALA C O 1
ATOM 6296 N N . PRO C 1 114 ? 42.086 68.500 51.576 1.00 17.40 114 PRO C N 1
ATOM 6297 C CA . PRO C 1 114 ? 40.719 68.202 52.035 1.00 18.43 114 PRO C CA 1
ATOM 6298 C C . PRO C 1 114 ? 39.645 68.441 50.986 1.00 23.34 114 PRO C C 1
ATOM 6299 O O . PRO C 1 114 ? 38.513 67.960 51.159 1.00 23.04 114 PRO C O 1
ATOM 6310 N N . ARG C 1 115 ? 39.953 69.181 49.922 1.00 20.20 115 ARG C N 1
ATOM 6311 C CA . ARG C 1 115 ? 38.983 69.448 48.872 1.00 22.47 115 ARG C CA 1
ATOM 6312 C C . ARG C 1 115 ? 38.824 68.279 47.911 1.00 22.28 115 ARG C C 1
ATOM 6313 O O . ARG C 1 115 ? 37.811 68.216 47.202 1.00 26.82 115 ARG C O 1
ATOM 6334 N N . LEU C 1 116 ? 39.774 67.344 47.896 1.00 22.64 116 LEU C N 1
ATOM 6335 C CA . LEU C 1 116 ? 39.750 66.173 47.029 1.00 21.89 116 LEU C CA 1
ATOM 6336 C C . LEU C 1 116 ? 39.367 64.941 47.841 1.00 28.75 116 LEU C C 1
ATOM 6337 O O . LEU C 1 116 ? 39.983 64.648 48.871 1.00 24.66 116 LEU C O 1
ATOM 6353 N N . LYS C 1 117 ? 38.378 64.198 47.355 1.00 30.32 117 LYS C N 1
ATOM 6354 C CA . LYS C 1 117 ? 37.803 63.102 48.124 1.00 32.52 117 LYS C CA 1
ATOM 6355 C C . LYS C 1 117 ? 38.085 61.714 47.565 1.00 35.80 117 LYS C C 1
ATOM 6356 O O . LYS C 1 117 ? 38.205 60.764 48.340 1.00 35.15 117 LYS C O 1
ATOM 6375 N N . SER C 1 118 ? 38.176 61.556 46.248 1.00 31.72 118 SER C N 1
ATOM 6376 C CA . SER C 1 118 ? 38.260 60.233 45.638 1.00 35.62 118 SER C CA 1
ATOM 6377 C C . SER C 1 118 ? 39.475 60.143 44.731 1.00 35.23 118 SER C C 1
ATOM 6378 O O . SER C 1 118 ? 39.759 61.071 43.966 1.00 33.66 118 SER C O 1
ATOM 6386 N N . LEU C 1 119 ? 40.186 59.012 44.815 1.00 34.15 119 LEU C N 1
ATOM 6387 C CA . LEU C 1 119 ? 41.303 58.771 43.914 1.00 37.88 119 LEU C CA 1
ATOM 6388 C C . LEU C 1 119 ? 40.901 58.986 42.464 1.00 36.97 119 LEU C C 1
ATOM 6389 O O . LEU C 1 119 ? 41.740 59.349 41.630 1.00 35.69 119 LEU C O 1
ATOM 6405 N N . SER C 1 120 ? 39.624 58.772 42.149 1.00 34.73 120 SER C N 1
ATOM 6406 C CA . SER C 1 120 ? 39.161 58.912 40.773 1.00 37.98 120 SER C CA 1
ATOM 6407 C C . SER C 1 120 ? 39.376 60.322 40.254 1.00 36.73 120 SER C C 1
ATOM 6408 O O . SER C 1 120 ? 39.604 60.511 39.053 1.00 35.66 120 SER C O 1
ATOM 6416 N N . GLU C 1 121 ? 39.293 61.325 41.132 1.00 35.52 121 GLU C N 1
ATOM 6417 C CA . GLU C 1 121 ? 39.380 62.710 40.692 1.00 32.91 121 GLU C CA 1
ATOM 6418 C C . GLU C 1 121 ? 40.751 63.055 40.142 1.00 29.85 121 GLU C C 1
ATOM 6419 O O . GLU C 1 121 ? 40.891 64.101 39.499 1.00 32.32 121 GLU C O 1
ATOM 6431 N N . LEU C 1 122 ? 41.757 62.212 40.381 1.00 31.34 122 LEU C N 1
ATOM 6432 C CA . LEU C 1 122 ? 43.091 62.432 39.853 1.00 31.21 122 LEU C CA 1
ATOM 6433 C C . LEU C 1 122 ? 43.317 61.762 38.499 1.00 29.67 122 LEU C C 1
ATOM 6434 O O . LEU C 1 122 ? 44.302 62.076 37.835 1.00 30.91 122 LEU C O 1
ATOM 6450 N N . LYS C 1 123 ? 42.452 60.833 38.100 1.00 32.05 123 LYS C N 1
ATOM 6451 C CA A LYS C 1 123 ? 42.660 60.094 36.859 0.51 33.37 123 LYS C CA 1
ATOM 6452 C CA B LYS C 1 123 ? 42.651 60.092 36.857 0.49 33.38 123 LYS C CA 1
ATOM 6453 C C . LYS C 1 123 ? 42.529 61.018 35.651 1.00 30.16 123 LYS C C 1
ATOM 6454 O O . LYS C 1 123 ? 41.588 61.804 35.551 1.00 28.50 123 LYS C O 1
ATOM 6491 N N . GLY C 1 124 ? 43.486 60.920 34.735 1.00 33.97 124 GLY C N 1
ATOM 6492 C CA . GLY C 1 124 ? 43.493 61.784 33.572 1.00 31.01 124 GLY C CA 1
ATOM 6493 C C . GLY C 1 124 ? 44.143 63.131 33.788 1.00 27.50 124 GLY C C 1
ATOM 6494 O O . GLY C 1 124 ? 43.903 64.058 33.001 1.00 25.75 124 GLY C O 1
ATOM 6498 N N . HIS C 1 125 ? 44.954 63.267 34.836 1.00 28.16 125 HIS C N 1
ATOM 6499 C CA . HIS C 1 125 ? 45.637 64.510 35.177 1.00 25.74 125 HIS C CA 1
ATOM 6500 C C . HIS C 1 125 ? 47.085 64.188 35.522 1.00 25.51 125 HIS C C 1
ATOM 6501 O O . HIS C 1 125 ? 47.539 63.046 35.389 1.00 29.26 125 HIS C O 1
ATOM 6515 N N . SER C 1 126 ? 47.824 65.200 35.985 1.00 23.40 126 SER C N 1
ATOM 6516 C CA . SER C 1 126 ? 49.225 65.055 36.335 1.00 24.14 126 SER C CA 1
ATOM 6517 C C . SER C 1 126 ? 49.484 65.700 37.695 1.00 22.55 126 SER C C 1
ATOM 6518 O O . SER C 1 126 ? 48.746 66.594 38.119 1.00 22.01 126 SER C O 1
ATOM 6526 N N . LEU C 1 127 ? 50.554 65.242 38.351 1.00 23.15 127 LEU C N 1
ATOM 6527 C CA . LEU C 1 127 ? 51.049 65.843 39.591 1.00 21.67 127 LEU C CA 1
ATOM 6528 C C . LEU C 1 127 ? 52.350 66.586 39.311 1.00 23.93 127 LEU C C 1
ATOM 6529 O O . LEU C 1 127 ? 53.278 66.021 38.717 1.00 24.65 127 LEU C O 1
ATOM 6545 N N . MET C 1 128 ? 52.442 67.823 39.788 1.00 19.74 128 MET C N 1
ATOM 6546 C CA . MET C 1 128 ? 53.562 68.698 39.485 1.00 21.36 128 MET C CA 1
ATOM 6547 C C . MET C 1 128 ? 54.261 69.152 40.756 1.00 19.91 128 MET C C 1
ATOM 6548 O O . MET C 1 128 ? 53.604 69.513 41.727 1.00 21.02 128 MET C O 1
ATOM 6562 N N . ILE C 1 129 ? 55.587 69.157 40.725 1.00 22.03 129 ILE C N 1
ATOM 6563 C CA . ILE C 1 129 ? 56.417 69.712 41.798 1.00 20.77 129 ILE C CA 1
ATOM 6564 C C . ILE C 1 129 ? 57.223 70.850 41.194 1.00 20.67 129 ILE C C 1
ATOM 6565 O O . ILE C 1 129 ? 57.928 70.659 40.188 1.00 23.50 129 ILE C O 1
ATOM 6581 N N . HIS C 1 130 ? 57.100 72.030 41.764 1.00 18.80 130 HIS C N 1
ATOM 6582 C CA . HIS C 1 130 ? 57.724 73.211 41.209 1.00 19.52 130 HIS C CA 1
ATOM 6583 C C . HIS C 1 130 ? 59.064 73.479 41.884 1.00 23.96 130 HIS C C 1
ATOM 6584 O O . HIS C 1 130 ? 59.379 72.925 42.938 1.00 22.43 130 HIS C O 1
ATOM 6598 N N . LYS C 1 131 ? 59.839 74.372 41.260 1.00 25.05 131 LYS C N 1
ATOM 6599 C CA . LYS C 1 131 ? 61.088 74.836 41.857 1.00 25.38 131 LYS C CA 1
ATOM 6600 C C . LYS C 1 131 ? 60.819 75.773 43.029 1.00 23.50 131 LYS C C 1
ATOM 6601 O O . LYS C 1 131 ? 61.482 75.687 44.069 1.00 27.45 131 LYS C O 1
ATOM 6620 N N . GLY C 1 132 ? 59.882 76.700 42.864 1.00 21.77 132 GLY C N 1
ATOM 6621 C CA . GLY C 1 132 ? 59.502 77.617 43.909 1.00 24.29 132 GLY C CA 1
ATOM 6622 C C . GLY C 1 132 ? 58.514 77.002 44.893 1.00 19.18 132 GLY C C 1
ATOM 6623 O O . GLY C 1 132 ? 58.156 75.836 44.812 1.00 21.21 132 GLY C O 1
ATOM 6627 N N . GLY C 1 133 ? 58.106 77.812 45.854 1.00 24.68 133 GLY C N 1
ATOM 6628 C CA . GLY C 1 133 ? 57.186 77.391 46.899 1.00 20.54 133 GLY C CA 1
ATOM 6629 C C . GLY C 1 133 ? 55.747 77.632 46.503 1.00 21.80 133 GLY C C 1
ATOM 6630 O O . GLY C 1 133 ? 55.393 77.595 45.314 1.00 19.97 133 GLY C O 1
ATOM 6634 N N . ASP C 1 134 ? 54.904 77.897 47.508 1.00 20.25 134 ASP C N 1
ATOM 6635 C CA . ASP C 1 134 ? 53.491 78.174 47.247 1.00 19.76 134 ASP C CA 1
ATOM 6636 C C . ASP C 1 134 ? 52.901 78.910 48.443 1.00 21.20 134 ASP C C 1
ATOM 6637 O O . ASP C 1 134 ? 52.769 78.320 49.520 1.00 20.55 134 ASP C O 1
ATOM 6646 N N . ASN C 1 135 ? 52.563 80.192 48.258 1.00 18.16 135 ASN C N 1
ATOM 6647 C CA . ASN C 1 135 ? 51.890 80.980 49.282 1.00 20.43 135 ASN C CA 1
ATOM 6648 C C . ASN C 1 135 ? 50.379 80.994 49.095 1.00 19.08 135 ASN C C 1
ATOM 6649 O O . ASN C 1 135 ? 49.687 81.806 49.720 1.00 21.81 135 ASN C O 1
ATOM 6660 N N . TYR C 1 136 ? 49.855 80.086 48.268 1.00 20.87 136 TYR C N 1
ATOM 6661 C CA . TYR C 1 136 ? 48.414 79.878 48.114 1.00 17.70 136 TYR C CA 1
ATOM 6662 C C . TYR C 1 136 ? 47.712 81.147 47.614 1.00 18.22 136 TYR C C 1
ATOM 6663 O O . TYR C 1 136 ? 46.550 81.399 47.938 1.00 21.33 136 TYR C O 1
ATOM 6681 N N . SER C 1 137 ? 48.401 81.917 46.770 1.00 20.52 137 SER C N 1
ATOM 6682 C CA . SER C 1 137 ? 47.868 83.171 46.261 1.00 21.59 137 SER C CA 1
ATOM 6683 C C . SER C 1 137 ? 48.461 83.455 44.890 1.00 22.48 137 SER C C 1
ATOM 6684 O O . SER C 1 137 ? 49.509 82.925 44.520 1.00 19.87 137 SER C O 1
ATOM 6692 N N . ASP C 1 138 ? 47.770 84.309 44.133 1.00 20.91 138 ASP C N 1
ATOM 6693 C CA . ASP C 1 138 ? 48.326 84.849 42.894 1.00 23.51 138 ASP C CA 1
ATOM 6694 C C . ASP C 1 138 ? 49.113 86.137 43.135 1.00 24.65 138 ASP C C 1
ATOM 6695 O O . ASP C 1 138 ? 49.632 86.725 42.178 1.00 25.37 138 ASP C O 1
ATOM 6704 N N . LYS C 1 139 ? 49.241 86.566 44.389 1.00 24.82 139 LYS C N 1
ATOM 6705 C CA . LYS C 1 139 ? 50.076 87.686 44.795 1.00 27.41 139 LYS C CA 1
ATOM 6706 C C . LYS C 1 139 ? 51.081 87.212 45.840 1.00 27.51 139 LYS C C 1
ATOM 6707 O O . LYS C 1 139 ? 50.720 86.387 46.690 1.00 25.47 139 LYS C O 1
ATOM 6726 N N . PRO C 1 140 ? 52.317 87.725 45.836 1.00 25.61 140 PRO C N 1
ATOM 6727 C CA . PRO C 1 140 ? 52.820 88.761 44.917 1.00 26.24 140 PRO C CA 1
ATOM 6728 C C . PRO C 1 140 ? 53.214 88.189 43.564 1.00 28.20 140 PRO C C 1
ATOM 6729 O O . PRO C 1 140 ? 53.502 88.941 42.617 1.00 29.14 140 PRO C O 1
ATOM 6740 N N . ALA C 1 141 ? 53.229 86.860 43.469 1.00 26.60 141 ALA C N 1
ATOM 6741 C CA . ALA C 1 141 ? 53.597 86.195 42.238 1.00 24.25 141 ALA C CA 1
ATOM 6742 C C . ALA C 1 141 ? 52.480 85.262 41.783 1.00 24.14 141 ALA C C 1
ATOM 6743 O O . ALA C 1 141 ? 51.796 84.654 42.617 1.00 24.20 141 ALA C O 1
ATOM 6750 N N . PRO C 1 142 ? 52.251 85.148 40.477 1.00 23.41 142 PRO C N 1
ATOM 6751 C CA . PRO C 1 142 ? 51.168 84.274 40.005 1.00 21.71 142 PRO C CA 1
ATOM 6752 C C . PRO C 1 142 ? 51.379 82.828 40.440 1.00 21.29 142 PRO C C 1
ATOM 6753 O O . PRO C 1 142 ? 52.505 82.351 40.576 1.00 21.01 142 PRO C O 1
ATOM 6764 N N . LEU C 1 143 ? 50.264 82.135 40.674 1.00 22.48 143 LEU C N 1
ATOM 6765 C CA . LEU C 1 143 ? 50.278 80.692 40.914 1.00 20.87 143 LEU C CA 1
ATOM 6766 C C . LEU C 1 143 ? 51.155 80.341 42.118 1.00 19.80 143 LEU C C 1
ATOM 6767 O O . LEU C 1 143 ? 51.871 79.339 42.115 1.00 20.00 143 LEU C O 1
ATOM 6783 N N . GLY C 1 144 ? 51.102 81.184 43.143 1.00 21.59 144 GLY C N 1
ATOM 6784 C CA . GLY C 1 144 ? 51.773 80.882 44.398 1.00 19.70 144 GLY C CA 1
ATOM 6785 C C . GLY C 1 144 ? 53.271 81.043 44.383 1.00 21.57 144 GLY C C 1
ATOM 6786 O O . GLY C 1 144 ? 53.929 80.750 45.396 1.00 22.53 144 GLY C O 1
ATOM 6790 N N . GLY C 1 145 ? 53.835 81.539 43.293 1.00 20.97 145 GLY C N 1
ATOM 6791 C CA . GLY C 1 145 ? 55.275 81.647 43.185 1.00 20.75 145 GLY C CA 1
ATOM 6792 C C . GLY C 1 145 ? 55.983 80.354 42.861 1.00 23.44 145 GLY C C 1
ATOM 6793 O O . GLY C 1 145 ? 57.201 80.249 43.079 1.00 24.01 145 GLY C O 1
ATOM 6797 N N . GLY C 1 146 ? 55.260 79.347 42.363 1.00 19.84 146 GLY C N 1
ATOM 6798 C CA . GLY C 1 146 ? 55.879 78.075 42.062 1.00 18.91 146 GLY C CA 1
ATOM 6799 C C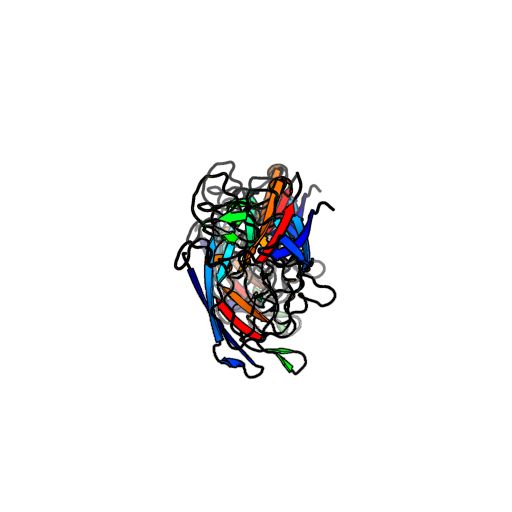 . GLY C 1 146 ? 56.909 78.166 40.960 1.00 24.20 146 GLY C C 1
ATOM 6800 O O . GLY C 1 146 ? 57.911 77.444 40.978 1.00 23.13 146 GLY C O 1
ATOM 6804 N N . GLY C 1 147 ? 56.690 79.060 39.994 1.00 24.53 147 GLY C N 1
ATOM 6805 C CA . GLY C 1 147 ? 57.656 79.195 38.925 1.00 25.20 147 GLY C CA 1
ATOM 6806 C C . GLY C 1 147 ? 57.811 77.901 38.152 1.00 24.57 147 GLY C C 1
ATOM 6807 O O . GLY C 1 147 ? 56.835 77.204 37.843 1.00 23.14 147 GLY C O 1
ATOM 6811 N N . ALA C 1 148 ? 59.055 77.573 37.835 1.00 25.86 148 ALA C N 1
ATOM 6812 C CA . ALA C 1 148 ? 59.359 76.505 36.896 1.00 25.43 148 ALA C CA 1
ATOM 6813 C C . ALA C 1 148 ? 58.960 75.143 37.440 1.00 25.65 148 ALA C C 1
ATOM 6814 O O . ALA C 1 148 ? 58.906 74.908 38.650 1.00 24.76 148 ALA C O 1
ATOM 6821 N N . ARG C 1 149 ? 58.722 74.226 36.509 1.00 25.89 149 ARG C N 1
ATOM 6822 C CA . ARG C 1 149 ? 58.297 72.868 36.816 1.00 24.43 149 ARG C CA 1
ATOM 6823 C C . ARG C 1 149 ? 59.525 71.987 36.956 1.00 28.20 149 ARG C C 1
ATOM 6824 O O . ARG C 1 149 ? 60.310 71.843 36.009 1.00 25.19 149 ARG C O 1
ATOM 6845 N N . PHE C 1 150 ? 59.721 71.421 38.151 1.00 24.75 150 PHE C N 1
ATOM 6846 C CA . PHE C 1 150 ? 60.923 70.653 38.424 1.00 25.93 150 PHE C CA 1
ATOM 6847 C C . PHE C 1 150 ? 60.735 69.161 38.242 1.00 26.16 150 PHE C C 1
ATOM 6848 O O . PHE C 1 150 ? 61.644 68.482 37.753 1.00 27.30 150 PHE C O 1
ATOM 6865 N N . ALA C 1 151 ? 59.589 68.627 38.648 1.00 22.77 151 ALA C N 1
ATOM 6866 C CA . ALA C 1 151 ? 59.319 67.199 38.541 1.00 22.02 151 ALA C CA 1
ATOM 6867 C C . ALA C 1 151 ? 57.833 67.010 38.327 1.00 23.58 151 ALA C C 1
ATOM 6868 O O . ALA C 1 151 ? 57.030 67.877 38.671 1.00 24.14 151 ALA C O 1
ATOM 6875 N N . CYS C 1 152 ? 57.477 65.852 37.774 1.00 24.10 152 CYS C N 1
ATOM 6876 C CA . CYS C 1 152 ? 56.140 65.632 37.245 1.00 26.37 152 CYS C CA 1
ATOM 6877 C C . CYS C 1 152 ? 55.869 64.141 37.191 1.00 27.47 152 CYS C C 1
ATOM 6878 O O . CYS C 1 152 ? 56.792 63.331 37.051 1.00 30.26 152 CYS C O 1
ATOM 6885 N N . GLY C 1 153 ? 54.595 63.800 37.314 1.00 23.14 153 GLY C N 1
ATOM 6886 C CA . GLY C 1 153 ? 54.095 62.447 37.240 1.00 27.55 153 GLY C CA 1
ATOM 6887 C C . GLY C 1 153 ? 52.689 62.390 36.671 1.00 31.35 153 GLY C C 1
ATOM 6888 O O . GLY C 1 153 ? 51.831 63.212 37.008 1.00 30.52 153 GLY C O 1
ATOM 6892 N N . VAL C 1 154 ? 52.417 61.419 35.798 1.00 33.04 154 VAL C N 1
ATOM 6893 C CA . VAL C 1 154 ? 51.118 61.301 35.148 1.00 31.01 154 VAL C CA 1
ATOM 6894 C C . VAL C 1 154 ? 50.278 60.275 35.893 1.00 31.13 154 VAL C C 1
ATOM 6895 O O . VAL C 1 154 ? 50.788 59.228 36.318 1.00 36.51 154 VAL C O 1
ATOM 6908 N N . ILE C 1 155 ? 48.995 60.580 36.062 1.00 30.81 155 ILE C N 1
ATOM 6909 C CA . ILE C 1 155 ? 47.994 59.639 36.554 1.00 34.17 155 ILE C CA 1
ATOM 6910 C C . ILE C 1 155 ? 47.081 59.329 35.372 1.00 38.26 155 ILE C C 1
ATOM 6911 O O . ILE C 1 155 ? 46.195 60.122 35.018 1.00 34.76 155 ILE C O 1
ATOM 6927 N N . GLU C 1 156 ? 47.276 58.157 34.779 1.00 41.98 156 GLU C N 1
ATOM 6928 C CA . GLU C 1 156 ? 46.630 57.839 33.514 1.00 43.30 156 GLU C CA 1
ATOM 6929 C C . GLU C 1 156 ? 45.141 57.576 33.673 1.00 40.06 156 GLU C C 1
ATOM 6930 O O . GLU C 1 156 ? 44.660 57.183 34.742 1.00 40.95 156 GLU C O 1
ATOM 6942 N N . LYS C 1 157 ? 44.419 57.800 32.578 1.00 44.99 157 LYS C N 1
ATOM 6943 C CA . LYS C 1 157 ? 43.015 57.425 32.408 1.00 45.36 157 LYS C CA 1
ATOM 6944 C C . LYS C 1 157 ? 42.055 58.215 33.279 1.00 44.47 157 LYS C C 1
ATOM 6945 O O . LYS C 1 157 ? 40.854 58.291 32.977 1.00 44.58 157 LYS C O 1
ATOM 6964 N N . GLU D 1 1 ? 3.946 52.416 0.234 1.00 49.72 1 GLU A N 1
ATOM 6965 C CA . GLU D 1 1 ? 5.048 52.118 1.189 1.00 52.39 1 GLU A CA 1
ATOM 6966 C C . GLU D 1 1 ? 4.853 52.878 2.494 1.00 48.80 1 GLU A C 1
ATOM 6967 O O . GLU D 1 1 ? 4.044 53.810 2.572 1.00 47.51 1 GLU A O 1
ATOM 6981 N N . ASN D 1 2 ? 5.599 52.466 3.520 1.00 49.15 2 ASN A N 1
ATOM 6982 C CA . ASN D 1 2 ? 5.761 53.267 4.723 1.00 48.50 2 ASN A CA 1
ATOM 6983 C C . ASN D 1 2 ? 7.115 53.967 4.774 1.00 41.25 2 ASN A C 1
ATOM 6984 O O . ASN D 1 2 ? 7.277 54.909 5.563 1.00 35.34 2 ASN A O 1
ATOM 6995 N N . THR D 1 3 ? 8.080 53.528 3.962 1.00 38.65 3 THR A N 1
ATOM 6996 C CA . THR D 1 3 ? 9.362 54.212 3.844 1.00 34.94 3 THR A CA 1
ATOM 6997 C C . THR D 1 3 ? 9.835 54.156 2.397 1.00 34.42 3 THR A C 1
ATOM 6998 O O . THR D 1 3 ? 9.399 53.310 1.607 1.00 37.28 3 THR A O 1
ATOM 7009 N N . LEU D 1 4 ? 10.733 55.066 2.043 1.00 26.13 4 LEU A N 1
ATOM 7010 C CA . LEU D 1 4 ? 11.438 54.941 0.778 1.00 25.05 4 LEU A CA 1
ATOM 7011 C C . LEU D 1 4 ? 12.869 55.420 0.945 1.00 25.88 4 LEU A C 1
ATOM 7012 O O . LEU D 1 4 ? 13.203 56.143 1.883 1.00 21.93 4 LEU A O 1
ATOM 7028 N N . THR D 1 5 ? 13.717 54.963 0.036 1.00 23.42 5 THR A N 1
ATOM 7029 C CA . THR D 1 5 ? 15.158 55.177 0.117 1.00 20.86 5 THR A CA 1
ATOM 7030 C C . THR D 1 5 ? 15.589 55.890 -1.150 1.00 23.73 5 THR A C 1
ATOM 7031 O O . THR D 1 5 ? 15.358 55.389 -2.258 1.00 26.60 5 THR A O 1
ATOM 7042 N N . VAL D 1 6 ? 16.193 57.066 -0.994 1.00 17.80 6 VAL A N 1
ATOM 7043 C CA . VAL D 1 6 ? 16.566 57.906 -2.125 1.00 20.30 6 VAL A CA 1
ATOM 7044 C C . VAL D 1 6 ? 18.092 57.921 -2.220 1.00 16.66 6 VAL A C 1
ATOM 7045 O O . VAL D 1 6 ? 18.771 58.443 -1.328 1.00 17.26 6 VAL A O 1
ATOM 7058 N N . LYS D 1 7 ? 18.631 57.385 -3.306 1.00 19.82 7 LYS A N 1
ATOM 7059 C CA . LYS D 1 7 ? 20.079 57.419 -3.476 1.00 17.00 7 LYS A CA 1
ATOM 7060 C C . LYS D 1 7 ? 20.506 58.810 -3.920 1.00 18.46 7 LYS A C 1
ATOM 7061 O O . LYS D 1 7 ? 19.898 59.396 -4.822 1.00 19.64 7 LYS A O 1
ATOM 7080 N N . MET D 1 8 ? 21.574 59.331 -3.306 1.00 16.84 8 MET A N 1
ATOM 7081 C CA . MET D 1 8 ? 22.041 60.685 -3.579 1.00 16.41 8 MET A CA 1
ATOM 7082 C C . MET D 1 8 ? 23.420 60.640 -4.231 1.00 15.63 8 MET A C 1
ATOM 7083 O O . MET D 1 8 ? 24.312 59.950 -3.741 1.00 18.59 8 MET A O 1
ATOM 7097 N N . ASN D 1 9 ? 23.581 61.390 -5.315 1.00 17.22 9 ASN A N 1
ATOM 7098 C CA . ASN D 1 9 ? 24.848 61.493 -6.025 1.00 16.51 9 ASN A CA 1
ATOM 7099 C C . ASN D 1 9 ? 25.251 62.951 -6.199 1.00 15.82 9 ASN A C 1
ATOM 7100 O O . ASN D 1 9 ? 24.419 63.838 -6.417 1.00 16.18 9 ASN A O 1
ATOM 7111 N N . ASP D 1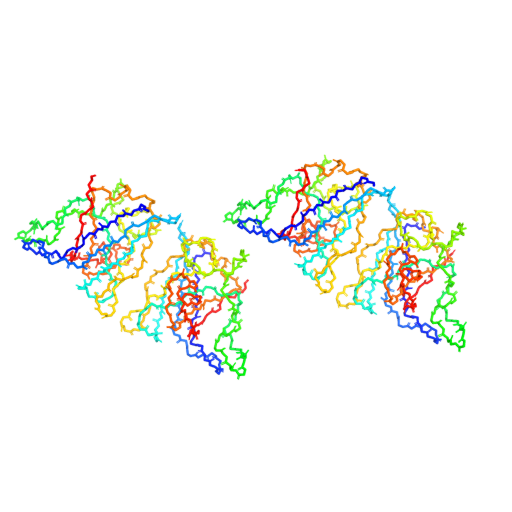 10 ? 26.556 63.190 -6.172 1.00 15.73 10 ASP A N 1
ATOM 7112 C CA . ASP D 1 10 ? 27.050 64.516 -6.482 1.00 15.69 10 ASP A CA 1
ATOM 7113 C C . ASP D 1 10 ? 26.626 64.919 -7.883 1.00 17.81 10 ASP A C 1
ATOM 7114 O O . ASP D 1 10 ? 26.588 64.095 -8.791 1.00 19.11 10 ASP A O 1
ATOM 7123 N N . ALA D 1 11 ? 26.326 66.197 -8.051 1.00 15.38 11 ALA A N 1
ATOM 7124 C CA . ALA D 1 11 ? 25.887 66.757 -9.315 1.00 15.82 11 ALA A CA 1
ATOM 7125 C C . ALA D 1 11 ? 27.044 67.450 -10.010 1.00 21.65 11 ALA A C 1
ATOM 7126 O O . ALA D 1 11 ? 27.688 68.324 -9.426 1.00 20.12 11 ALA A O 1
ATOM 7133 N N . LEU D 1 12 ? 27.281 67.079 -11.268 1.00 22.09 12 LEU A N 1
ATOM 7134 C CA . LEU D 1 12 ? 28.392 67.624 -12.045 1.00 23.81 12 LEU A CA 1
ATOM 7135 C C . LEU D 1 12 ? 27.862 68.398 -13.244 1.00 23.90 12 LEU A C 1
ATOM 7136 O O . LEU D 1 12 ? 26.736 68.187 -13.701 1.00 22.03 12 LEU A O 1
ATOM 7152 N N . SER D 1 13 ? 28.672 69.325 -13.754 1.00 25.10 13 SER A N 1
ATOM 7153 C CA . SER D 1 13 ? 28.290 70.006 -14.988 1.00 25.67 13 SER A CA 1
ATOM 7154 C C . SER D 1 13 ? 28.160 69.026 -16.154 1.00 27.30 13 SER A C 1
ATOM 7155 O O . SER D 1 13 ? 27.470 69.331 -17.131 1.00 27.94 13 SER A O 1
ATOM 7163 N N . SER D 1 14 ? 28.784 67.848 -16.046 1.00 26.41 14 SER A N 1
ATOM 7164 C CA . SER D 1 14 ? 28.809 66.830 -17.084 1.00 29.82 14 SER A CA 1
ATOM 7165 C C . SER D 1 14 ? 27.806 65.711 -16.856 1.00 32.63 14 SER A C 1
ATOM 7166 O O . SER D 1 14 ? 27.717 64.796 -17.681 1.00 33.97 14 SER A O 1
ATOM 7174 N N . GLY D 1 15 ? 27.069 65.738 -15.750 1.00 27.13 15 GLY A N 1
ATOM 7175 C CA . GLY D 1 15 ? 26.177 64.650 -15.431 1.00 26.23 15 GLY A CA 1
ATOM 7176 C C . GLY D 1 15 ? 26.243 64.272 -13.971 1.00 27.30 15 GLY A C 1
ATOM 7177 O O . GLY D 1 15 ? 26.411 65.137 -13.111 1.00 29.45 15 GLY A O 1
ATOM 7181 N N . THR D 1 16 ? 26.129 62.985 -13.684 1.00 26.69 16 THR A N 1
ATOM 7182 C CA . THR D 1 16 ? 26.049 62.488 -12.319 1.00 26.17 16 THR A CA 1
ATOM 7183 C C . THR D 1 16 ? 27.417 62.010 -11.854 1.00 27.07 16 THR A C 1
ATOM 7184 O O . THR D 1 16 ? 28.165 61.374 -12.610 1.00 25.85 16 THR A O 1
ATOM 7195 N N . GLY D 1 17 ? 27.741 62.334 -10.607 1.00 22.98 17 GLY A N 1
ATOM 7196 C CA . GLY D 1 17 ? 29.020 61.978 -10.033 1.00 20.37 17 GLY A CA 1
ATOM 7197 C C . GLY D 1 17 ? 28.944 60.948 -8.928 1.00 18.13 17 GLY A C 1
ATOM 7198 O O . GLY D 1 17 ? 28.054 60.086 -8.915 1.00 20.84 17 GLY A O 1
ATOM 7202 N N . GLU D 1 18 ? 29.847 61.079 -7.956 1.00 19.32 18 GLU A N 1
ATOM 7203 C CA . GLU D 1 18 ? 30.025 60.105 -6.893 1.00 18.75 18 GLU A CA 1
ATOM 7204 C C . GLU D 1 18 ? 28.742 59.890 -6.103 1.00 20.59 18 GLU A C 1
ATOM 7205 O O . GLU D 1 18 ? 28.029 60.838 -5.770 1.00 18.46 18 GLU A O 1
ATOM 7217 N N . ASN D 1 19 ? 28.441 58.634 -5.805 1.00 21.07 19 ASN A N 1
ATOM 7218 C CA . ASN D 1 19 ? 27.353 58.353 -4.878 1.00 20.54 19 ASN A CA 1
ATOM 7219 C C . ASN D 1 19 ? 27.817 58.631 -3.462 1.00 20.27 19 ASN A C 1
ATOM 7220 O O . ASN D 1 19 ? 28.886 58.165 -3.050 1.00 18.91 19 ASN A O 1
ATOM 7231 N N . ILE D 1 20 ? 27.006 59.371 -2.700 1.00 16.98 20 ILE A N 1
ATOM 7232 C CA . ILE D 1 20 ? 27.353 59.745 -1.343 1.00 16.31 20 ILE A CA 1
ATOM 7233 C C . ILE D 1 20 ? 26.388 59.144 -0.325 1.00 15.95 20 ILE A C 1
ATOM 7234 O O . ILE D 1 20 ? 26.336 59.587 0.825 1.00 16.67 20 ILE A O 1
ATOM 7250 N N . GLY D 1 21 ? 25.627 58.127 -0.721 1.00 17.10 21 GLY A N 1
ATOM 7251 C CA . GLY D 1 21 ? 24.797 57.393 0.212 1.00 17.67 21 GLY A CA 1
ATOM 7252 C C . GLY D 1 21 ? 23.334 57.504 -0.153 1.00 17.76 21 GLY A C 1
ATOM 7253 O O . GLY D 1 21 ? 22.977 57.649 -1.322 1.00 17.89 21 GLY A O 1
ATOM 7257 N N . GLU D 1 22 ? 22.487 57.442 0.867 1.00 17.39 22 GLU A N 1
ATOM 7258 C CA A GLU D 1 22 ? 21.050 57.499 0.641 0.52 18.62 22 GLU A CA 1
ATOM 7259 C CA B GLU D 1 22 ? 21.054 57.522 0.630 0.48 18.65 22 GLU A CA 1
ATOM 7260 C C . GLU D 1 22 ? 20.380 58.234 1.787 1.00 16.72 22 GLU A C 1
ATOM 7261 O O . GLU D 1 22 ? 20.939 58.375 2.870 1.00 17.37 22 GLU A O 1
ATOM 7284 N N . ILE D 1 23 ? 19.159 58.691 1.526 1.00 16.15 23 ILE A N 1
ATOM 7285 C CA . ILE D 1 23 ? 18.293 59.295 2.537 1.00 14.31 23 ILE A CA 1
ATOM 7286 C C . ILE D 1 23 ? 17.040 58.437 2.642 1.00 18.07 23 ILE A C 1
ATOM 7287 O O . ILE D 1 23 ? 16.389 58.166 1.629 1.00 17.80 23 ILE A O 1
ATOM 7303 N N . THR D 1 24 ? 16.726 57.992 3.862 1.00 17.53 24 THR A N 1
ATOM 7304 C CA . THR D 1 24 ? 15.528 57.196 4.122 1.00 17.57 24 THR A CA 1
ATOM 7305 C C . THR D 1 24 ? 14.421 58.131 4.582 1.00 17.25 24 THR A C 1
ATOM 7306 O O . THR D 1 24 ? 14.593 58.846 5.574 1.00 18.35 24 THR A O 1
ATOM 7317 N N . VAL D 1 25 ? 13.292 58.106 3.884 1.00 17.63 25 VAL A N 1
ATOM 7318 C CA . VAL D 1 25 ? 12.132 58.926 4.230 1.00 16.89 25 VAL A CA 1
ATOM 7319 C C . VAL D 1 25 ? 11.055 58.023 4.815 1.00 19.04 25 VAL A C 1
ATOM 7320 O O . VAL D 1 25 ? 10.659 57.031 4.195 1.00 20.26 25 VAL A O 1
ATOM 7333 N N . SER D 1 26 ? 10.569 58.384 5.993 1.00 17.74 26 SER A N 1
ATOM 7334 C CA . SER D 1 26 ? 9.536 57.612 6.670 1.00 18.79 26 SER A CA 1
ATOM 7335 C C . SER D 1 26 ? 8.396 58.543 7.059 1.00 18.63 26 SER A C 1
ATOM 7336 O O . SER D 1 26 ? 8.566 59.753 7.178 1.00 18.92 26 SER A O 1
ATOM 7344 N N . GLU D 1 27 ? 7.217 57.959 7.264 1.00 22.29 27 GLU A N 1
ATOM 7345 C CA . GLU D 1 27 ? 6.052 58.719 7.712 1.00 21.78 27 GLU A CA 1
ATOM 7346 C C . GLU D 1 27 ? 5.943 58.645 9.232 1.00 22.25 27 GLU A C 1
ATOM 7347 O O . GLU D 1 27 ? 6.051 57.554 9.810 1.00 22.85 27 GLU A O 1
ATOM 7359 N N . THR D 1 28 ? 5.747 59.781 9.882 1.00 20.62 28 THR A N 1
ATOM 7360 C CA . THR D 1 28 ? 5.513 59.851 11.312 1.00 20.02 28 THR A CA 1
ATOM 7361 C C . THR D 1 28 ? 4.214 60.591 11.573 1.00 17.61 28 THR A C 1
ATOM 7362 O O . THR D 1 28 ? 3.682 61.268 10.695 1.00 21.07 28 THR A O 1
ATOM 7373 N N . PRO D 1 29 ? 3.690 60.515 12.807 1.00 20.95 29 PRO A N 1
ATOM 7374 C CA . PRO D 1 29 ? 2.471 61.284 13.126 1.00 21.66 29 PRO A CA 1
ATOM 7375 C C . PRO D 1 29 ? 2.657 62.784 13.051 1.00 20.92 29 PRO A C 1
ATOM 7376 O O . PRO D 1 29 ? 1.663 63.514 13.122 1.00 24.94 29 PRO A O 1
ATOM 7387 N N . TYR D 1 30 ? 3.892 63.272 12.892 1.00 18.48 30 TYR A N 1
ATOM 7388 C CA . TYR D 1 30 ? 4.176 64.699 12.816 1.00 18.82 30 TYR A CA 1
ATOM 7389 C C . TYR D 1 30 ? 4.649 65.145 11.438 1.00 19.45 30 TYR A C 1
ATOM 7390 O O . TYR D 1 30 ? 4.935 66.328 11.261 1.00 20.75 30 TYR A O 1
ATOM 7408 N N . GLY D 1 31 ? 4.712 64.244 10.475 1.00 17.54 31 GLY A N 1
ATOM 7409 C CA . GLY D 1 31 ? 5.118 64.545 9.120 1.00 16.74 31 GLY A CA 1
ATOM 7410 C C . GLY D 1 31 ? 6.232 63.638 8.670 1.00 17.18 31 GLY A C 1
ATOM 7411 O O . GLY D 1 31 ? 6.582 62.658 9.334 1.00 16.13 31 GLY A O 1
ATOM 7415 N N . LEU D 1 32 ? 6.824 63.979 7.533 1.00 15.47 32 LEU A N 1
ATOM 7416 C CA . LEU D 1 32 ? 7.842 63.132 6.933 1.00 15.05 32 LEU A CA 1
ATOM 7417 C C . LEU D 1 32 ? 9.178 63.340 7.619 1.00 15.62 32 LEU A C 1
ATOM 7418 O O . LEU D 1 32 ? 9.607 64.483 7.831 1.00 15.95 32 LEU A O 1
ATOM 7434 N N . LEU D 1 33 ? 9.826 62.232 7.963 1.00 16.51 33 LEU A N 1
ATOM 7435 C CA . LEU D 1 33 ? 11.149 62.224 8.584 1.00 14.60 33 LEU A CA 1
ATOM 7436 C C . LEU D 1 33 ? 12.175 61.794 7.546 1.00 15.70 33 LEU A C 1
ATOM 7437 O O . LEU D 1 33 ? 12.052 60.710 6.953 1.00 15.50 33 LEU A O 1
ATOM 7453 N N . PHE D 1 34 ? 13.186 62.636 7.339 1.00 15.61 34 PHE A N 1
ATOM 7454 C CA . PHE D 1 34 ? 14.266 62.406 6.382 1.00 14.12 34 PHE A CA 1
ATOM 7455 C C . PHE D 1 34 ? 15.476 62.021 7.220 1.00 17.15 34 PHE A C 1
ATOM 7456 O O . PHE D 1 34 ? 16.028 62.863 7.933 1.00 17.07 34 PHE A O 1
ATOM 7473 N N . THR D 1 35 ? 15.862 60.748 7.166 1.00 15.65 35 THR A N 1
ATOM 7474 C CA . THR D 1 35 ? 17.005 60.268 7.926 1.00 15.14 35 THR A CA 1
ATOM 7475 C C . THR D 1 35 ? 18.159 60.022 6.975 1.00 16.23 35 THR A C 1
ATOM 7476 O O . THR D 1 35 ? 18.137 59.047 6.206 1.00 15.16 35 THR A O 1
ATOM 7487 N N . PRO D 1 36 ? 19.146 60.912 6.928 1.00 16.34 36 PRO A N 1
ATOM 7488 C CA . PRO D 1 36 ? 20.246 60.745 5.982 1.00 17.76 36 PRO A CA 1
ATOM 7489 C C . PRO D 1 36 ? 21.249 59.701 6.446 1.00 15.25 36 PRO A C 1
ATOM 7490 O O . PRO D 1 36 ? 21.426 59.464 7.640 1.00 18.18 36 PRO A O 1
ATOM 7501 N N . HIS D 1 37 ? 21.840 59.041 5.448 1.00 16.52 37 HIS A N 1
ATOM 7502 C CA A HIS D 1 37 ? 22.963 58.125 5.634 0.68 17.51 37 HIS A CA 1
ATOM 7503 C CA B HIS D 1 37 ? 22.973 58.134 5.645 0.32 17.68 37 HIS A CA 1
ATOM 7504 C C . HIS D 1 37 ? 23.990 58.476 4.557 1.00 17.26 37 HIS A C 1
ATOM 7505 O O . HIS D 1 37 ? 24.194 57.717 3.602 1.00 16.87 37 HIS A O 1
ATOM 7532 N N . LEU D 1 38 ? 24.582 59.657 4.689 1.00 17.07 38 LEU A N 1
ATOM 7533 C CA . LEU D 1 38 ? 25.403 60.237 3.641 1.00 14.97 38 LEU A CA 1
ATOM 7534 C C . LEU D 1 38 ? 26.830 60.460 4.119 1.00 15.51 38 LEU A C 1
ATOM 7535 O O . LEU D 1 38 ? 27.099 60.548 5.314 1.00 16.60 38 LEU A O 1
ATOM 7551 N N . ASN D 1 39 ? 27.739 60.566 3.131 1.00 17.88 39 ASN A N 1
ATOM 7552 C CA . ASN D 1 39 ? 29.062 61.116 3.399 1.00 17.10 39 ASN A CA 1
ATOM 7553 C C . ASN D 1 39 ? 29.410 62.123 2.299 1.00 15.77 39 ASN A C 1
ATOM 7554 O O . ASN D 1 39 ? 28.544 62.558 1.512 1.00 19.01 39 ASN A O 1
ATOM 7565 N N . GLY D 1 40 ? 30.663 62.540 2.259 1.00 17.83 40 GLY A N 1
ATOM 7566 C CA . GLY D 1 40 ? 31.129 63.337 1.136 1.00 16.28 40 GLY A CA 1
ATOM 7567 C C . GLY D 1 40 ? 30.686 64.778 1.108 1.00 14.15 40 GLY A C 1
ATOM 7568 O O . GLY D 1 40 ? 30.705 65.400 0.051 1.00 16.58 40 GLY A O 1
ATOM 7572 N N . LEU D 1 41 ? 30.299 65.347 2.245 1.00 14.58 41 LEU A N 1
ATOM 7573 C CA . LEU D 1 41 ? 29.748 66.690 2.292 1.00 15.88 41 LEU A CA 1
ATOM 7574 C C . LEU D 1 41 ? 30.604 67.611 3.156 1.00 17.47 41 LEU A C 1
ATOM 7575 O O . LEU D 1 41 ? 31.319 67.156 4.058 1.00 16.43 41 LEU A O 1
ATOM 7591 N N . THR D 1 42 ? 30.532 68.916 2.877 1.00 16.80 42 THR A N 1
ATOM 7592 C CA . THR D 1 42 ? 31.199 69.887 3.748 1.00 16.67 42 THR A CA 1
ATOM 7593 C C . THR D 1 42 ? 30.456 70.022 5.079 1.00 16.32 42 THR A C 1
ATOM 7594 O O . THR D 1 42 ? 29.221 70.098 5.104 1.00 15.05 42 THR A O 1
ATOM 7605 N N . PRO D 1 43 ? 31.168 70.111 6.203 1.00 14.85 43 PRO A N 1
ATOM 7606 C CA . PRO D 1 43 ? 30.479 70.240 7.493 1.00 17.54 43 PRO A CA 1
ATOM 7607 C C . PRO D 1 43 ? 29.614 71.483 7.550 1.00 16.72 43 PRO A C 1
ATOM 7608 O O . PRO D 1 43 ? 29.911 72.509 6.922 1.00 18.06 43 PRO A O 1
ATOM 7619 N N . GLY D 1 44 ? 28.558 71.404 8.339 1.00 15.81 44 GLY A N 1
ATOM 7620 C CA . GLY D 1 44 ? 27.685 72.540 8.524 1.00 15.86 44 GLY A CA 1
ATOM 7621 C C . GLY D 1 44 ? 26.295 72.281 7.971 1.00 14.64 44 GLY A C 1
ATOM 7622 O O . GLY D 1 44 ? 25.872 71.159 7.741 1.00 17.27 44 GLY A O 1
ATOM 7626 N N . ILE D 1 45 ? 25.558 73.387 7.776 1.00 15.19 45 ILE A N 1
ATOM 7627 C CA . ILE D 1 45 ? 24.160 73.317 7.350 1.00 14.00 45 ILE A CA 1
ATOM 7628 C C . ILE D 1 45 ? 24.080 73.541 5.843 1.00 16.46 45 ILE A C 1
ATOM 7629 O O . ILE D 1 45 ? 24.619 74.523 5.319 1.00 16.63 45 ILE A O 1
ATOM 7645 N N . HIS D 1 46 ? 23.383 72.649 5.161 1.00 14.11 46 HIS A N 1
ATOM 7646 C CA . HIS D 1 46 ? 23.181 72.747 3.722 1.00 14.06 46 HIS A CA 1
ATOM 7647 C C . HIS D 1 46 ? 21.704 72.906 3.387 1.00 12.44 46 HIS A C 1
ATOM 7648 O O . HIS D 1 46 ? 20.843 72.199 3.926 1.00 12.87 46 HIS A O 1
ATOM 7663 N N . GLY D 1 47 ? 21.426 73.815 2.460 1.00 13.27 47 GLY A N 1
ATOM 7664 C CA . GLY D 1 47 ? 20.100 73.858 1.879 1.00 14.68 47 GLY A CA 1
ATOM 7665 C C . GLY D 1 47 ? 19.648 72.499 1.386 1.00 12.12 47 GLY A C 1
ATOM 7666 O O . GLY D 1 47 ? 20.412 71.789 0.716 1.00 14.11 47 GLY A O 1
ATOM 7670 N N . PHE D 1 48 ? 18.392 72.148 1.664 1.00 12.31 48 PHE A N 1
ATOM 7671 C CA . PHE D 1 48 ? 17.878 70.798 1.443 1.00 13.38 48 PHE A CA 1
ATOM 7672 C C . PHE D 1 48 ? 16.406 70.937 1.082 1.00 14.01 48 PHE A C 1
ATOM 7673 O O . PHE D 1 48 ? 15.606 71.371 1.900 1.00 14.45 48 PHE A O 1
ATOM 7690 N N . HIS D 1 49 ? 16.058 70.647 -0.177 1.00 12.39 49 HIS A N 1
ATOM 7691 C CA . HIS D 1 49 ? 14.714 70.886 -0.657 1.00 12.59 49 HIS A CA 1
ATOM 7692 C C . HIS D 1 49 ? 14.293 69.792 -1.638 1.00 12.21 49 HIS A C 1
ATOM 7693 O O . HIS D 1 49 ? 15.128 69.168 -2.299 1.00 14.32 49 HIS A O 1
ATOM 7707 N N . VAL D 1 50 ? 12.989 69.579 -1.716 1.00 15.11 50 VAL A N 1
ATOM 7708 C CA . VAL D 1 50 ? 12.394 68.803 -2.790 1.00 14.58 50 VAL A CA 1
ATOM 7709 C C . VAL D 1 50 ? 12.254 69.745 -3.969 1.00 14.76 50 VAL A C 1
ATOM 7710 O O . VAL D 1 50 ? 11.710 70.846 -3.815 1.00 14.60 50 VAL A O 1
ATOM 7723 N N . HIS D 1 51 ? 12.722 69.311 -5.149 1.00 12.49 51 HIS A N 1
ATOM 7724 C CA . HIS D 1 51 ? 12.598 70.057 -6.398 1.00 15.94 51 HIS A CA 1
ATOM 7725 C C . HIS D 1 51 ? 11.581 69.366 -7.303 1.00 16.10 51 HIS A C 1
ATOM 7726 O O . HIS D 1 51 ? 11.255 68.195 -7.113 1.00 17.67 51 HIS A O 1
ATOM 7740 N N . THR D 1 52 ? 11.094 70.107 -8.286 1.00 15.51 52 THR A N 1
ATOM 7741 C CA . THR D 1 52 ? 9.858 69.715 -8.970 1.00 17.44 52 THR A CA 1
ATOM 7742 C C . THR D 1 52 ? 10.064 68.522 -9.899 1.00 17.46 52 THR A C 1
ATOM 7743 O O . THR D 1 52 ? 9.223 67.616 -9.941 1.00 19.83 52 THR A O 1
ATOM 7754 N N . ASN D 1 53 ? 11.184 68.486 -10.641 1.00 17.76 53 ASN A N 1
ATOM 7755 C CA . ASN D 1 53 ? 11.337 67.467 -11.675 1.00 15.89 53 ASN A CA 1
ATOM 7756 C C . ASN D 1 53 ? 12.100 66.249 -11.163 1.00 17.52 53 ASN A C 1
ATOM 7757 O O . ASN D 1 53 ? 13.023 66.375 -10.342 1.00 18.96 53 ASN A O 1
ATOM 7768 N N . PRO D 1 54 ? 11.751 65.055 -11.645 1.00 16.28 54 PRO A N 1
ATOM 7769 C CA . PRO D 1 54 ? 12.505 63.848 -11.285 1.00 15.65 54 PRO A CA 1
ATOM 7770 C C . PRO D 1 54 ? 13.726 63.672 -12.168 1.00 19.49 54 PRO A C 1
ATOM 7771 O O . PRO D 1 54 ? 13.839 62.749 -12.980 1.00 22.02 54 PRO A O 1
ATOM 7782 N N . SER D 1 55 ? 14.656 64.604 -12.026 1.00 18.28 55 SER A N 1
ATOM 7783 C CA . SER D 1 55 ? 15.894 64.557 -12.773 1.00 19.35 55 SER A CA 1
ATOM 7784 C C . SER D 1 55 ? 16.957 65.280 -11.964 1.00 21.51 55 SER A C 1
ATOM 7785 O O . SER D 1 55 ? 16.663 66.239 -11.248 1.00 19.38 55 SER A O 1
ATOM 7793 N N . CYS D 1 56 ? 18.194 64.802 -12.082 1.00 19.54 56 CYS A N 1
ATOM 7794 C CA . CYS D 1 56 ? 19.355 65.477 -11.511 1.00 19.41 56 CYS A CA 1
ATOM 7795 C C . CYS D 1 56 ? 20.332 65.920 -12.598 1.00 22.17 56 CYS A C 1
ATOM 7796 O O . CYS D 1 56 ? 21.487 66.264 -12.294 1.00 21.01 56 CYS A O 1
ATOM 7803 N N . MET D 1 57 ? 19.873 65.943 -13.857 1.00 22.08 57 MET A N 1
ATOM 7804 C CA A MET D 1 57 ? 20.733 66.249 -14.995 0.59 24.13 57 MET A CA 1
ATOM 7805 C CA B MET D 1 57 ? 20.773 66.238 -14.961 0.41 24.15 57 MET A CA 1
ATOM 7806 C C . MET D 1 57 ? 21.111 67.730 -15.029 1.00 23.42 57 MET A C 1
ATOM 7807 O O . MET D 1 57 ? 20.344 68.586 -14.579 1.00 20.28 57 MET A O 1
ATOM 7834 N N . PRO D 1 58 ? 22.271 68.061 -15.587 1.00 21.52 58 PRO A N 1
ATOM 7835 C CA . PRO D 1 58 ? 22.652 69.469 -15.722 1.00 20.85 58 PRO A CA 1
ATOM 7836 C C . PRO D 1 58 ? 21.939 70.157 -16.870 1.00 23.21 58 PRO A C 1
ATOM 7837 O O . PRO D 1 58 ? 21.391 69.520 -17.773 1.00 22.01 58 PRO A O 1
ATOM 7848 N N . GLY D 1 59 ? 21.967 71.490 -16.830 1.00 19.11 59 GLY A N 1
ATOM 7849 C CA . GLY D 1 59 ? 21.374 72.294 -17.886 1.00 24.88 59 GLY A CA 1
ATOM 7850 C C . GLY D 1 59 ? 22.123 73.593 -18.084 1.00 26.95 59 GLY A C 1
ATOM 7851 O O . GLY D 1 59 ? 22.848 74.059 -17.206 1.00 27.31 59 GLY A O 1
ATOM 7855 N N . MET D 1 60 ? 21.948 74.171 -19.266 1.00 27.92 60 MET A N 1
ATOM 7856 C CA . MET D 1 60 ? 22.653 75.393 -19.622 1.00 30.59 60 MET A CA 1
ATOM 7857 C C . MET D 1 60 ? 21.900 76.613 -19.120 1.00 30.64 60 MET A C 1
ATOM 7858 O O . MET D 1 60 ? 20.674 76.666 -19.184 1.00 30.48 60 MET A O 1
ATOM 7872 N N . LYS D 1 61 ? 22.649 77.599 -18.630 1.00 32.63 61 LYS A N 1
ATOM 7873 C CA . LYS D 1 61 ? 22.068 78.862 -18.195 1.00 38.12 61 LYS A CA 1
ATOM 7874 C C . LYS D 1 61 ? 23.106 79.960 -18.385 1.00 47.86 61 LYS A C 1
ATOM 7875 O O . LYS D 1 61 ? 24.243 79.832 -17.915 1.00 45.68 61 LYS A O 1
ATOM 7894 N N . ASP D 1 62 ? 22.716 81.020 -19.099 1.00 51.58 62 ASP A N 1
ATOM 7895 C CA . ASP D 1 62 ? 23.592 82.162 -19.350 1.00 48.10 62 ASP A CA 1
ATOM 7896 C C . ASP D 1 62 ? 24.972 81.710 -19.818 1.00 46.05 62 ASP A C 1
ATOM 7897 O O . ASP D 1 62 ? 25.999 82.247 -19.402 1.00 52.43 62 ASP A O 1
ATOM 7906 N N . GLY D 1 63 ? 24.993 80.695 -20.677 1.00 42.89 63 GLY A N 1
ATOM 7907 C CA . GLY D 1 63 ? 26.201 80.280 -21.347 1.00 40.26 63 GLY A CA 1
ATOM 7908 C C . GLY D 1 63 ? 26.972 79.151 -20.696 1.00 46.40 63 GLY A C 1
ATOM 7909 O O . GLY D 1 63 ? 27.877 78.599 -21.336 1.00 48.05 63 GLY A O 1
ATOM 7913 N N . LYS D 1 64 ? 26.641 78.771 -19.461 1.00 43.90 64 LYS A N 1
ATOM 7914 C CA . LYS D 1 64 ? 27.415 77.784 -18.721 1.00 39.50 64 LYS A CA 1
ATOM 7915 C C . LYS D 1 64 ? 26.536 76.627 -18.261 1.00 31.54 64 LYS A C 1
ATOM 7916 O O . LYS D 1 64 ? 25.331 76.789 -18.038 1.00 29.82 64 LYS A O 1
ATOM 7935 N N . GLU D 1 65 ? 27.148 75.454 -18.141 1.00 29.07 65 GLU A N 1
ATOM 7936 C CA . GLU D 1 65 ? 26.448 74.278 -17.639 1.00 27.61 65 GLU A CA 1
ATOM 7937 C C . GLU D 1 65 ? 26.265 74.396 -16.128 1.00 27.42 65 GLU A C 1
ATOM 7938 O O . GLU D 1 65 ? 27.215 74.699 -15.402 1.00 29.31 65 GLU A O 1
ATOM 7950 N N . VAL D 1 66 ? 25.051 74.155 -15.668 1.00 20.78 66 VAL A N 1
ATOM 7951 C CA . VAL D 1 66 ? 24.693 74.295 -14.259 1.00 22.32 66 VAL A CA 1
ATOM 7952 C C . VAL D 1 66 ? 24.359 72.909 -13.721 1.00 21.62 66 VAL A C 1
ATOM 7953 O O . VAL D 1 66 ? 23.394 72.292 -14.196 1.00 18.20 66 VAL A O 1
ATOM 7966 N N . PRO D 1 67 ? 25.098 72.396 -12.729 1.00 20.04 67 PRO A N 1
ATOM 7967 C CA . PRO D 1 67 ? 24.778 71.076 -12.180 1.00 17.49 67 PRO A CA 1
ATOM 7968 C C . PRO D 1 67 ? 23.347 71.006 -11.677 1.00 17.10 67 PRO A C 1
ATOM 7969 O O . PRO D 1 67 ? 22.852 71.931 -11.024 1.00 16.48 67 PRO A O 1
ATOM 7980 N N . ALA D 1 68 ? 22.685 69.898 -12.008 1.00 17.03 68 ALA A N 1
ATOM 7981 C CA . ALA D 1 68 ? 21.323 69.553 -11.572 1.00 18.75 68 ALA A CA 1
ATOM 7982 C C . ALA D 1 68 ? 20.283 70.619 -11.912 1.00 18.35 68 ALA A C 1
ATOM 7983 O O . ALA D 1 68 ? 19.208 70.658 -11.316 1.00 15.44 68 ALA A O 1
ATOM 7990 N N . LEU D 1 69 ? 20.529 71.448 -12.925 1.00 15.63 69 LEU A N 1
ATOM 7991 C CA . LEU D 1 69 ? 19.546 72.450 -13.282 1.00 17.16 69 LEU A CA 1
ATOM 7992 C C . LEU D 1 69 ? 18.231 71.809 -13.723 1.00 17.08 69 LEU A C 1
ATOM 7993 O O . LEU D 1 69 ? 17.167 72.400 -13.537 1.00 18.69 69 LEU A O 1
ATOM 8009 N N . MET D 1 70 ? 18.275 70.603 -14.299 1.00 18.26 70 MET A N 1
ATOM 8010 C CA . MET D 1 70 ? 17.052 70.010 -14.835 1.00 19.00 70 MET A CA 1
ATOM 8011 C C . MET D 1 70 ? 16.092 69.539 -13.740 1.00 17.59 70 MET A C 1
ATOM 8012 O O . MET D 1 70 ? 14.959 69.162 -14.051 1.00 19.80 70 MET A O 1
ATOM 8026 N N . ALA D 1 71 ? 16.520 69.559 -12.465 1.00 16.56 71 ALA A N 1
ATOM 8027 C CA . ALA D 1 71 ? 15.596 69.288 -11.372 1.00 15.82 71 ALA A CA 1
ATOM 8028 C C . ALA D 1 71 ? 14.514 70.361 -11.251 1.00 17.53 71 ALA A C 1
ATOM 8029 O O . ALA D 1 71 ? 13.504 70.130 -10.581 1.00 17.03 71 ALA A O 1
ATOM 8036 N N . GLY D 1 72 ? 14.697 71.524 -11.880 1.00 16.57 72 GLY A N 1
ATOM 8037 C CA . GLY D 1 72 ? 13.726 72.578 -11.809 1.00 17.37 72 GLY A CA 1
ATOM 8038 C C . GLY D 1 72 ? 13.846 73.310 -10.494 1.00 17.70 72 GLY A C 1
ATOM 8039 O O . GLY D 1 72 ? 14.841 73.176 -9.791 1.00 15.49 72 GLY A O 1
ATOM 8043 N N . GLY D 1 73 ? 12.814 74.100 -10.174 1.00 18.66 73 GLY A N 1
ATOM 8044 C CA . GLY D 1 73 ? 12.788 74.885 -8.953 1.00 18.16 73 GLY A CA 1
ATOM 8045 C C . GLY D 1 73 ? 12.271 74.092 -7.754 1.00 16.51 73 GLY A C 1
ATOM 8046 O O . GLY D 1 73 ? 12.087 72.875 -7.808 1.00 16.02 73 GLY A O 1
ATOM 8050 N N . HIS D 1 74 ? 12.084 74.799 -6.639 1.00 16.53 74 HIS A N 1
ATOM 8051 C CA . HIS D 1 74 ? 11.583 74.141 -5.433 1.00 14.19 74 HIS A CA 1
ATOM 8052 C C . HIS D 1 74 ? 10.143 73.673 -5.668 1.00 16.40 74 HIS A C 1
ATOM 8053 O O . HIS D 1 74 ? 9.343 74.386 -6.271 1.00 17.80 74 HIS A O 1
ATOM 8067 N N . LEU D 1 75 ? 9.831 72.467 -5.204 1.00 16.63 75 LEU A N 1
ATOM 8068 C CA . LEU D 1 75 ? 8.477 71.932 -5.3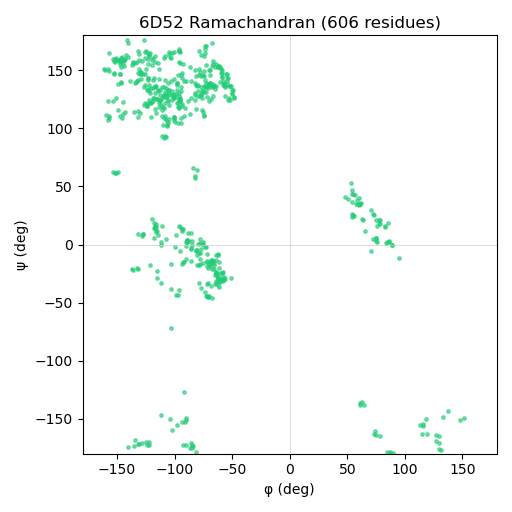15 1.00 16.26 75 LEU A CA 1
ATOM 8069 C C . LEU D 1 75 ? 7.477 72.935 -4.753 1.00 17.66 75 LEU A C 1
ATOM 8070 O O . LEU D 1 75 ? 7.576 73.352 -3.588 1.00 17.79 75 LEU A O 1
ATOM 8086 N N . ASP D 1 76 ? 6.492 73.306 -5.567 1.00 16.41 76 ASP A N 1
ATOM 8087 C CA . ASP D 1 76 ? 5.622 74.419 -5.225 1.00 17.86 76 ASP A CA 1
ATOM 8088 C C . ASP D 1 76 ? 4.272 74.236 -5.904 1.00 19.69 76 ASP A C 1
ATOM 8089 O O . ASP D 1 76 ? 3.904 75.054 -6.761 1.00 17.55 76 ASP A O 1
ATOM 8098 N N . PRO D 1 77 ? 3.532 73.169 -5.590 1.00 18.25 77 PRO A N 1
ATOM 8099 C CA . PRO D 1 77 ? 2.276 72.912 -6.330 1.00 20.76 77 PRO A CA 1
ATOM 8100 C C . PRO D 1 77 ? 1.233 73.998 -6.125 1.00 21.94 77 PRO A C 1
ATOM 8101 O O . PRO D 1 77 ? 0.355 74.171 -6.988 1.00 20.98 77 PRO A O 1
ATOM 8112 N N . GLU D 1 78 ? 1.293 74.732 -5.018 1.00 19.89 78 GLU A N 1
ATOM 8113 C CA . GLU D 1 78 ? 0.369 75.828 -4.783 1.00 21.85 78 GLU A CA 1
ATOM 8114 C C . GLU D 1 78 ? 0.826 77.123 -5.429 1.00 23.95 78 GLU A C 1
ATOM 8115 O O . GLU D 1 78 ? 0.133 78.147 -5.314 1.00 21.83 78 GLU A O 1
ATOM 8127 N N . LYS D 1 79 ? 1.973 77.102 -6.105 1.00 21.01 79 LYS A N 1
ATOM 8128 C CA . LYS D 1 79 ? 2.478 78.251 -6.847 1.00 19.98 79 LYS A CA 1
ATOM 8129 C C . LYS D 1 79 ? 2.618 79.473 -5.940 1.00 23.22 79 LYS A C 1
ATOM 8130 O O . LYS D 1 79 ? 2.281 80.597 -6.324 1.00 22.27 79 LYS A O 1
ATOM 8149 N N . THR D 1 80 ? 3.144 79.257 -4.727 1.00 21.66 80 THR A N 1
ATOM 8150 C CA . THR D 1 80 ? 3.378 80.369 -3.806 1.00 20.86 80 THR A CA 1
ATOM 8151 C C . THR D 1 80 ? 4.490 81.287 -4.313 1.00 20.93 80 THR A C 1
ATOM 8152 O O . THR D 1 80 ? 4.436 82.508 -4.114 1.00 21.81 80 THR A O 1
ATOM 8163 N N . GLY D 1 81 ? 5.512 80.719 -4.951 1.00 20.91 81 GLY A N 1
ATOM 8164 C CA . GLY D 1 81 ? 6.651 81.486 -5.405 1.00 19.72 81 GLY A CA 1
ATOM 8165 C C . GLY D 1 81 ? 7.628 81.926 -4.339 1.00 19.62 81 GLY A C 1
ATOM 8166 O O . GLY D 1 81 ? 8.592 82.630 -4.665 1.00 22.01 81 GLY A O 1
ATOM 8170 N N . LYS D 1 82 ? 7.453 81.504 -3.083 1.00 18.56 82 LYS A N 1
ATOM 8171 C CA . LYS D 1 82 ? 8.153 82.076 -1.947 1.00 18.38 82 LYS A CA 1
ATOM 8172 C C . LYS D 1 82 ? 8.938 80.993 -1.208 1.00 17.61 82 LYS A C 1
ATOM 8173 O O . LYS D 1 82 ? 8.392 79.918 -0.913 1.00 17.78 82 LYS A O 1
ATOM 8192 N N . HIS D 1 83 ? 10.206 81.285 -0.916 1.00 16.81 83 HIS A N 1
ATOM 8193 C CA . HIS D 1 83 ? 11.034 80.387 -0.103 1.00 16.89 83 HIS A CA 1
ATOM 8194 C C . HIS D 1 83 ? 10.975 80.833 1.356 1.00 17.17 83 HIS A C 1
ATOM 8195 O O . HIS D 1 83 ? 11.601 81.814 1.756 1.00 18.35 83 HIS A O 1
ATOM 8209 N N . LEU D 1 84 ? 10.217 80.092 2.171 1.00 17.25 84 LEU A N 1
ATOM 8210 C CA . LEU D 1 84 ? 9.986 80.457 3.558 1.00 15.23 84 LEU A CA 1
ATOM 8211 C C . LEU D 1 84 ? 10.272 79.321 4.532 1.00 16.62 84 LEU A C 1
ATOM 8212 O O . LEU D 1 84 ? 10.008 79.476 5.718 1.00 15.96 84 LEU A O 1
ATOM 8228 N N . GLY D 1 85 ? 10.835 78.202 4.072 1.00 17.24 85 GLY A N 1
ATOM 8229 C CA . GLY D 1 85 ? 11.288 77.153 4.963 1.00 15.63 85 GLY A CA 1
ATOM 8230 C C . GLY D 1 85 ? 10.217 76.143 5.330 1.00 15.59 85 GLY A C 1
ATOM 8231 O O . GLY D 1 85 ? 9.065 76.216 4.896 1.00 15.21 85 GLY A O 1
ATOM 8235 N N . PRO D 1 86 ? 10.601 75.178 6.170 1.00 14.00 86 PRO A N 1
ATOM 8236 C CA . PRO D 1 86 ? 9.743 74.024 6.450 1.00 13.79 86 PRO A CA 1
ATOM 8237 C C . PRO D 1 86 ? 8.625 74.287 7.440 1.00 17.10 86 PRO A C 1
ATOM 8238 O O . PRO D 1 86 ? 7.827 73.378 7.674 1.00 14.99 86 PRO A O 1
ATOM 8249 N N . TYR D 1 87 ? 8.587 75.455 8.070 1.00 15.42 87 TYR A N 1
ATOM 8250 C CA . TYR D 1 87 ? 7.631 75.725 9.130 1.00 17.59 87 TYR A CA 1
ATOM 8251 C C . TYR D 1 87 ? 6.677 76.850 8.757 1.00 19.58 87 TYR A C 1
ATOM 8252 O O . TYR D 1 87 ? 5.962 77.353 9.635 1.00 19.59 87 TYR A O 1
ATOM 8270 N N . ASN D 1 88 ? 6.614 77.219 7.479 1.00 18.45 88 ASN A N 1
ATOM 8271 C CA . ASN D 1 88 ? 5.756 78.305 7.005 1.00 18.02 88 ASN A CA 1
ATOM 8272 C C . ASN D 1 88 ? 4.943 77.820 5.810 1.00 20.15 88 ASN A C 1
ATOM 8273 O O . ASN D 1 88 ? 5.499 77.556 4.746 1.00 19.66 88 ASN A O 1
ATOM 8284 N N . ASP D 1 89 ? 3.606 77.712 5.977 1.00 19.44 89 ASP A N 1
ATOM 8285 C CA . ASP D 1 89 ? 2.735 77.207 4.913 1.00 20.21 89 ASP A CA 1
ATOM 8286 C C . ASP D 1 89 ? 2.490 78.203 3.778 1.00 21.83 89 ASP A C 1
ATOM 8287 O O . ASP D 1 89 ? 1.793 77.864 2.810 1.00 21.46 89 ASP A O 1
ATOM 8296 N N . LYS D 1 90 ? 3.101 79.380 3.824 1.00 19.34 90 LYS A N 1
ATOM 8297 C CA . LYS D 1 90 ? 2.970 80.342 2.748 1.00 21.69 90 LYS A CA 1
ATOM 8298 C C . LYS D 1 90 ? 4.036 80.183 1.672 1.00 20.15 90 LYS A C 1
ATOM 8299 O O . LYS D 1 90 ? 4.021 80.943 0.695 1.00 18.87 90 LYS A O 1
ATOM 8318 N N . GLY D 1 91 ? 4.959 79.234 1.828 1.00 19.18 91 GLY A N 1
ATOM 8319 C CA . GLY D 1 91 ? 6.028 79.095 0.841 1.00 17.79 91 GLY A CA 1
ATOM 8320 C C . GLY D 1 91 ? 6.081 77.717 0.201 1.00 17.44 91 GLY A C 1
ATOM 8321 O O . GLY D 1 91 ? 5.192 76.886 0.426 1.00 17.88 91 GLY A O 1
ATOM 8325 N N . HIS D 1 92 ? 7.158 77.455 -0.559 1.00 15.60 92 HIS A N 1
ATOM 8326 C CA . HIS D 1 92 ? 7.328 76.196 -1.265 1.00 15.46 92 HIS A CA 1
ATOM 8327 C C . HIS D 1 92 ? 7.060 74.993 -0.364 1.00 15.35 92 HIS A C 1
ATOM 8328 O O . HIS D 1 92 ? 7.705 74.836 0.681 1.00 14.26 92 HIS A O 1
ATOM 8342 N N . LEU D 1 93 ? 6.175 74.096 -0.824 1.00 17.59 93 LEU A N 1
ATOM 8343 C CA . LEU D 1 93 ? 5.963 72.826 -0.128 1.00 15.84 93 LEU A CA 1
ATOM 8344 C C . LEU D 1 93 ? 7.259 72.025 -0.014 1.00 14.75 93 LEU A C 1
ATOM 8345 O O . LEU D 1 93 ? 7.446 71.271 0.945 1.00 16.53 93 LEU A O 1
ATOM 8361 N N . GLY D 1 94 ? 8.153 72.161 -0.989 1.00 16.80 94 GLY A N 1
ATOM 8362 C CA . GLY D 1 94 ? 9.396 71.408 -0.985 1.00 17.07 94 GLY A CA 1
ATOM 8363 C C . GLY D 1 94 ? 10.472 71.859 -0.024 1.00 15.48 94 GLY A C 1
ATOM 8364 O O . GLY D 1 94 ? 11.535 71.241 -0.010 1.00 14.30 94 GLY A O 1
ATOM 8368 N N . ASP D 1 95 ? 10.241 72.902 0.766 1.00 13.42 95 ASP A N 1
ATOM 8369 C CA . ASP D 1 95 ? 11.257 73.420 1.679 1.00 14.56 95 ASP A CA 1
ATOM 8370 C C . ASP D 1 95 ? 11.414 72.515 2.895 1.00 12.77 95 ASP A C 1
ATOM 8371 O O . ASP D 1 95 ? 10.514 72.419 3.739 1.00 13.45 95 ASP A O 1
ATOM 8380 N N . LEU D 1 96 ? 12.570 71.891 3.015 1.00 14.25 96 LEU A N 1
ATOM 8381 C CA . LEU D 1 96 ? 12.871 70.999 4.121 1.00 12.41 96 LEU A CA 1
ATOM 8382 C C . LEU D 1 96 ? 13.804 71.703 5.094 1.00 12.28 96 LEU A C 1
ATOM 8383 O O . LEU D 1 96 ? 14.440 72.706 4.737 1.00 13.45 96 LEU A O 1
ATOM 8399 N N . PRO D 1 97 ? 13.947 71.205 6.326 1.00 14.01 97 PRO A N 1
ATOM 8400 C CA . PRO D 1 97 ? 14.949 71.794 7.223 1.00 13.07 97 PRO A CA 1
ATOM 8401 C C . PRO D 1 97 ? 16.345 71.629 6.643 1.00 13.14 97 PRO A C 1
ATOM 8402 O O . PRO D 1 97 ? 16.615 70.710 5.870 1.00 14.03 97 PRO A O 1
ATOM 8413 N N . GLY D 1 98 ? 17.234 72.544 7.009 1.00 14.23 98 GLY A N 1
ATOM 8414 C CA . GLY D 1 98 ? 18.597 72.420 6.564 1.00 14.24 98 GLY A CA 1
ATOM 8415 C C . GLY D 1 98 ? 19.200 71.075 6.922 1.00 15.10 98 GLY A C 1
ATOM 8416 O O . GLY D 1 98 ? 18.976 70.546 8.016 1.00 15.06 98 GLY A O 1
ATOM 8420 N N . LEU D 1 99 ? 19.989 70.520 6.011 1.00 11.73 99 LEU A N 1
ATOM 8421 C CA . LEU D 1 99 ? 20.680 69.263 6.231 1.00 11.70 99 LEU A CA 1
ATOM 8422 C C . LEU D 1 99 ? 21.928 69.493 7.066 1.00 14.32 99 LEU A C 1
ATOM 8423 O O . LEU D 1 99 ? 22.762 70.335 6.734 1.00 14.25 99 LEU A O 1
ATOM 8439 N N . VAL D 1 100 ? 22.062 68.733 8.144 1.00 14.32 100 VAL A N 1
ATOM 8440 C CA . VAL D 1 100 ? 23.145 68.913 9.106 1.00 14.58 100 VAL A CA 1
ATOM 8441 C C . VAL D 1 100 ? 24.254 67.918 8.796 1.00 14.38 100 VAL A C 1
ATOM 8442 O O . VAL D 1 100 ? 24.038 66.697 8.827 1.00 14.47 100 VAL A O 1
ATOM 8455 N N . VAL D 1 101 ? 25.443 68.436 8.550 1.00 14.06 101 VAL A N 1
ATOM 8456 C CA . VAL D 1 101 ? 26.602 67.620 8.177 1.00 16.20 101 VAL A CA 1
ATOM 8457 C C . VAL D 1 101 ? 27.620 67.681 9.301 1.00 15.43 101 VAL A C 1
ATOM 8458 O O . VAL D 1 101 ? 28.007 68.771 9.748 1.00 15.24 101 VAL A O 1
ATOM 8471 N N . ASN D 1 102 ? 28.064 66.503 9.728 1.00 16.12 102 ASN A N 1
ATOM 8472 C CA . ASN D 1 102 ? 29.040 66.350 10.789 1.00 15.66 102 ASN A CA 1
ATOM 8473 C C . ASN D 1 102 ? 30.443 66.743 10.311 1.00 16.93 102 ASN A C 1
ATOM 8474 O O . ASN D 1 102 ? 30.710 66.901 9.120 1.00 15.45 102 ASN A O 1
ATOM 8485 N N . ALA D 1 103 ? 31.366 66.820 11.271 1.00 16.69 103 ALA A N 1
ATOM 8486 C CA . ALA D 1 103 ? 32.729 67.267 10.986 1.00 18.90 103 ALA A CA 1
ATOM 8487 C C . ALA D 1 103 ? 33.486 66.324 10.057 1.00 17.29 103 ALA A C 1
ATOM 8488 O O . ALA D 1 103 ? 34.417 66.762 9.362 1.00 16.37 103 ALA A O 1
ATOM 8495 N N . ASP D 1 104 ? 33.122 65.037 10.030 1.00 16.06 104 ASP A N 1
ATOM 8496 C CA . ASP D 1 104 ? 33.740 64.080 9.125 1.00 16.74 104 ASP A CA 1
ATOM 8497 C C . ASP D 1 104 ? 33.052 64.004 7.763 1.00 17.19 104 ASP A C 1
ATOM 8498 O O . ASP D 1 104 ? 33.395 63.127 6.959 1.00 18.00 104 ASP A O 1
ATOM 8507 N N . GLY D 1 105 ? 32.137 64.923 7.470 1.00 15.50 105 GLY A N 1
ATOM 8508 C CA . GLY D 1 105 ? 31.477 64.959 6.183 1.00 13.97 105 GLY A CA 1
ATOM 8509 C C . GLY D 1 105 ? 30.282 64.033 6.051 1.00 16.71 105 GLY A C 1
ATOM 8510 O O . GLY D 1 105 ? 29.716 63.945 4.946 1.00 15.68 105 GLY A O 1
ATOM 8514 N N . THR D 1 106 ? 29.926 63.308 7.110 1.00 16.99 106 THR A N 1
ATOM 8515 C CA . THR D 1 106 ? 28.725 62.472 7.116 1.00 15.95 106 THR A CA 1
ATOM 8516 C C . THR D 1 106 ? 27.509 63.282 7.545 1.00 16.21 106 THR A C 1
ATOM 8517 O O . THR D 1 106 ? 27.612 64.263 8.289 1.00 16.90 106 THR A O 1
ATOM 8528 N N . ALA D 1 107 ? 26.338 62.845 7.071 1.00 15.42 107 ALA A N 1
ATOM 8529 C CA . ALA D 1 107 ? 25.065 63.407 7.497 1.00 14.73 107 ALA A CA 1
ATOM 8530 C C . ALA D 1 107 ? 24.236 62.251 8.029 1.00 15.96 107 ALA A C 1
ATOM 8531 O O . ALA D 1 107 ? 23.962 61.295 7.293 1.00 17.75 107 ALA A O 1
ATOM 8538 N N . THR D 1 108 ? 23.872 62.350 9.296 1.00 14.46 108 THR A N 1
ATOM 8539 C CA . THR D 1 108 ? 23.140 61.330 10.030 1.00 17.52 108 THR A CA 1
ATOM 8540 C C . THR D 1 108 ? 21.964 61.884 10.831 1.00 17.12 108 THR A C 1
ATOM 8541 O O . THR D 1 108 ? 21.051 61.114 11.179 1.00 17.48 108 THR A O 1
ATOM 8552 N N . TYR D 1 109 ? 21.954 63.175 11.118 1.00 15.03 109 TYR A N 1
ATOM 8553 C CA . TYR D 1 109 ? 20.936 63.791 11.969 1.00 16.96 109 TYR A CA 1
ATOM 8554 C C . TYR D 1 109 ? 19.581 63.780 11.267 1.00 15.08 109 TYR A C 1
ATOM 8555 O O . TYR D 1 109 ? 19.476 64.256 10.129 1.00 14.47 109 TYR A O 1
ATOM 8573 N N . PRO D 1 110 ? 18.536 63.235 11.884 1.00 14.51 110 PRO A N 1
ATOM 8574 C CA . PRO D 1 110 ? 17.240 63.150 11.194 1.00 14.57 110 PRO A CA 1
ATOM 8575 C C . PRO D 1 110 ? 16.534 64.503 11.119 1.00 13.83 110 PRO A C 1
ATOM 8576 O O . PRO D 1 110 ? 16.662 65.350 12.007 1.00 13.93 110 PRO A O 1
ATOM 8587 N N . LEU D 1 111 ? 15.758 64.687 10.055 1.00 15.23 111 LEU A N 1
ATOM 8588 C CA . LEU D 1 111 ? 15.140 65.972 9.730 1.00 13.89 111 LEU A CA 1
ATOM 8589 C C . LEU D 1 111 ? 13.639 65.790 9.537 1.00 14.80 111 LEU A C 1
ATOM 8590 O O . LEU D 1 111 ? 13.206 65.064 8.630 1.00 17.46 111 LEU A O 1
ATOM 8606 N N . LEU D 1 112 ? 12.852 66.485 10.349 1.00 13.65 112 LEU A N 1
ATOM 8607 C CA . LEU D 1 112 ? 11.390 66.406 10.286 1.00 14.09 112 LEU A CA 1
ATOM 8608 C C . LEU D 1 112 ? 10.871 67.565 9.446 1.00 15.20 112 LEU A C 1
ATOM 8609 O O . LEU D 1 112 ? 11.122 68.730 9.768 1.00 14.94 112 LEU A O 1
ATOM 8625 N N . ALA D 1 113 ? 10.102 67.240 8.411 1.00 14.19 113 ALA A N 1
ATOM 8626 C CA . ALA D 1 113 ? 9.431 68.230 7.580 1.00 12.69 113 ALA A CA 1
ATOM 8627 C C . ALA D 1 113 ? 7.941 68.142 7.872 1.00 16.70 113 ALA A C 1
ATOM 8628 O O . ALA D 1 113 ? 7.218 67.348 7.239 1.00 15.75 113 ALA A O 1
ATOM 8635 N N . PRO D 1 114 ? 7.436 68.928 8.818 1.00 13.88 114 PRO A N 1
ATOM 8636 C CA . PRO D 1 114 ? 6.057 68.704 9.291 1.00 15.68 114 PRO A CA 1
ATOM 8637 C C . PRO D 1 114 ? 4.995 69.017 8.249 1.00 16.92 114 PRO A C 1
ATOM 8638 O O . PRO D 1 114 ? 3.875 68.500 8.358 1.00 18.42 114 PRO A O 1
ATOM 8649 N N . ARG D 1 115 ? 5.299 69.824 7.228 1.00 17.62 115 ARG A N 1
ATOM 8650 C CA . ARG D 1 115 ? 4.273 70.182 6.248 1.00 16.63 115 ARG A CA 1
ATOM 8651 C C . ARG D 1 115 ? 4.015 69.068 5.238 1.00 18.55 115 ARG A C 1
ATOM 8652 O O . ARG D 1 115 ? 2.995 69.099 4.549 1.00 20.55 115 ARG A O 1
ATOM 8673 N N . LEU D 1 116 ? 4.926 68.111 5.125 1.00 16.25 116 LEU A N 1
ATOM 8674 C CA . LEU D 1 116 ? 4.791 66.949 4.261 1.00 16.91 116 LEU A CA 1
ATOM 8675 C C . LEU D 1 116 ? 4.266 65.797 5.096 1.00 17.62 116 LEU A C 1
ATOM 8676 O O . LEU D 1 116 ? 4.803 65.496 6.172 1.00 15.03 116 LEU A O 1
ATOM 8692 N N . LYS D 1 117 ? 3.187 65.170 4.620 1.00 15.38 117 LYS A N 1
ATOM 8693 C CA . LYS D 1 117 ? 2.510 64.154 5.411 1.00 14.75 117 LYS A CA 1
ATOM 8694 C C . LYS D 1 117 ? 2.546 62.756 4.815 1.00 17.61 117 LYS A C 1
ATOM 8695 O O . LYS D 1 117 ? 2.381 61.789 5.566 1.00 20.29 117 LYS A O 1
ATOM 8714 N N . SER D 1 118 ? 2.738 62.619 3.497 1.00 17.59 118 SER A N 1
ATOM 8715 C CA . SER D 1 118 ? 2.660 61.325 2.849 1.00 19.82 118 SER A CA 1
ATOM 8716 C C . SER D 1 118 ? 3.776 61.210 1.833 1.00 19.79 118 SER A C 1
ATOM 8717 O O . SER D 1 118 ? 4.099 62.189 1.161 1.00 19.05 118 SER A O 1
ATOM 8725 N N . LEU D 1 119 ? 4.365 60.023 1.744 1.00 21.66 119 LEU A N 1
ATOM 8726 C CA . LEU D 1 119 ? 5.380 59.774 0.728 1.00 21.82 119 LEU A CA 1
ATOM 8727 C C . LEU D 1 119 ? 4.860 60.018 -0.682 1.00 22.92 119 LEU A C 1
ATOM 8728 O O . LEU D 1 119 ? 5.661 60.299 -1.587 1.00 20.78 119 LEU A O 1
ATOM 8744 N N . SER D 1 120 ? 3.531 59.943 -0.885 1.00 24.04 120 SER A N 1
ATOM 8745 C CA . SER D 1 120 ? 2.952 60.227 -2.195 1.00 24.67 120 SER A CA 1
ATOM 8746 C C . SER D 1 120 ? 3.325 61.616 -2.701 1.00 23.12 120 SER A C 1
ATOM 8747 O O . SER D 1 120 ? 3.404 61.841 -3.913 1.00 23.10 120 SER A O 1
ATOM 8755 N N . GLU D 1 121 ? 3.547 62.561 -1.795 1.00 20.20 121 GLU A N 1
ATOM 8756 C CA . GLU D 1 121 ? 3.882 63.915 -2.186 1.00 20.77 121 GLU A CA 1
ATOM 8757 C C . GLU D 1 121 ? 5.293 64.029 -2.750 1.00 18.71 121 GLU A C 1
ATOM 8758 O O . GLU D 1 121 ? 5.605 65.054 -3.362 1.00 21.47 121 GLU A O 1
ATOM 8770 N N . LEU D 1 122 ? 6.131 63.017 -2.558 1.00 19.89 122 LEU A N 1
ATOM 8771 C CA . LEU D 1 122 ? 7.500 63.046 -3.074 1.00 18.22 122 LEU A CA 1
ATOM 8772 C C . LEU D 1 122 ? 7.630 62.384 -4.438 1.00 22.15 122 LEU A C 1
ATOM 8773 O O . LEU D 1 122 ? 8.616 62.630 -5.139 1.00 19.17 122 LEU A O 1
ATOM 8789 N N . LYS D 1 123 ? 6.637 61.581 -4.844 1.00 21.14 123 LYS A N 1
ATOM 8790 C CA . LYS D 1 123 ? 6.774 60.774 -6.052 1.00 23.87 123 LYS A CA 1
ATOM 8791 C C . LYS D 1 123 ? 6.887 61.652 -7.287 1.00 19.89 123 LYS A C 1
ATOM 8792 O O . LYS D 1 123 ? 6.120 62.603 -7.468 1.00 19.47 123 LYS A O 1
ATOM 8811 N N . GLY D 1 124 ? 7.846 61.321 -8.149 1.00 21.02 124 GLY A N 1
ATOM 8812 C CA . GLY D 1 124 ? 8.038 62.087 -9.363 1.00 22.38 124 GLY A CA 1
ATOM 8813 C C . GLY D 1 124 ? 8.772 63.392 -9.172 1.00 19.73 124 GLY A C 1
ATOM 8814 O O . GLY D 1 124 ? 8.627 64.305 -9.993 1.00 21.72 124 GLY A O 1
ATOM 8818 N N . HIS D 1 125 ? 9.531 63.520 -8.086 1.00 17.76 125 HIS A N 1
ATOM 8819 C CA . HIS D 1 125 ? 10.245 64.755 -7.775 1.00 16.60 125 HIS A CA 1
ATOM 8820 C C . HIS D 1 125 ? 11.678 64.384 -7.436 1.00 16.82 125 HIS A C 1
ATOM 8821 O O . HIS D 1 125 ? 12.077 63.227 -7.593 1.00 18.77 125 HIS A O 1
ATOM 8835 N N . SER D 1 126 ? 12.455 65.340 -6.958 1.00 16.45 126 SER A N 1
ATOM 8836 C CA . SER D 1 126 ? 13.861 65.113 -6.666 1.00 14.84 126 SER A CA 1
ATOM 8837 C C . SER D 1 126 ? 14.202 65.714 -5.308 1.00 16.53 126 SER A C 1
ATOM 8838 O O . SER D 1 126 ? 13.511 66.611 -4.825 1.00 16.32 126 SER A O 1
ATOM 8846 N N . LEU D 1 127 ? 15.263 65.197 -4.690 1.00 15.08 127 LEU A N 1
ATOM 8847 C CA . LEU D 1 127 ? 15.811 65.757 -3.463 1.00 14.81 127 LEU A CA 1
ATOM 8848 C C . LEU D 1 127 ? 17.143 66.416 -3.786 1.00 16.30 127 LEU A C 1
ATOM 8849 O O . LEU D 1 127 ? 17.968 65.829 -4.485 1.00 16.97 127 LEU A O 1
ATOM 8865 N N . MET D 1 128 ? 17.355 67.622 -3.243 1.00 14.85 128 MET A N 1
ATOM 8866 C CA . MET D 1 128 ? 18.521 68.431 -3.563 1.00 14.44 128 MET A CA 1
ATOM 8867 C C . MET D 1 128 ? 19.256 68.850 -2.308 1.00 15.75 128 MET A C 1
ATOM 8868 O O . MET D 1 128 ? 18.641 69.294 -1.332 1.00 14.31 128 MET A O 1
ATOM 8882 N N . ILE D 1 129 ? 20.585 68.732 -2.365 1.00 14.54 129 ILE A N 1
ATOM 8883 C CA . ILE D 1 129 ? 21.476 69.256 -1.335 1.00 13.95 129 ILE A CA 1
ATOM 8884 C C . ILE D 1 129 ? 22.314 70.346 -1.985 1.00 14.99 129 ILE A C 1
ATOM 8885 O O . ILE D 1 129 ? 22.949 70.118 -3.029 1.00 14.47 129 ILE A O 1
ATOM 8901 N N . HIS D 1 130 ? 22.288 71.537 -1.399 1.00 13.25 130 HIS A N 1
ATOM 8902 C CA . HIS D 1 130 ? 22.993 72.681 -1.949 1.00 12.12 130 HIS A CA 1
ATOM 8903 C C . HIS D 1 130 ? 24.355 72.881 -1.298 1.00 13.06 130 HIS A C 1
ATOM 8904 O O . HIS D 1 130 ? 24.659 72.320 -0.245 1.00 15.02 130 HIS A O 1
ATOM 8918 N N . LYS D 1 131 ? 25.168 73.722 -1.938 1.00 15.94 131 LYS A N 1
ATOM 8919 C CA . LYS D 1 131 ? 26.462 74.096 -1.369 1.00 15.03 131 LYS A CA 1
ATOM 8920 C C . LYS D 1 131 ? 26.297 75.031 -0.173 1.00 15.83 131 LYS A C 1
ATOM 8921 O O . LYS D 1 131 ? 26.963 74.858 0.854 1.00 17.34 131 LYS A O 1
ATOM 8940 N N . GLY D 1 132 ? 25.425 76.023 -0.289 1.00 14.30 132 GLY A N 1
ATOM 8941 C CA . GLY D 1 132 ? 25.183 76.950 0.788 1.00 15.76 132 GLY A CA 1
ATOM 8942 C C . GLY D 1 132 ? 24.168 76.427 1.773 1.00 16.32 132 GLY A C 1
ATOM 8943 O O . GLY D 1 132 ? 23.688 75.300 1.671 1.00 15.89 132 GLY A O 1
ATOM 8947 N N . GLY D 1 133 ? 23.825 77.273 2.738 1.00 16.23 133 GLY A N 1
ATOM 8948 C CA . GLY D 1 133 ? 22.874 76.924 3.782 1.00 15.08 133 GLY A CA 1
ATOM 8949 C C . GLY D 1 133 ? 21.442 77.268 3.426 1.00 13.75 133 GLY A C 1
ATOM 8950 O O . GLY D 1 133 ? 21.043 77.250 2.258 1.00 15.55 133 GLY A O 1
ATOM 8954 N N . ASP D 1 134 ? 20.641 77.545 4.465 1.00 14.82 134 ASP A N 1
ATOM 8955 C CA . ASP D 1 134 ? 19.236 77.899 4.259 1.00 14.72 134 ASP A CA 1
ATOM 8956 C C . ASP D 1 134 ? 18.759 78.688 5.466 1.00 17.14 134 ASP A C 1
ATOM 8957 O O . ASP D 1 134 ? 18.616 78.123 6.555 1.00 16.77 134 ASP A O 1
ATOM 8966 N N . ASN D 1 135 ? 18.503 79.984 5.275 1.00 14.99 135 ASN A N 1
ATOM 8967 C CA . ASN D 1 135 ? 17.898 80.777 6.337 1.00 16.44 135 ASN A CA 1
ATOM 8968 C C . ASN D 1 135 ? 16.388 80.907 6.195 1.00 16.10 135 ASN A C 1
ATOM 8969 O O . ASN D 1 135 ? 15.777 81.764 6.864 1.00 16.66 135 ASN A O 1
ATOM 8980 N N . TYR D 1 136 ? 15.769 80.058 5.363 1.00 16.54 136 TYR A N 1
ATOM 8981 C CA . TYR D 1 136 ? 14.315 79.946 5.244 1.00 15.92 136 TYR A CA 1
ATOM 8982 C C . TYR D 1 136 ? 13.687 81.266 4.780 1.00 14.72 136 TYR A C 1
ATOM 8983 O O . TYR D 1 136 ? 12.567 81.585 5.143 1.00 18.47 136 TYR A O 1
ATOM 9001 N N . SER D 1 137 ? 14.394 81.998 3.918 1.00 15.73 137 SER A N 1
ATOM 9002 C CA . SER D 1 137 ? 13.950 83.297 3.447 1.00 15.17 137 SER A CA 1
ATOM 9003 C C . SER D 1 137 ? 14.536 83.535 2.069 1.00 16.04 137 SER A C 1
ATOM 9004 O O . SER D 1 137 ? 15.540 82.932 1.698 1.00 16.13 137 SER A O 1
ATOM 9012 N N . ASP D 1 138 ? 13.901 84.424 1.310 1.00 18.16 138 ASP A N 1
ATOM 9013 C CA . ASP D 1 138 ? 14.485 84.925 0.073 1.00 16.81 138 ASP A CA 1
ATOM 9014 C C . ASP D 1 138 ? 15.345 86.168 0.292 1.00 17.18 138 ASP A C 1
ATOM 9015 O O . ASP D 1 138 ? 15.884 86.723 -0.674 1.00 17.80 138 ASP A O 1
ATOM 9024 N N . LYS D 1 139 ? 15.531 86.591 1.541 1.00 18.01 139 LYS A N 1
ATOM 9025 C CA . LYS D 1 139 ? 16.418 87.668 1.944 1.00 17.71 139 LYS A CA 1
ATOM 9026 C C . LYS D 1 139 ? 17.407 87.134 2.970 1.00 16.93 139 LYS A C 1
ATOM 9027 O O . LYS D 1 139 ? 17.007 86.343 3.826 1.00 18.27 139 LYS A O 1
ATOM 9046 N N . PRO D 1 140 ? 18.681 87.555 2.940 1.00 17.99 140 PRO A N 1
ATOM 9047 C CA . PRO D 1 140 ? 19.255 88.519 1.979 1.00 17.38 140 PRO A CA 1
ATOM 9048 C C . PRO D 1 140 ? 19.630 87.938 0.622 1.00 16.53 140 PRO A C 1
ATOM 9049 O O . PRO D 1 140 ? 19.981 88.688 -0.294 1.00 18.72 140 PRO A O 1
ATOM 9060 N N . ALA D 1 141 ? 19.499 86.627 0.479 1.00 18.09 141 ALA A N 1
ATOM 9061 C CA . ALA D 1 141 ? 19.815 85.951 -0.764 1.00 17.36 141 ALA A CA 1
ATOM 9062 C C . ALA D 1 141 ? 18.641 85.067 -1.161 1.00 17.37 141 ALA A C 1
ATOM 9063 O O . ALA D 1 141 ? 17.994 84.451 -0.301 1.00 16.58 141 ALA A O 1
ATOM 9070 N N . PRO D 1 142 ? 18.345 84.986 -2.458 1.00 15.36 142 PRO A N 1
ATOM 9071 C CA . PRO D 1 142 ? 17.227 84.156 -2.907 1.00 15.18 142 PRO A CA 1
ATOM 9072 C C . PRO D 1 142 ? 17.368 82.718 -2.428 1.00 17.11 142 PRO A C 1
ATOM 9073 O O . PRO D 1 142 ? 18.474 82.184 -2.305 1.00 15.34 142 PRO A O 1
ATOM 9084 N N . LEU D 1 143 ? 16.221 82.090 -2.157 1.00 18.35 143 LEU A N 1
ATOM 9085 C CA . LEU D 1 143 ? 16.157 80.651 -1.943 1.00 15.34 143 LEU A CA 1
ATOM 9086 C C . LEU D 1 143 ? 17.023 80.216 -0.766 1.00 15.89 143 LEU A C 1
ATOM 9087 O O . LEU D 1 143 ? 17.676 79.168 -0.811 1.00 16.32 143 LEU A O 1
ATOM 9103 N N . GLY D 1 144 ? 17.005 81.010 0.301 1.00 14.81 144 GLY A N 1
ATOM 9104 C CA . GLY D 1 144 ? 17.713 80.693 1.522 1.00 16.05 144 GLY A CA 1
ATOM 9105 C C . GLY D 1 144 ? 19.210 80.818 1.466 1.00 15.56 144 GLY A C 1
ATOM 9106 O O . GLY D 1 144 ? 19.883 80.504 2.465 1.00 16.54 144 GLY A O 1
ATOM 9110 N N . GLY D 1 145 ? 19.761 81.289 0.357 1.00 14.69 145 GLY A N 1
ATOM 9111 C CA . GLY D 1 145 ? 21.198 81.270 0.182 1.00 15.68 145 GLY A CA 1
ATOM 9112 C C . GLY D 1 145 ? 21.791 79.917 -0.153 1.00 14.31 145 GLY A C 1
ATOM 9113 O O . GLY D 1 145 ? 23.006 79.737 -0.008 1.00 17.32 145 GLY A O 1
ATOM 9117 N N . GLY D 1 146 ? 20.971 78.950 -0.583 1.00 14.30 146 GLY A N 1
ATOM 9118 C CA . GLY D 1 146 ? 21.483 77.636 -0.931 1.00 15.25 146 GLY A CA 1
ATOM 9119 C C . GLY D 1 146 ? 22.458 77.666 -2.094 1.00 15.29 146 GLY A C 1
ATOM 9120 O O . GLY D 1 146 ? 23.427 76.892 -2.126 1.00 15.73 146 GLY A O 1
ATOM 9124 N N . GLY D 1 147 ? 22.224 78.550 -3.054 1.00 17.73 147 GLY A N 1
ATOM 9125 C CA . GLY D 1 147 ? 23.150 78.657 -4.169 1.00 17.60 147 GLY A CA 1
ATOM 9126 C C . GLY D 1 147 ? 23.220 77.375 -4.976 1.00 15.07 147 GLY A C 1
ATOM 9127 O O . GLY D 1 147 ? 22.202 76.747 -5.284 1.00 16.29 147 GLY A O 1
ATOM 9131 N N . ALA D 1 148 ? 24.444 76.986 -5.316 1.00 16.98 148 ALA A N 1
ATOM 9132 C CA . ALA D 1 148 ? 24.680 75.893 -6.249 1.00 17.38 148 ALA A CA 1
ATOM 9133 C C . ALA D 1 148 ? 24.173 74.569 -5.698 1.00 14.89 148 ALA A C 1
ATOM 9134 O O . ALA D 1 148 ? 24.080 74.347 -4.481 1.00 16.71 148 ALA A O 1
ATOM 9141 N N . ARG D 1 149 ? 23.885 73.665 -6.630 1.00 16.73 149 ARG A N 1
ATOM 9142 C CA . ARG D 1 149 ? 23.388 72.334 -6.325 1.00 16.87 149 ARG A CA 1
ATOM 9143 C C . ARG D 1 149 ? 24.568 71.376 -6.247 1.00 16.73 149 ARG A C 1
ATOM 9144 O O . ARG D 1 149 ? 25.309 71.225 -7.228 1.00 16.78 149 ARG A O 1
ATOM 9165 N N . PHE D 1 150 ? 24.758 70.755 -5.087 1.00 13.69 150 PHE A N 1
ATOM 9166 C CA . PHE D 1 150 ? 25.902 69.900 -4.829 1.00 14.54 150 PHE A CA 1
ATOM 9167 C C . PHE D 1 150 ? 25.613 68.416 -5.020 1.00 17.50 150 PHE A C 1
ATOM 9168 O O . PHE D 1 150 ? 26.441 67.700 -5.601 1.00 17.71 150 PHE A O 1
ATOM 9185 N N . ALA D 1 151 ? 24.464 67.932 -4.542 1.00 15.02 151 ALA A N 1
ATOM 9186 C CA . ALA D 1 151 ? 24.101 66.533 -4.700 1.00 13.28 151 ALA A CA 1
ATOM 9187 C C . ALA D 1 151 ? 22.597 66.428 -4.863 1.00 15.97 151 ALA A C 1
ATOM 9188 O O . ALA D 1 151 ? 21.851 67.325 -4.466 1.00 16.19 151 ALA A O 1
ATOM 9195 N N . CYS D 1 152 ? 22.159 65.315 -5.459 1.00 16.74 152 CYS A N 1
ATOM 9196 C CA . CYS D 1 152 ? 20.787 65.219 -5.945 1.00 16.46 152 CYS A CA 1
ATOM 9197 C C . CYS D 1 152 ? 20.395 63.749 -6.047 1.00 17.53 152 CYS A C 1
ATOM 9198 O O . CYS D 1 152 ? 21.239 62.880 -6.285 1.00 17.70 152 CYS A O 1
ATOM 9205 N N . GLY D 1 153 ? 19.104 63.485 -5.843 1.00 15.27 153 GLY A N 1
ATOM 9206 C CA . GLY D 1 153 ? 18.547 62.162 -6.064 1.00 18.39 153 GLY A CA 1
ATOM 9207 C C . GLY D 1 153 ? 17.117 62.247 -6.552 1.00 19.84 153 GLY A C 1
ATOM 9208 O O . GLY D 1 153 ? 16.413 63.213 -6.287 1.00 18.11 153 GLY A O 1
ATOM 9212 N N . VAL D 1 154 ? 16.700 61.233 -7.303 1.00 18.49 154 VAL A N 1
ATOM 9213 C CA . VAL D 1 154 ? 15.383 61.219 -7.923 1.00 18.64 154 VAL A CA 1
ATOM 9214 C C . VAL D 1 154 ? 14.503 60.242 -7.169 1.00 19.17 154 VAL A C 1
ATOM 9215 O O . VAL D 1 154 ? 14.936 59.135 -6.827 1.00 20.81 154 VAL A O 1
ATOM 9228 N N . ILE D 1 155 ? 13.247 60.637 -6.968 1.00 21.96 155 ILE A N 1
ATOM 9229 C CA . ILE D 1 155 ? 12.190 59.782 -6.423 1.00 25.53 155 ILE A CA 1
ATOM 9230 C C . ILE D 1 155 ? 11.255 59.441 -7.586 1.00 24.28 155 ILE A C 1
ATOM 9231 O O . ILE D 1 155 ? 10.538 60.313 -8.101 1.00 27.30 155 ILE A O 1
ATOM 9247 N N . GLU D 1 156 ? 11.292 58.195 -8.054 1.00 34.77 156 GLU A N 1
ATOM 9248 C CA . GLU D 1 156 ? 10.480 57.817 -9.211 1.00 43.27 156 GLU A CA 1
ATOM 9249 C C . GLU D 1 156 ? 9.122 57.273 -8.770 1.00 48.75 156 GLU A C 1
ATOM 9250 O O . GLU D 1 156 ? 8.412 57.929 -8.001 1.00 40.87 156 GLU A O 1
ATOM 9262 N N . LYS D 1 157 ? 8.768 56.078 -9.244 1.00 60.50 157 LYS A N 1
ATOM 9263 C CA . LYS D 1 157 ? 7.469 55.457 -8.970 1.00 57.44 157 LYS A CA 1
ATOM 9264 C C . LYS D 1 157 ? 6.330 56.412 -9.306 1.00 56.00 157 LYS A C 1
ATOM 9265 O O . LYS D 1 157 ? 5.179 55.994 -9.445 1.00 67.92 157 LYS A O 1
#

Organism: Salmonella typhimurium (strain 4/74) (NCBI:txid909946)

Sequence (627 aa):
ENTLTVKMNDALSSGTGENIGEITVSETPYGLLFTPHHLNGLTPGIHGFHVHTNPSCMMPGMKDGKEVPALMMAGGHLDPEKTGKHLGPYNDKGHLGDLPGLVVNADGTATYPLLAPRLKSLSELKGHSLMIHKGGDNYSDKPAPLGGGGARFACGVIEENTLTVKMNDALSSGTGENIGEITVSETPYGLLFTPHHLNGLTPGIHGFHVHTNPSCMMPGMKDGKEVPALMMAGGHLDPEKTGKHLGPYNDKGHLGDLPGLVVNADGTATYPLLAPRLKSLSELKGHSLMIHKGGDNYSDKPAPLGGGGARFACGVIEKENTLTVKMNDALSSGTGENIGEITVSETPYGLLFTPHHLNGLTPGIHGFHVHTNPSCMMPGMKDGKEVPALMMAGGHLDPEKTGKHLGPYNDKGHLGDLPGLVVNADGTATYPLLAPRLKSLSELKKGHSLMIHKGGDNYSDKPAPLGGGGARFACGVIEKENTLTVKMNDALSSGTGENIGEEITVSETPYGLLFTPHHLNGLTPGIHGFHVHTNPSCMMPGMKDGKEVPALMAGGHLDPEKTGKHLGPYNDKGHLGDLPGLVVNADGTATYPLLAPRLKSLSELKGHSLMIHKGGDNYSDKPAPLGGGGARFACGVIEK